Protein 5JCY (pdb70)

InterPro domains:
  IPR000048 IQ motif, EF-hand binding site [PF00612] (767-786)
  IPR000048 IQ motif, EF-hand binding site [PF00612] (790-809)
  IPR000048 IQ motif, EF-hand binding site [PF00612] (815-835)
  IPR000048 IQ motif, EF-hand binding site [PF00612] (838-858)
  IPR000048 IQ motif, EF-hand binding site [PF00612] (865-883)
  IPR000048 IQ motif, EF-hand binding site [PF00612] (887-906)
  IPR000048 IQ motif, EF-hand binding site [SM00015] (765-787)
  IPR000048 IQ motif, EF-hand binding site [SM00015] (788-810)
  IPR000048 IQ motif, EF-hand binding site [SM00015] (813-835)
  IPR000048 IQ motif, EF-hand binding site [SM00015] (836-858)
  IPR000048 IQ motif, EF-hand binding site [SM00015] (861-883)
  IPR000048 IQ motif, EF-hand binding site [SM00015] (884-906)
  IPR001609 Myosin head, motor domain-like [PF00063] (72-751)
  IPR001609 Myosin head, motor domain-like [PR00193] (100-119)
  IPR001609 Myosin head, motor domain-like [PR00193] (156-181)
  IPR001609 Myosin head, motor domain-like [PR00193] (201-228)
  IPR001609 Myosin head, motor domain-like [PR00193] (432-460)
  IPR001609 Myosin head, motor domain-like [PR00193] (485-513)
  IPR001609 Myosin head, motor domain-like [PS51456] (69-763)
  IPR001609 Myosin head, motor domain-like [SM00242] (63-764)

Nearest PDB structures (foldseek):
  5jcy-assembly1_A  TM=1.003E+00  e=5.464E-53  Homo sapiens
  4lx2-assembly1_A  TM=9.974E-01  e=1.036E-47  Homo sapiens
  6ku0-assembly1_A  TM=9.733E-01  e=5.732E-47  Mus musculus
  5jcz-assembly3_E  TM=9.797E-01  e=2.233E-46  Homo sapiens
  4j5l-assembly1_A  TM=9.685E-01  e=2.972E-45  Homo sapiens

Structure (mmCIF, N/CA/C/O backbone):
data_5JCY
#
_entry.id   5JCY
#
_cell.length_a   99.610
_cell.length_b   41.220
_cell.length_c   108.220
_cell.angle_alpha   90.00
_cell.angle_beta   115.89
_cell.angle_gamma   90.00
#
_symmetry.space_group_name_H-M   'C 1 2 1'
#
loop_
_entity.id
_entity.type
_entity.pdbx_description
1 polymer 'Unconventional myosin-Va'
2 polymer 'Protein spire homolog 2'
3 water water
#
loop_
_atom_site.group_PDB
_atom_site.id
_atom_site.type_symbol
_atom_site.label_atom_id
_atom_site.label_alt_id
_atom_site.label_comp_id
_atom_site.label_asym_id
_atom_site.label_entity_id
_atom_site.label_seq_id
_atom_site.pdbx_PDB_ins_code
_atom_site.Cartn_x
_atom_site.Cartn_y
_atom_site.Cartn_z
_atom_site.occupancy
_atom_site.B_iso_or_equiv
_atom_site.auth_seq_id
_atom_site.auth_comp_id
_atom_site.auth_asym_id
_atom_site.auth_atom_id
_atom_site.pdbx_PDB_model_num
ATOM 1 C CA . GLU A 1 12 ? -39.539 -2.531 -2.274 1.00 55.78 1468 GLU A CA 1
ATOM 2 C C . GLU A 1 12 ? -38.839 -3.886 -2.155 1.00 66.77 1468 GLU A C 1
ATOM 3 O O . GLU A 1 12 ? -39.485 -4.912 -1.915 1.00 67.45 1468 GLU A O 1
ATOM 4 N N . LYS A 1 13 ? -37.516 -3.883 -2.318 1.00 56.61 1469 LYS A N 1
ATOM 5 C CA . LYS A 1 13 ? -36.727 -5.103 -2.199 1.00 45.14 1469 LYS A CA 1
ATOM 6 C C . LYS A 1 13 ? -36.526 -5.425 -0.727 1.00 56.06 1469 LYS A C 1
ATOM 7 O O . LYS A 1 13 ? -36.219 -4.536 0.076 1.00 58.94 1469 LYS A O 1
ATOM 26 N N . ASP A 1 14 ? -36.710 -6.696 -0.383 1.00 54.70 1470 ASP A N 1
ATOM 27 C CA . ASP A 1 14 ? -36.476 -7.167 0.977 1.00 44.82 1470 ASP A CA 1
ATOM 28 C C . ASP A 1 14 ? -35.139 -7.892 1.045 1.00 44.59 1470 ASP A C 1
ATOM 29 O O . ASP A 1 14 ? -35.011 -9.025 0.598 1.00 41.31 1470 ASP A O 1
ATOM 38 N N . PHE A 1 15 ? -34.138 -7.221 1.604 1.00 38.11 1471 PHE A N 1
ATOM 39 C CA . PHE A 1 15 ? -32.804 -7.786 1.710 1.00 27.85 1471 PHE A CA 1
ATOM 40 C C . PHE A 1 15 ? -32.756 -8.828 2.822 1.00 26.70 1471 PHE A C 1
ATOM 41 O O . PHE A 1 15 ? -33.595 -8.822 3.709 1.00 26.25 1471 PHE A O 1
ATOM 58 N N . GLN A 1 16 ? -31.771 -9.712 2.760 1.00 24.92 1472 GLN A N 1
ATOM 59 C CA . GLN A 1 16 ? -31.633 -10.766 3.742 1.00 24.42 1472 GLN A CA 1
ATOM 60 C C . GLN A 1 16 ? -30.853 -10.338 4.993 1.00 26.13 1472 GLN A C 1
ATOM 61 O O . GLN A 1 16 ? -30.887 -11.032 6.005 1.00 28.68 1472 GLN A O 1
ATOM 75 N N . GLY A 1 17 ? -30.139 -9.224 4.918 1.00 25.32 1473 GLY A N 1
ATOM 76 C CA . GLY A 1 17 ? -29.298 -8.799 6.036 1.00 25.62 1473 GLY A CA 1
ATOM 77 C C . GLY A 1 17 ? -27.962 -9.517 6.143 1.00 22.24 1473 GLY A C 1
ATOM 78 O O . GLY A 1 17 ? -27.411 -9.694 7.238 1.00 26.29 1473 GLY A O 1
ATOM 82 N N . MET A 1 18 ? -27.430 -9.910 4.994 1.00 21.94 1474 MET A N 1
ATOM 83 C CA . MET A 1 18 ? -26.128 -10.544 4.877 1.00 15.43 1474 MET A CA 1
ATOM 84 C C . MET A 1 18 ? -25.225 -9.768 3.923 1.00 20.16 1474 MET A C 1
ATOM 85 O O . MET A 1 18 ? -25.704 -8.974 3.104 1.00 23.82 1474 MET A O 1
ATOM 99 N N . LEU A 1 19 ? -23.928 -10.024 4.019 1.00 19.30 1475 LEU A N 1
ATOM 100 C CA . LEU A 1 19 ? -22.918 -9.428 3.144 1.00 19.89 1475 LEU A CA 1
ATOM 101 C C . LEU A 1 19 ? -22.012 -10.483 2.580 1.00 20.90 1475 LEU A C 1
ATOM 102 O O . LEU A 1 19 ? -21.458 -11.277 3.334 1.00 18.05 1475 LEU A O 1
ATOM 118 N N . GLU A 1 20 ? -21.828 -10.464 1.263 1.00 19.27 1476 GLU A N 1
ATOM 119 C CA . GLU A 1 20 ? -20.955 -11.403 0.577 1.00 21.13 1476 GLU A CA 1
ATOM 120 C C . GLU A 1 20 ? -19.645 -10.755 0.146 1.00 23.36 1476 GLU A C 1
ATOM 121 O O . GLU A 1 20 ? -19.608 -9.590 -0.274 1.00 24.73 1476 GLU A O 1
ATOM 133 N N . TYR A 1 21 ? -18.563 -11.512 0.260 1.00 20.29 1477 TYR A N 1
ATOM 134 C CA . TYR A 1 21 ? -17.278 -11.084 -0.268 1.00 24.86 1477 TYR A CA 1
ATOM 135 C C . TYR A 1 21 ? -16.530 -12.287 -0.804 1.00 30.26 1477 TYR A C 1
ATOM 136 O O . TYR A 1 21 ? -16.798 -13.433 -0.409 1.00 25.52 1477 TYR A O 1
ATOM 154 N N . LYS A 1 22 ? -15.604 -12.031 -1.717 1.00 27.80 1478 LYS A N 1
ATOM 155 C CA . LYS A 1 22 ? -14.787 -13.097 -2.285 1.00 32.26 1478 LYS A CA 1
ATOM 156 C C . LYS A 1 22 ? -13.563 -13.376 -1.413 1.00 32.08 1478 LYS A C 1
ATOM 157 O O . LYS A 1 22 ? -12.987 -12.479 -0.796 1.00 28.30 1478 LYS A O 1
ATOM 176 N N . LYS A 1 23 ? -13.191 -14.646 -1.331 1.00 33.38 1479 LYS A N 1
ATOM 177 C CA . LYS A 1 23 ? -12.118 -15.047 -0.441 1.00 29.04 1479 LYS A CA 1
ATOM 178 C C . LYS A 1 23 ? -10.846 -14.258 -0.724 1.00 30.69 1479 LYS A C 1
ATOM 179 O O . LYS A 1 23 ? -10.132 -13.877 0.195 1.00 33.81 1479 LYS A O 1
ATOM 186 N N . GLU A 1 24 ? -10.608 -13.960 -1.998 1.00 32.03 1480 GLU A N 1
ATOM 187 C CA . GLU A 1 24 ? -9.411 -13.232 -2.413 1.00 32.46 1480 GLU A CA 1
ATOM 188 C C . GLU A 1 24 ? -9.402 -11.815 -1.878 1.00 30.49 1480 GLU A C 1
ATOM 189 O O . GLU A 1 24 ? -8.362 -11.160 -1.874 1.00 43.11 1480 GLU A O 1
ATOM 201 N N . ASP A 1 25 ? -10.563 -11.339 -1.442 1.00 33.33 1481 ASP A N 1
ATOM 202 C CA . ASP A 1 25 ? -10.695 -9.970 -0.932 1.00 30.76 1481 ASP A CA 1
ATOM 203 C C . ASP A 1 25 ? -10.709 -9.896 0.607 1.00 28.43 1481 ASP A C 1
ATOM 204 O O . ASP A 1 25 ? -10.922 -8.829 1.182 1.00 27.76 1481 ASP A O 1
ATOM 213 N N . GLU A 1 26 ? -10.490 -11.013 1.289 1.00 29.86 1482 GLU A N 1
ATOM 214 C CA . GLU A 1 26 ? -10.628 -11.003 2.748 1.00 27.45 1482 GLU A CA 1
ATOM 215 C C . GLU A 1 26 ? -9.636 -10.040 3.405 1.00 29.35 1482 GLU A C 1
ATOM 216 O O . GLU A 1 26 ? -9.975 -9.330 4.356 1.00 26.83 1482 GLU A O 1
ATOM 228 N N . GLN A 1 27 ? -8.413 -9.985 2.903 1.00 27.46 1483 GLN A N 1
ATOM 229 C CA . GLN A 1 27 ? -7.439 -9.101 3.526 1.00 30.00 1483 GLN A CA 1
ATOM 230 C C . GLN A 1 27 ? -7.735 -7.629 3.224 1.00 26.68 1483 GLN A C 1
ATOM 231 O O . GLN A 1 27 ? -7.521 -6.761 4.072 1.00 26.62 1483 GLN A O 1
ATOM 245 N N . LYS A 1 28 ? -8.254 -7.335 2.038 1.00 27.51 1484 LYS A N 1
ATOM 246 C CA . LYS A 1 28 ? -8.670 -5.964 1.752 1.00 25.04 1484 LYS A CA 1
ATOM 247 C C . LYS A 1 28 ? -9.845 -5.570 2.658 1.00 25.76 1484 LYS A C 1
ATOM 248 O O . LYS A 1 28 ? -9.969 -4.409 3.079 1.00 25.49 1484 LYS A O 1
ATOM 261 N N . LEU A 1 29 ? -10.701 -6.541 2.967 1.00 25.76 1485 LEU A N 1
ATOM 262 C CA . LEU A 1 29 ? -11.840 -6.313 3.857 1.00 23.04 1485 LEU A CA 1
ATOM 263 C C . LEU A 1 29 ? -11.381 -5.845 5.238 1.00 22.44 1485 LEU A C 1
ATOM 264 O O . LEU A 1 29 ? -11.833 -4.823 5.743 1.00 24.97 1485 LEU A O 1
ATOM 280 N N . VAL A 1 30 ? -10.483 -6.593 5.859 1.00 22.51 1486 VAL A N 1
ATOM 281 C CA . VAL A 1 30 ? -10.066 -6.222 7.206 1.00 25.90 1486 VAL A CA 1
ATOM 282 C C . VAL A 1 30 ? -9.120 -5.017 7.174 1.00 28.76 1486 VAL A C 1
ATOM 283 O O . VAL A 1 30 ? -9.045 -4.265 8.141 1.00 25.91 1486 VAL A O 1
ATOM 296 N N . LYS A 1 31 ? -8.422 -4.813 6.061 1.00 25.24 1487 LYS A N 1
ATOM 297 C CA . LYS A 1 31 ? -7.625 -3.609 5.908 1.00 28.13 1487 LYS A CA 1
ATOM 298 C C . LYS A 1 31 ? -8.503 -2.368 5.988 1.00 23.23 1487 LYS A C 1
ATOM 299 O O . LYS A 1 31 ? -8.204 -1.446 6.739 1.00 27.65 1487 LYS A O 1
ATOM 318 N N . ASN A 1 32 ? -9.579 -2.331 5.212 1.00 25.73 1488 ASN A N 1
ATOM 319 C CA . ASN A 1 32 ? -10.409 -1.134 5.148 1.00 25.03 1488 ASN A CA 1
ATOM 320 C C . ASN A 1 32 ? -11.399 -1.010 6.307 1.00 27.13 1488 ASN A C 1
ATOM 321 O O . ASN A 1 32 ? -11.723 0.096 6.732 1.00 30.85 1488 ASN A O 1
ATOM 332 N N . LEU A 1 33 ? -11.867 -2.137 6.819 1.00 24.27 1489 LEU A N 1
ATOM 333 C CA . LEU A 1 33 ? -12.854 -2.137 7.886 1.00 20.21 1489 LEU A CA 1
ATOM 334 C C . LEU A 1 33 ? -12.226 -2.035 9.282 1.00 26.73 1489 LEU A C 1
ATOM 335 O O . LEU A 1 33 ? -12.905 -1.629 10.229 1.00 29.35 1489 LEU A O 1
ATOM 351 N N . ILE A 1 34 ? -10.961 -2.422 9.410 1.00 22.31 1490 ILE A N 1
ATOM 352 C CA . ILE A 1 34 ? -10.319 -2.470 10.731 1.00 18.06 1490 ILE A CA 1
ATOM 353 C C . ILE A 1 34 ? -9.020 -1.658 10.756 1.00 26.35 1490 ILE A C 1
ATOM 354 O O . ILE A 1 34 ? -8.898 -0.713 11.538 1.00 23.97 1490 ILE A O 1
ATOM 370 N N . LEU A 1 35 ? -8.065 -1.987 9.895 1.00 22.68 1491 LEU A N 1
ATOM 371 C CA . LEU A 1 35 ? -6.728 -1.428 10.031 1.00 28.52 1491 LEU A CA 1
ATOM 372 C C . LEU A 1 35 ? -6.689 0.079 9.770 1.00 34.11 1491 LEU A C 1
ATOM 373 O O . LEU A 1 35 ? -5.935 0.802 10.424 1.00 32.80 1491 LEU A O 1
ATOM 389 N N . GLU A 1 36 ? -7.505 0.564 8.844 1.00 31.77 1492 GLU A N 1
ATOM 390 C CA . GLU A 1 36 ? -7.409 1.964 8.442 1.00 31.43 1492 GLU A CA 1
ATOM 391 C C . GLU A 1 36 ? -8.627 2.789 8.841 1.00 31.09 1492 GLU A C 1
ATOM 392 O O . GLU A 1 36 ? -8.823 3.915 8.373 1.00 30.41 1492 GLU A O 1
ATOM 404 N N . LEU A 1 37 ? -9.445 2.233 9.722 1.00 27.93 1493 LEU A N 1
ATOM 405 C CA . LEU A 1 37 ? -10.678 2.882 10.122 1.00 26.20 1493 LEU A CA 1
ATOM 406 C C . LEU A 1 37 ? -10.366 3.937 11.180 1.00 26.99 1493 LEU A C 1
ATOM 407 O O . LEU A 1 37 ? -9.662 3.646 12.142 1.00 29.45 1493 LEU A O 1
ATOM 423 N N . LYS A 1 38 ? -10.871 5.155 11.000 1.00 27.82 1494 LYS A N 1
ATOM 424 C CA . LYS A 1 38 ? -10.609 6.238 11.958 1.00 30.41 1494 LYS A CA 1
ATOM 425 C C . LYS A 1 38 ? -11.704 6.255 13.018 1.00 24.52 1494 LYS A C 1
ATOM 426 O O . LYS A 1 38 ? -12.873 6.325 12.677 1.00 29.01 1494 LYS A O 1
ATOM 436 N N . PRO A 1 39 ? -11.331 6.191 14.312 1.00 24.13 1495 PRO A N 1
ATOM 437 C CA . PRO A 1 39 ? -12.363 6.040 15.345 1.00 20.54 1495 PRO A CA 1
ATOM 438 C C . PRO A 1 39 ? -13.265 7.254 15.543 1.00 28.35 1495 PRO A C 1
ATOM 439 O O . PRO A 1 39 ? -14.335 7.117 16.148 1.00 28.26 1495 PRO A O 1
ATOM 450 N N . ARG A 1 40 ? -12.851 8.418 15.051 1.00 27.96 1496 ARG A N 1
ATOM 451 C CA . ARG A 1 40 ? -13.684 9.612 15.143 1.00 26.13 1496 ARG A CA 1
ATOM 452 C C . ARG A 1 40 ? -14.211 10.039 13.771 1.00 35.99 1496 ARG A C 1
ATOM 453 O O . ARG A 1 40 ? -14.767 11.132 13.644 1.00 34.01 1496 ARG A O 1
ATOM 474 N N . GLY A 1 41 ? -14.039 9.190 12.760 1.00 34.68 1497 GLY A N 1
ATOM 475 C CA . GLY A 1 41 ? -14.583 9.468 11.435 1.00 34.54 1497 GLY A CA 1
ATOM 476 C C . GLY A 1 41 ? -16.090 9.621 11.445 1.00 33.33 1497 GLY A C 1
ATOM 477 O O . GLY A 1 41 ? -16.784 8.935 12.195 1.00 32.30 1497 GLY A O 1
ATOM 481 N N . VAL A 1 42 ? -16.621 10.518 10.608 1.00 24.92 1498 VAL A N 1
ATOM 482 C CA . VAL A 1 42 ? -18.049 10.761 10.620 1.00 22.68 1498 VAL A CA 1
ATOM 483 C C . VAL A 1 42 ? -18.785 9.529 10.126 1.00 28.72 1498 VAL A C 1
ATOM 484 O O . VAL A 1 42 ? -19.769 9.075 10.723 1.00 37.50 1498 VAL A O 1
ATOM 497 N N . ALA A 1 43 ? -18.303 8.991 9.020 1.00 34.19 1499 ALA A N 1
ATOM 498 C CA . ALA A 1 43 ? -19.036 7.941 8.332 1.00 31.58 1499 ALA A CA 1
ATOM 499 C C . ALA A 1 43 ? -19.233 6.750 9.274 1.00 32.18 1499 ALA A C 1
ATOM 500 O O . ALA A 1 43 ? -20.347 6.235 9.438 1.00 34.36 1499 ALA A O 1
ATOM 507 N N . VAL A 1 44 ? -18.163 6.339 9.935 1.00 34.08 1500 VAL A N 1
ATOM 508 C CA . VAL A 1 44 ? -18.259 5.156 10.780 1.00 45.32 1500 VAL A CA 1
ATOM 509 C C . VAL A 1 44 ? -19.025 5.404 12.090 1.00 44.38 1500 VAL A C 1
ATOM 510 O O . VAL A 1 44 ? -19.462 4.453 12.730 1.00 46.46 1500 VAL A O 1
ATOM 523 N N . ASN A 1 45 ? -19.225 6.667 12.469 1.00 35.43 1501 ASN A N 1
ATOM 524 C CA . ASN A 1 45 ? -19.957 6.982 13.687 1.00 27.78 1501 ASN A CA 1
ATOM 525 C C . ASN A 1 45 ? -21.416 7.379 13.476 1.00 27.10 1501 ASN A C 1
ATOM 526 O O . ASN A 1 45 ? -22.110 7.728 14.426 1.00 28.35 1501 ASN A O 1
ATOM 537 N N . LEU A 1 46 ? -21.900 7.306 12.236 1.00 32.68 1502 LEU A N 1
ATOM 538 C CA . LEU A 1 46 ? -23.312 7.580 11.969 1.00 36.55 1502 LEU A CA 1
ATOM 539 C C . LEU A 1 46 ? -24.177 6.491 12.630 1.00 36.22 1502 LEU A C 1
ATOM 540 O O . LEU A 1 46 ? -25.242 6.766 13.187 1.00 35.12 1502 LEU A O 1
ATOM 556 N N . ILE A 1 47 ? -23.670 5.264 12.584 1.00 27.33 1503 ILE A N 1
ATOM 557 C CA . ILE A 1 47 ? -24.288 4.098 13.222 1.00 24.13 1503 ILE A CA 1
ATOM 558 C C . ILE A 1 47 ? -23.258 3.492 14.189 1.00 23.11 1503 ILE A C 1
ATOM 559 O O . ILE A 1 47 ? -22.309 2.864 13.744 1.00 27.63 1503 ILE A O 1
ATOM 575 N N . PRO A 1 48 ? -23.420 3.720 15.497 1.00 22.94 1504 PRO A N 1
ATOM 576 C CA . PRO A 1 48 ? -22.461 3.146 16.469 1.00 21.22 1504 PRO A CA 1
ATOM 577 C C . PRO A 1 48 ? -22.407 1.635 16.358 1.00 21.49 1504 PRO A C 1
ATOM 578 O O . PRO A 1 48 ? -23.470 1.006 16.246 1.00 22.84 1504 PRO A O 1
ATOM 589 N N . GLY A 1 49 ? -21.200 1.077 16.311 1.00 19.57 1505 GLY A N 1
ATOM 590 C CA . GLY A 1 49 ? -21.038 -0.360 16.202 1.00 19.51 1505 GLY A CA 1
ATOM 591 C C . GLY A 1 49 ? -21.060 -0.852 14.776 1.00 19.88 1505 GLY A C 1
ATOM 592 O O . GLY A 1 49 ? -21.135 -2.058 14.543 1.00 19.46 1505 GLY A O 1
ATOM 596 N N . LEU A 1 50 ? -21.018 0.070 13.800 1.00 20.26 1506 LEU A N 1
ATOM 597 C CA . LEU A 1 50 ? -21.183 -0.357 12.402 1.00 21.86 1506 LEU A CA 1
ATOM 598 C C . LEU A 1 50 ? -20.186 -1.463 11.948 1.00 19.68 1506 LEU A C 1
ATOM 599 O O . LEU A 1 50 ? -20.608 -2.444 11.281 1.00 17.83 1506 LEU A O 1
ATOM 615 N N . PRO A 1 51 ? -18.889 -1.357 12.337 1.00 20.33 1507 PRO A N 1
ATOM 616 C CA . PRO A 1 51 ? -17.973 -2.424 11.916 1.00 18.19 1507 PRO A CA 1
ATOM 617 C C . PRO A 1 51 ? -18.377 -3.788 12.477 1.00 18.84 1507 PRO A C 1
ATOM 618 O O . PRO A 1 51 ? -18.253 -4.785 11.756 1.00 20.26 1507 PRO A O 1
ATOM 629 N N . ALA A 1 52 ? -18.876 -3.833 13.714 1.00 18.01 1508 ALA A N 1
ATOM 630 C CA . ALA A 1 52 ? -19.389 -5.090 14.291 1.00 18.62 1508 ALA A CA 1
ATOM 631 C C . ALA A 1 52 ? -20.553 -5.660 13.473 1.00 19.58 1508 ALA A C 1
ATOM 632 O O . ALA A 1 52 ? -20.613 -6.871 13.195 1.00 19.29 1508 ALA A O 1
ATOM 639 N N . TYR A 1 53 ? -21.507 -4.800 13.135 1.00 15.74 1509 TYR A N 1
ATOM 640 C CA . TYR A 1 53 ? -22.655 -5.228 12.340 1.00 16.71 1509 TYR A CA 1
ATOM 641 C C . TYR A 1 53 ? -22.207 -5.725 10.979 1.00 22.31 1509 TYR A C 1
ATOM 642 O O . TYR A 1 53 ? -22.702 -6.759 10.521 1.00 18.37 1509 TYR A O 1
ATOM 660 N N . ILE A 1 54 ? -21.262 -5.030 10.347 1.00 16.11 1510 ILE A N 1
ATOM 661 C CA . ILE A 1 54 ? -20.762 -5.472 9.037 1.00 18.44 1510 ILE A CA 1
ATOM 662 C C . ILE A 1 54 ? -20.100 -6.850 9.134 1.00 20.28 1510 ILE A C 1
ATOM 663 O O . ILE A 1 54 ? -20.384 -7.755 8.352 1.00 19.07 1510 ILE A O 1
ATOM 679 N N . LEU A 1 55 ? -19.213 -7.002 10.101 1.00 19.40 1511 LEU A N 1
ATOM 680 C CA . LEU A 1 55 ? -18.544 -8.276 10.306 1.00 16.52 1511 LEU A CA 1
ATOM 681 C C . LEU A 1 55 ? -19.532 -9.402 10.563 1.00 17.10 1511 LEU A C 1
ATOM 682 O O . LEU A 1 55 ? -19.398 -10.506 10.001 1.00 19.66 1511 LEU A O 1
ATOM 698 N N . PHE A 1 56 ? -20.557 -9.148 11.366 1.00 16.40 1512 PHE A N 1
ATOM 699 C CA . PHE A 1 56 ? -21.495 -10.192 11.668 1.00 15.58 1512 PHE A CA 1
ATOM 700 C C . PHE A 1 56 ? -22.322 -10.560 10.415 1.00 16.46 1512 PHE A C 1
ATOM 701 O O . PHE A 1 56 ? -22.632 -11.723 10.159 1.00 17.60 1512 PHE A O 1
ATOM 718 N N . MET A 1 57 ? -22.657 -9.568 9.629 1.00 19.66 1513 MET A N 1
ATOM 719 C CA . MET A 1 57 ? -23.400 -9.874 8.398 1.00 16.80 1513 MET A CA 1
ATOM 720 C C . MET A 1 57 ? -22.536 -10.684 7.416 1.00 16.44 1513 MET A C 1
ATOM 721 O O . MET A 1 57 ? -23.058 -11.526 6.655 1.00 20.70 1513 MET A O 1
ATOM 735 N N . CYS A 1 58 ? -21.226 -10.450 7.414 1.00 16.54 1514 CYS A N 1
ATOM 736 C CA . CYS A 1 58 ? -20.324 -11.296 6.648 1.00 18.05 1514 CYS A CA 1
ATOM 737 C C . CYS A 1 58 ? -20.275 -12.732 7.213 1.00 19.80 1514 CYS A C 1
ATOM 738 O O . CYS A 1 58 ? -20.270 -13.706 6.454 1.00 20.04 1514 CYS A O 1
ATOM 746 N N . VAL A 1 59 ? -20.190 -12.856 8.541 1.00 19.53 1515 VAL A N 1
ATOM 747 C CA . VAL A 1 59 ? -20.303 -14.170 9.172 1.00 16.88 1515 VAL A CA 1
ATOM 748 C C . VAL A 1 59 ? -21.599 -14.878 8.782 1.00 21.26 1515 VAL A C 1
ATOM 749 O O . VAL A 1 59 ? -21.584 -16.069 8.436 1.00 22.21 1515 VAL A O 1
ATOM 762 N N . ARG A 1 60 ? -22.713 -14.153 8.791 1.00 22.68 1516 ARG A N 1
ATOM 763 C CA . ARG A 1 60 ? -23.986 -14.727 8.373 1.00 22.41 1516 ARG A CA 1
ATOM 764 C C . ARG A 1 60 ? -23.915 -15.337 6.960 1.00 22.68 1516 ARG A C 1
ATOM 765 O O . ARG A 1 60 ? -24.427 -16.440 6.752 1.00 20.43 1516 ARG A O 1
ATOM 786 N N . HIS A 1 61 ? -23.283 -14.664 5.993 1.00 22.85 1517 HIS A N 1
ATOM 787 C CA . HIS A 1 61 ? -23.261 -15.235 4.642 1.00 23.32 1517 HIS A CA 1
ATOM 788 C C . HIS A 1 61 ? -22.305 -16.447 4.569 1.00 25.19 1517 HIS A C 1
ATOM 789 O O . HIS A 1 61 ? -22.610 -17.432 3.894 1.00 20.78 1517 HIS A O 1
ATOM 803 N N . ALA A 1 62 ? -21.166 -16.394 5.255 1.00 19.65 1518 ALA A N 1
ATOM 804 C CA . ALA A 1 62 ? -20.285 -17.569 5.362 1.00 23.23 1518 ALA A CA 1
ATOM 805 C C . ALA A 1 62 ? -21.007 -18.770 5.964 1.00 20.65 1518 ALA A C 1
ATOM 806 O O . ALA A 1 62 ? -20.799 -19.909 5.525 1.00 24.93 1518 ALA A O 1
ATOM 813 N N . ASP A 1 63 ? -21.850 -18.532 6.967 1.00 20.56 1519 ASP A N 1
ATOM 814 C CA . ASP A 1 63 ? -22.636 -19.603 7.589 1.00 22.76 1519 ASP A CA 1
ATOM 815 C C . ASP A 1 63 ? -23.676 -20.129 6.595 1.00 24.99 1519 ASP A C 1
ATOM 816 O O . ASP A 1 63 ? -23.882 -21.332 6.457 1.00 20.32 1519 ASP A O 1
ATOM 825 N N . TYR A 1 64 ? -24.325 -19.201 5.909 1.00 18.66 1520 TYR A N 1
ATOM 826 C CA . TYR A 1 64 ? -25.301 -19.533 4.875 1.00 20.28 1520 TYR A CA 1
ATOM 827 C C . TYR A 1 64 ? -24.689 -20.395 3.763 1.00 21.26 1520 TYR A C 1
ATOM 828 O O . TYR A 1 64 ? -25.346 -21.284 3.203 1.00 24.17 1520 TYR A O 1
ATOM 846 N N . LEU A 1 65 ? -23.439 -20.132 3.430 1.00 19.76 1521 LEU A N 1
ATOM 847 C CA . LEU A 1 65 ? -22.736 -20.885 2.405 1.00 21.16 1521 LEU A CA 1
ATOM 848 C C . LEU A 1 65 ? -22.224 -22.241 2.891 1.00 25.20 1521 LEU A C 1
ATOM 849 O O . LEU A 1 65 ? -21.570 -22.949 2.129 1.00 24.47 1521 LEU A O 1
ATOM 865 N N . ASN A 1 66 ? -22.463 -22.534 4.168 1.00 20.87 1522 ASN A N 1
ATOM 866 C CA . ASN A 1 66 ? -21.993 -23.760 4.824 1.00 19.45 1522 ASN A CA 1
ATOM 867 C C . ASN A 1 66 ? -20.481 -23.908 4.772 1.00 24.34 1522 ASN A C 1
ATOM 868 O O . ASN A 1 66 ? -19.942 -25.025 4.719 1.00 26.16 1522 ASN A O 1
ATOM 879 N N . ASP A 1 67 ? -19.792 -22.769 4.869 1.00 21.29 1523 ASP A N 1
ATOM 880 C CA . ASP A 1 67 ? -18.355 -22.721 4.687 1.00 19.02 1523 ASP A CA 1
ATOM 881 C C . ASP A 1 67 ? -17.664 -22.415 6.017 1.00 24.11 1523 ASP A C 1
ATOM 882 O O . ASP A 1 67 ? -17.425 -21.255 6.347 1.00 20.57 1523 ASP A O 1
ATOM 891 N N . ASP A 1 68 ? -17.353 -23.458 6.782 1.00 24.31 1524 ASP A N 1
ATOM 892 C CA . ASP A 1 68 ? -16.800 -23.258 8.131 1.00 21.74 1524 ASP A CA 1
ATOM 893 C C . ASP A 1 68 ? -15.386 -22.729 8.067 1.00 25.91 1524 ASP A C 1
ATOM 894 O O . ASP A 1 68 ? -14.932 -22.036 8.989 1.00 27.26 1524 ASP A O 1
ATOM 903 N N . GLN A 1 69 ? -14.676 -23.043 6.988 1.00 23.30 1525 GLN 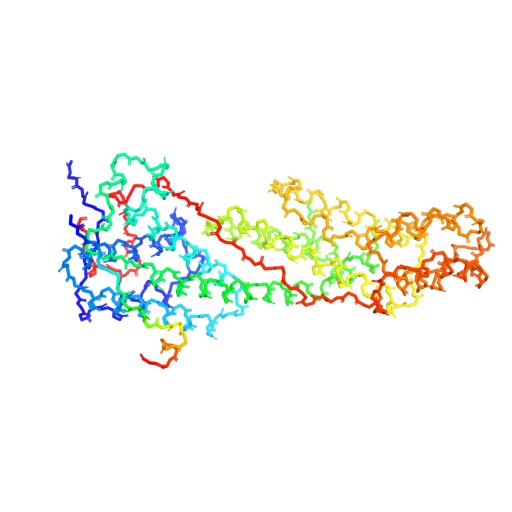A N 1
ATOM 904 C CA . GLN A 1 69 ? -13.322 -22.561 6.846 1.00 27.05 1525 GLN A CA 1
ATOM 905 C C . GLN A 1 69 ? -13.329 -21.057 6.582 1.00 24.83 1525 GLN A C 1
ATOM 906 O O . GLN A 1 69 ? -12.442 -20.327 7.022 1.00 23.15 1525 GLN A O 1
ATOM 920 N N . LYS A 1 70 ? -14.339 -20.594 5.873 1.00 24.75 1526 LYS A N 1
ATOM 921 C CA . LYS A 1 70 ? -14.465 -19.156 5.622 1.00 24.57 1526 LYS A CA 1
ATOM 922 C C . LYS A 1 70 ? -14.793 -18.394 6.915 1.00 21.76 1526 LYS A C 1
ATOM 923 O O . LYS A 1 70 ? -14.218 -17.320 7.184 1.00 23.84 1526 LYS A O 1
ATOM 942 N N . VAL A 1 71 ? -15.700 -18.942 7.728 1.00 23.60 1527 VAL A N 1
ATOM 943 C CA . VAL A 1 71 ? -15.987 -18.399 9.058 1.00 26.76 1527 VAL A CA 1
ATOM 944 C C . VAL A 1 71 ? -14.706 -18.311 9.890 1.00 23.87 1527 VAL A C 1
ATOM 945 O O . VAL A 1 71 ? -14.401 -17.280 10.462 1.00 20.88 1527 VAL A O 1
ATOM 958 N N . ARG A 1 72 ? -13.941 -19.395 9.936 1.00 19.01 1528 ARG A N 1
ATOM 959 C CA . ARG A 1 72 ? -12.686 -19.410 10.679 1.00 22.06 1528 ARG A CA 1
ATOM 960 C C . ARG A 1 72 ? -11.679 -18.352 10.219 1.00 21.55 1528 ARG A C 1
ATOM 961 O O . ARG A 1 72 ? -11.054 -17.643 11.038 1.00 21.99 1528 ARG A O 1
ATOM 982 N N . SER A 1 73 ? -11.529 -18.250 8.907 1.00 23.62 1529 SER A N 1
ATOM 983 C CA . SER A 1 73 ? -10.598 -17.323 8.293 1.00 26.34 1529 SER A CA 1
ATOM 984 C C . SER A 1 73 ? -11.008 -15.880 8.588 1.00 20.44 1529 SER A C 1
ATOM 985 O O . SER A 1 73 ? -10.165 -15.086 8.982 1.00 24.43 1529 SER A O 1
ATOM 993 N N . LEU A 1 74 ? -12.285 -15.554 8.402 1.00 22.58 1530 LEU A N 1
ATOM 994 C CA . LEU A 1 74 ? -12.791 -14.206 8.697 1.00 24.68 1530 LEU A CA 1
ATOM 995 C C . LEU A 1 74 ? -12.608 -13.828 10.182 1.00 22.60 1530 LEU A C 1
ATOM 996 O O . LEU A 1 74 ? -12.187 -12.713 10.502 1.00 20.64 1530 LEU A O 1
ATOM 1012 N N A LEU A 1 75 ? -12.923 -14.753 11.083 0.36 20.98 1531 LEU A N 1
ATOM 1013 N N B LEU A 1 75 ? -12.947 -14.750 11.083 0.64 20.98 1531 LEU A N 1
ATOM 1014 C CA A LEU A 1 75 ? -12.841 -14.449 12.507 0.36 23.02 1531 LEU A CA 1
ATOM 1015 C CA B LEU A 1 75 ? -12.816 -14.469 12.511 0.64 22.96 1531 LEU A CA 1
ATOM 1016 C C A LEU A 1 75 ? -11.383 -14.363 12.959 0.36 24.33 1531 LEU A C 1
ATOM 1017 C C B LEU A 1 75 ? -11.356 -14.290 12.873 0.64 24.50 1531 LEU A C 1
ATOM 1018 O O A LEU A 1 75 ? -11.047 -13.543 13.815 0.36 19.63 1531 LEU A O 1
ATOM 1019 O O B LEU A 1 75 ? -10.990 -13.356 13.586 0.64 18.90 1531 LEU A O 1
ATOM 1050 N N . THR A 1 76 ? -10.506 -15.172 12.367 1.00 24.37 1532 THR A N 1
ATOM 1051 C CA . THR A 1 76 ? -9.082 -15.072 12.664 1.00 24.57 1532 THR A CA 1
ATOM 1052 C C . THR A 1 76 ? -8.485 -13.773 12.125 1.00 27.32 1532 THR A C 1
ATOM 1053 O O . THR A 1 76 ? -7.690 -13.132 12.813 1.00 25.07 1532 THR A O 1
ATOM 1065 N N . SER A 1 77 ? -8.868 -13.379 10.905 1.00 22.59 1533 SER A N 1
ATOM 1066 C CA . SER A 1 77 ? -8.365 -12.132 10.315 1.00 25.84 1533 SER A CA 1
ATOM 1067 C C . SER A 1 77 ? -8.873 -10.913 11.066 1.00 20.93 1533 SER A C 1
ATOM 1068 O O . SER A 1 77 ? -8.171 -9.899 11.188 1.00 25.34 1533 SER A O 1
ATOM 1076 N N . THR A 1 78 ? -10.099 -11.003 11.562 1.00 21.15 1534 THR A N 1
ATOM 1077 C CA . THR A 1 78 ? -10.707 -9.916 12.331 1.00 20.12 1534 THR A CA 1
ATOM 1078 C C . THR A 1 78 ? -9.942 -9.713 13.633 1.00 22.39 1534 THR A C 1
ATOM 1079 O O . THR A 1 78 ? -9.511 -8.613 13.957 1.00 22.93 1534 THR A O 1
ATOM 1090 N N . ILE A 1 79 ? -9.813 -10.790 14.375 1.00 21.30 1535 ILE A N 1
ATOM 1091 C CA . ILE A 1 79 ? -9.168 -10.735 15.681 1.00 19.59 1535 ILE A CA 1
ATOM 1092 C C . ILE A 1 79 ? -7.720 -10.280 15.553 1.00 21.14 1535 ILE A C 1
ATOM 1093 O O . ILE A 1 79 ? -7.256 -9.425 16.324 1.00 22.62 1535 ILE A O 1
ATOM 1109 N N . ASN A 1 80 ? -6.999 -10.829 14.586 1.00 22.98 1536 ASN A N 1
ATOM 1110 C CA . ASN A 1 80 ? -5.620 -10.424 14.371 1.00 25.44 1536 ASN A CA 1
ATOM 1111 C C . ASN A 1 80 ? -5.487 -8.968 13.944 1.00 26.50 1536 ASN A C 1
ATOM 1112 O O . ASN A 1 80 ? -4.510 -8.306 14.293 1.00 28.10 1536 ASN A O 1
ATOM 1123 N N . SER A 1 81 ? -6.454 -8.471 13.175 1.00 23.41 1537 SER A N 1
ATOM 1124 C CA . SER A 1 81 ? -6.392 -7.096 12.717 1.00 23.50 1537 SER A CA 1
ATOM 1125 C C . SER A 1 81 ? -6.653 -6.131 13.865 1.00 22.80 1537 SER A C 1
ATOM 1126 O O . SER A 1 81 ? -6.006 -5.088 13.956 1.00 23.94 1537 SER A O 1
ATOM 1134 N N . ILE A 1 82 ? -7.584 -6.486 14.750 1.00 24.13 1538 ILE A N 1
ATOM 1135 C CA . ILE A 1 82 ? -7.878 -5.649 15.912 1.00 21.71 1538 ILE A CA 1
ATOM 1136 C C . ILE A 1 82 ? -6.654 -5.596 16.828 1.00 29.81 1538 ILE A C 1
ATOM 1137 O O . ILE A 1 82 ? -6.310 -4.543 17.340 1.00 24.98 1538 ILE A O 1
ATOM 1153 N N . LYS A 1 83 ? -5.983 -6.726 17.005 1.00 24.39 1539 LYS A N 1
ATOM 1154 C CA . LYS A 1 83 ? -4.757 -6.750 17.792 1.00 28.85 1539 LYS A CA 1
ATOM 1155 C C . LYS A 1 83 ? -3.672 -5.901 17.152 1.00 27.99 1539 LYS A C 1
ATOM 1156 O O . LYS A 1 83 ? -2.964 -5.170 17.838 1.00 28.45 1539 LYS A O 1
ATOM 1175 N N . LYS A 1 84 ? -3.567 -5.951 15.830 1.00 30.05 1540 LYS A N 1
ATOM 1176 C CA A LYS A 1 84 ? -2.584 -5.138 15.121 0.41 28.76 1540 LYS A CA 1
ATOM 1177 C CA B LYS A 1 84 ? -2.584 -5.139 15.120 0.59 28.74 1540 LYS A CA 1
ATOM 1178 C C . LYS A 1 84 ? -2.840 -3.655 15.349 1.00 32.17 1540 LYS A C 1
ATOM 1179 O O . LYS A 1 84 ? -1.916 -2.904 15.641 1.00 31.79 1540 LYS A O 1
ATOM 1192 N N . VAL A 1 85 ? -4.093 -3.234 15.218 1.00 26.55 1541 VAL A N 1
ATOM 1193 C CA . VAL A 1 85 ? -4.441 -1.832 15.432 1.00 26.32 1541 VAL A CA 1
ATOM 1194 C C . VAL A 1 85 ? -4.054 -1.372 16.830 1.00 31.56 1541 VAL A C 1
ATOM 1195 O O . VAL A 1 85 ? -3.503 -0.283 17.008 1.00 33.63 1541 VAL A O 1
ATOM 1208 N N . LEU A 1 86 ? -4.372 -2.190 17.819 1.00 25.65 1542 LEU A N 1
ATOM 1209 C CA . LEU A 1 86 ? -4.139 -1.825 19.207 1.00 26.13 1542 LEU A CA 1
ATOM 1210 C C . LEU A 1 86 ? -2.664 -1.912 19.602 1.00 34.55 1542 LEU A C 1
ATOM 1211 O O . LEU A 1 86 ? -2.248 -1.326 20.600 1.00 33.28 1542 LEU A O 1
ATOM 1227 N N . LYS A 1 87 ? -1.866 -2.614 18.814 1.00 30.99 1543 LYS A N 1
ATOM 1228 C CA . LYS A 1 87 ? -0.431 -2.665 19.059 1.00 35.10 1543 LYS A CA 1
ATOM 1229 C C . LYS A 1 87 ? 0.210 -1.368 18.579 1.00 44.31 1543 LYS A C 1
ATOM 1230 O O . LYS A 1 87 ? 1.151 -0.863 19.179 1.00 54.57 1543 LYS A O 1
ATOM 1249 N N . LYS A 1 88 ? -0.345 -0.822 17.505 1.00 35.93 1544 LYS A N 1
ATOM 1250 C CA . LYS A 1 88 ? 0.201 0.346 16.835 1.00 46.08 1544 LYS A CA 1
ATOM 1251 C C . LYS A 1 88 ? -0.378 1.638 17.384 1.00 40.06 1544 LYS A C 1
ATOM 1252 O O . LYS A 1 88 ? 0.298 2.663 17.400 1.00 37.17 1544 LYS A O 1
ATOM 1271 N N . ARG A 1 89 ? -1.625 1.585 17.843 1.00 34.63 1545 ARG A N 1
ATOM 1272 C CA . ARG A 1 89 ? -2.338 2.790 18.267 1.00 35.00 1545 ARG A CA 1
ATOM 1273 C C . ARG A 1 89 ? -2.980 2.624 19.638 1.00 29.36 1545 ARG A C 1
ATOM 1274 O O . ARG A 1 89 ? -3.904 3.355 20.003 1.00 29.64 1545 ARG A O 1
ATOM 1295 N N . GLY A 1 90 ? -2.481 1.659 20.397 1.00 32.03 1546 GLY A N 1
ATOM 1296 C CA . GLY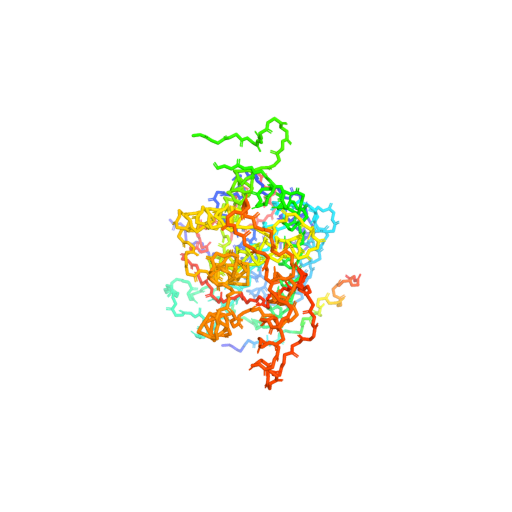 A 1 90 ? -3.107 1.293 21.648 1.00 37.95 1546 GLY A CA 1
ATOM 1297 C C . GLY A 1 90 ? -2.928 2.296 22.754 1.00 33.39 1546 GLY A C 1
ATOM 1298 O O . GLY A 1 90 ? -3.451 2.097 23.851 1.00 38.87 1546 GLY A O 1
ATOM 1302 N N . ASP A 1 91 ? -2.178 3.359 22.479 1.00 35.81 1547 ASP A N 1
ATOM 1303 C CA . ASP A 1 91 ? -1.980 4.437 23.449 1.00 41.37 1547 ASP A CA 1
ATOM 1304 C C . ASP A 1 91 ? -2.972 5.578 23.238 1.00 38.65 1547 ASP A C 1
ATOM 1305 O O . ASP A 1 91 ? -3.015 6.515 24.022 1.00 38.53 1547 ASP A O 1
ATOM 1314 N N . ASP A 1 92 ? -3.765 5.486 22.169 1.00 32.72 1548 ASP A N 1
ATOM 1315 C CA . ASP A 1 92 ? -4.806 6.461 21.878 1.00 25.62 1548 ASP A CA 1
ATOM 1316 C C . ASP A 1 92 ? -6.135 5.966 22.420 1.00 29.99 1548 ASP A C 1
ATOM 1317 O O . ASP A 1 92 ? -6.650 4.929 21.946 1.00 22.87 1548 ASP A O 1
ATOM 1326 N N A PHE A 1 93 ? -6.733 6.683 23.371 0.64 19.82 1549 PHE A N 1
ATOM 1327 N N B PHE A 1 93 ? -6.663 6.687 23.403 0.36 19.90 1549 PHE A N 1
ATOM 1328 C CA A PHE A 1 93 ? -7.891 6.116 24.064 0.64 22.87 1549 PHE A CA 1
ATOM 1329 C CA B PHE A 1 93 ? -7.893 6.311 24.079 0.36 22.78 1549 PHE A CA 1
ATOM 1330 C C A PHE A 1 93 ? -9.101 6.051 23.125 0.64 19.32 1549 PHE A C 1
ATOM 1331 C C B PHE A 1 93 ? -9.007 6.033 23.081 0.36 19.39 1549 PHE A C 1
ATOM 1332 O O A PHE A 1 93 ? -9.949 5.183 23.282 0.64 17.66 1549 PHE A O 1
ATOM 1333 O O B PHE A 1 93 ? -9.680 5.013 23.143 0.36 18.07 1549 PHE A O 1
ATOM 1366 N N . GLU A 1 94 ? -9.191 6.970 22.166 1.00 19.15 1550 GLU A N 1
ATOM 1367 C CA . GLU A 1 94 ? -10.266 6.885 21.185 1.00 18.78 1550 GLU A CA 1
ATOM 1368 C C . GLU A 1 94 ? -10.240 5.574 20.404 1.00 19.73 1550 GLU A C 1
ATOM 1369 O O . GLU A 1 94 ? -11.297 4.936 20.163 1.00 20.71 1550 GLU A O 1
ATOM 1382 N N . THR A 1 95 ? -9.052 5.150 19.995 1.00 17.82 1551 THR A N 1
ATOM 1383 C CA . THR A 1 95 ? -8.932 3.899 19.244 1.00 19.85 1551 THR A CA 1
ATOM 1384 C C . THR A 1 95 ? -9.284 2.700 20.143 1.00 20.30 1551 THR A C 1
ATOM 1385 O O . THR A 1 95 ? -9.972 1.781 19.738 1.00 18.37 1551 THR A O 1
ATOM 1396 N N . VAL A 1 96 ? -8.825 2.718 21.387 1.00 18.89 1552 VAL A N 1
ATOM 1397 C CA . VAL A 1 96 ? -9.093 1.591 22.269 1.00 17.78 1552 VAL A CA 1
ATOM 1398 C C . VAL A 1 96 ? -10.573 1.530 22.635 1.00 20.15 1552 VAL A C 1
ATOM 1399 O O . VAL A 1 96 ? -11.162 0.451 22.596 1.00 16.53 1552 VAL A O 1
ATOM 1412 N N . SER A 1 97 ? -11.192 2.676 22.895 1.00 16.39 1553 SER A N 1
ATOM 1413 C CA . SER A 1 97 ? -12.630 2.741 23.171 1.00 16.46 1553 SER A CA 1
ATOM 1414 C C . SER A 1 97 ? -13.429 2.176 21.992 1.00 15.49 1553 SER A C 1
ATOM 1415 O O . SER A 1 97 ? -14.383 1.417 22.138 1.00 15.93 1553 SER A O 1
ATOM 1423 N N . PHE A 1 98 ? -13.005 2.563 20.810 1.00 15.73 1554 PHE A N 1
ATOM 1424 C CA . PHE A 1 98 ? -13.721 2.188 19.600 1.00 16.16 1554 PHE A CA 1
ATOM 1425 C C . PHE A 1 98 ? -13.748 0.666 19.383 1.00 18.81 1554 PHE A C 1
ATOM 1426 O O . PHE A 1 98 ? -14.801 0.095 19.054 1.00 17.10 1554 PHE A O 1
ATOM 1443 N N . TRP A 1 99 ? -12.594 0.019 19.520 1.00 15.72 1555 TRP A N 1
ATOM 1444 C CA . TRP A 1 99 ? -12.545 -1.421 19.317 1.00 17.15 1555 TRP A CA 1
ATOM 1445 C C . TRP A 1 99 ? -13.039 -2.232 20.501 1.00 17.83 1555 TRP A C 1
ATOM 1446 O O . TRP A 1 99 ? -13.519 -3.347 20.300 1.00 18.63 1555 TRP A O 1
ATOM 1467 N N . LEU A 1 100 ? -12.957 -1.703 21.723 1.00 17.29 1556 LEU A N 1
ATOM 1468 C CA . LEU A 1 100 ? -13.680 -2.342 22.827 1.00 17.45 1556 LEU A CA 1
ATOM 1469 C C . LEU A 1 100 ? -15.180 -2.359 22.528 1.00 18.05 1556 LEU A C 1
ATOM 1470 O O . LEU A 1 100 ? -15.852 -3.385 22.639 1.00 16.52 1556 LEU A O 1
ATOM 1486 N N A SER A 1 101 ? -15.709 -1.220 22.099 0.68 16.82 1557 SER A N 1
ATOM 1487 N N B SER A 1 101 ? -15.704 -1.211 22.112 0.32 16.76 1557 SER A N 1
ATOM 1488 C CA A SER A 1 101 ? -17.133 -1.132 21.833 0.68 15.59 1557 SER A CA 1
ATOM 1489 C CA B SER A 1 101 ? -17.128 -1.102 21.829 0.32 15.65 1557 SER A CA 1
ATOM 1490 C C A SER A 1 101 ? -17.559 -2.050 20.686 0.68 16.79 1557 SER A C 1
ATOM 1491 C C B SER A 1 101 ? -17.555 -2.036 20.693 0.32 16.77 1557 SER A C 1
ATOM 1492 O O A SER A 1 101 ? -18.606 -2.700 20.758 0.68 16.68 1557 SER A O 1
ATOM 1493 O O B SER A 1 101 ? -18.602 -2.681 20.779 0.32 16.80 1557 SER A O 1
ATOM 1508 N N . ASN A 1 102 ? -16.747 -2.131 19.643 1.00 15.76 1558 ASN A N 1
ATOM 1509 C CA . ASN A 1 102 ? -17.139 -2.933 18.489 1.00 18.27 1558 ASN A CA 1
ATOM 1510 C C . ASN A 1 102 ? -16.894 -4.409 18.740 1.00 17.69 1558 ASN A C 1
ATOM 1511 O O . ASN A 1 102 ? -17.625 -5.255 18.246 1.00 16.40 1558 ASN A O 1
ATOM 1523 N N . THR A 1 103 ? -15.870 -4.724 19.523 1.00 13.65 1559 THR A N 1
ATOM 1524 C CA . THR A 1 103 ? -15.675 -6.118 19.902 1.00 16.82 1559 THR A CA 1
ATOM 1525 C C . THR A 1 103 ? -16.881 -6.613 20.720 1.00 16.66 1559 THR A C 1
ATOM 1526 O O . THR A 1 103 ? -17.405 -7.705 20.455 1.00 17.11 1559 THR A O 1
ATOM 1537 N N . CYS A 1 104 ? -17.324 -5.843 21.702 1.00 16.05 1560 CYS A N 1
ATOM 1538 C CA . CYS A 1 104 ? -18.526 -6.182 22.470 1.00 18.55 1560 CYS A CA 1
ATOM 1539 C C . CYS A 1 104 ? -19.786 -6.304 21.603 1.00 17.78 1560 CYS A C 1
ATOM 1540 O O . CYS A 1 104 ? -20.597 -7.229 21.769 1.00 17.25 1560 CYS A O 1
ATOM 1548 N N . ARG A 1 105 ? -19.985 -5.356 20.695 1.00 18.08 1561 ARG A N 1
ATOM 1549 C CA . ARG A 1 105 ? -21.173 -5.417 19.850 1.00 16.12 1561 ARG A CA 1
ATOM 1550 C C . ARG A 1 105 ? -21.149 -6.654 18.947 1.00 17.30 1561 ARG A C 1
ATOM 1551 O O . ARG A 1 105 ? -22.184 -7.293 18.710 1.00 19.40 1561 ARG A O 1
ATOM 1572 N N . PHE A 1 106 ? -19.978 -7.007 18.442 1.00 16.75 1562 PHE A N 1
ATOM 1573 C CA . PHE A 1 106 ? -19.836 -8.214 17.632 1.00 15.02 1562 PHE A CA 1
ATOM 1574 C C . PHE A 1 106 ? -20.221 -9.432 18.477 1.00 17.02 1562 PHE A C 1
ATOM 1575 O O . PHE A 1 106 ? -20.939 -10.324 18.023 1.00 17.59 1562 PHE A O 1
ATOM 1592 N N . LEU A 1 107 ? -19.780 -9.455 19.723 1.00 16.73 1563 LEU A N 1
ATOM 1593 C CA . LEU A 1 107 ? -20.131 -10.554 20.634 1.00 17.26 1563 LEU A CA 1
ATOM 1594 C C . LEU A 1 107 ? -21.644 -10.576 20.905 1.00 19.50 1563 LEU A C 1
ATOM 1595 O O . LEU A 1 107 ? -22.286 -11.647 20.867 1.00 19.88 1563 LEU A O 1
ATOM 1611 N N . HIS A 1 108 ? -22.249 -9.408 21.123 1.00 16.13 1564 HIS A N 1
ATOM 1612 C CA . HIS A 1 108 ? -23.692 -9.351 21.351 1.00 14.29 1564 HIS A CA 1
ATOM 1613 C C . HIS A 1 108 ? -24.442 -9.877 20.108 1.00 18.02 1564 HIS A C 1
ATOM 1614 O O . HIS A 1 108 ? -25.448 -10.569 20.241 1.00 19.18 1564 HIS A O 1
ATOM 1628 N N . CYS A 1 109 ? -23.931 -9.580 18.920 1.00 19.30 1565 CYS A N 1
ATOM 1629 C CA . CYS A 1 109 ? -24.577 -10.051 17.666 1.00 19.32 1565 CYS A CA 1
ATOM 1630 C C . CYS A 1 109 ? -24.518 -11.565 17.559 1.00 18.83 1565 CYS A C 1
ATOM 1631 O O . CYS A 1 109 ? -25.506 -12.216 17.226 1.00 20.00 1565 CYS A O 1
ATOM 1639 N N . LEU A 1 110 ? -23.350 -12.116 17.891 1.00 18.98 1566 LEU A N 1
ATOM 1640 C CA . LEU A 1 110 ? -23.141 -13.542 17.802 1.00 19.71 1566 LEU A CA 1
ATOM 1641 C C . LEU A 1 110 ? -24.063 -14.278 18.770 1.00 24.71 1566 LEU A C 1
ATOM 1642 O O . LEU A 1 110 ? -24.498 -15.383 18.470 1.00 22.65 1566 LEU A O 1
ATOM 1658 N N . LYS A 1 111 ? -24.374 -13.657 19.910 1.00 24.19 1567 LYS A N 1
ATOM 1659 C CA . LYS A 1 111 ? -25.340 -14.201 20.861 1.00 21.24 1567 LYS A CA 1
ATOM 1660 C C . LYS A 1 111 ? -26.787 -14.024 20.378 1.00 25.64 1567 LYS A C 1
ATOM 1661 O O . LYS A 1 111 ? -27.560 -14.999 20.286 1.00 23.44 1567 LYS A O 1
ATOM 1680 N N . GLN A 1 112 ? -27.139 -12.774 20.086 1.00 20.09 1568 GLN A N 1
ATOM 1681 C CA . GLN A 1 112 ? -28.491 -12.401 19.683 1.00 22.96 1568 GLN A CA 1
ATOM 1682 C C . GLN A 1 112 ? -28.999 -13.229 18.496 1.00 27.23 1568 GLN A C 1
ATOM 1683 O O . GLN A 1 112 ? -30.190 -13.564 18.418 1.00 26.12 1568 GLN A O 1
ATOM 1697 N N . TYR A 1 113 ? -28.086 -13.570 17.591 1.00 21.67 1569 TYR A N 1
ATOM 1698 C CA . TYR A 1 113 ? -28.443 -14.253 16.338 1.00 28.73 1569 TYR A CA 1
ATOM 1699 C C . TYR A 1 113 ? -27.868 -15.668 16.293 1.00 24.24 1569 TYR A C 1
ATOM 1700 O O . TYR A 1 113 ? -27.588 -16.212 15.230 1.00 22.57 1569 TYR A O 1
ATOM 1718 N N . SER A 1 114 ? -27.658 -16.230 17.474 1.00 22.82 1570 SER A N 1
ATOM 1719 C CA . SER A 1 114 ? -27.083 -17.563 17.619 1.00 24.37 1570 SER A CA 1
ATOM 1720 C C . SER A 1 114 ? -28.080 -18.664 17.316 1.00 26.72 1570 SER A C 1
ATOM 1721 O O . SER A 1 114 ? -27.694 -19.743 16.901 1.00 33.06 1570 SER A O 1
ATOM 1729 N N . GLY A 1 115 ? -29.343 -18.398 17.608 1.00 28.28 1571 GLY A N 1
ATOM 1730 C CA . GLY A 1 115 ? -30.369 -19.420 17.556 1.00 41.35 1571 GLY A CA 1
ATOM 1731 C C . GLY A 1 115 ? -30.684 -19.999 18.927 1.00 51.96 1571 GLY A C 1
ATOM 1732 O O . GLY A 1 115 ? -31.613 -20.806 19.065 1.00 42.66 1571 GLY A O 1
ATOM 1736 N N . GLU A 1 116 ? -29.910 -19.616 19.942 1.00 40.60 1572 GLU A N 1
ATOM 1737 C CA . GLU A 1 116 ? -30.202 -20.021 21.312 1.00 38.53 1572 GLU A CA 1
ATOM 1738 C C . GLU A 1 116 ? -31.334 -19.155 21.865 1.00 52.22 1572 GLU A C 1
ATOM 1739 O O . GLU A 1 116 ? -31.262 -17.924 21.823 1.00 40.84 1572 GLU A O 1
ATOM 1751 N N . GLU A 1 117 ? -32.374 -19.799 22.393 1.00 47.75 1573 GLU A N 1
ATOM 1752 C CA . GLU A 1 117 ? -33.584 -19.090 22.819 1.00 51.59 1573 GLU A CA 1
ATOM 1753 C C . GLU A 1 117 ? -33.330 -18.095 23.941 1.00 37.53 1573 GLU A C 1
ATOM 1754 O O . GLU A 1 117 ? -33.991 -17.059 24.032 1.00 42.02 1573 GLU A O 1
ATOM 1766 N N . GLY A 1 118 ? -32.372 -18.416 24.797 1.00 39.74 1574 GLY A N 1
ATOM 1767 C CA . GLY A 1 118 ? -32.023 -17.549 25.900 1.00 45.55 1574 GLY A CA 1
ATOM 1768 C C . GLY A 1 118 ? -31.593 -16.160 25.460 1.00 41.30 1574 GLY A C 1
ATOM 1769 O O . GLY A 1 118 ? -31.720 -15.210 26.222 1.00 37.19 1574 GLY A O 1
ATOM 1773 N N . PHE A 1 119 ? -31.118 -16.040 24.221 1.00 43.04 1575 PHE A N 1
ATOM 1774 C CA . PHE A 1 119 ? -30.595 -14.768 23.704 1.00 34.97 1575 PHE A CA 1
ATOM 1775 C C . PHE A 1 119 ? -31.555 -14.039 22.766 1.00 31.23 1575 PHE A C 1
ATOM 1776 O O . PHE A 1 119 ? -31.225 -12.976 22.250 1.00 30.86 1575 PHE A O 1
ATOM 1793 N N . MET A 1 120 ? -32.744 -14.603 22.568 1.00 40.57 1576 MET A N 1
ATOM 1794 C CA . MET A 1 120 ? -33.690 -14.097 21.577 1.00 36.92 1576 MET A CA 1
ATOM 1795 C C . MET A 1 120 ? -34.917 -13.417 22.182 1.00 46.31 1576 MET A C 1
ATOM 1796 O O . MET A 1 120 ? -35.845 -13.065 21.459 1.00 46.73 1576 MET A O 1
ATOM 1810 N N . LYS A 1 121 ? -34.915 -13.206 23.495 1.00 41.39 1577 LYS A N 1
ATOM 1811 C CA . LYS A 1 121 ? -36.093 -12.676 24.184 1.00 51.35 1577 LYS A CA 1
ATOM 1812 C C . LYS A 1 121 ? -36.533 -11.293 23.734 1.00 47.42 1577 LYS A C 1
ATOM 1813 O O . LYS A 1 121 ? -37.724 -11.001 23.730 1.00 60.58 1577 LYS A O 1
ATOM 1832 N N . HIS A 1 122 ? -35.587 -10.433 23.377 1.00 43.59 1578 HIS A N 1
ATOM 1833 C CA . HIS A 1 122 ? -35.931 -9.098 22.913 1.00 42.37 1578 HIS A CA 1
ATOM 1834 C C . HIS A 1 122 ? -36.009 -9.007 21.381 1.00 39.76 1578 HIS A C 1
ATOM 1835 O O . HIS A 1 122 ? -36.259 -7.936 20.832 1.00 44.84 1578 HIS A O 1
ATOM 1849 N N . ASN A 1 123 ? -35.825 -10.129 20.692 1.00 37.92 1579 ASN A N 1
ATOM 1850 C CA . ASN A 1 123 ? -35.842 -10.132 19.231 1.00 36.75 1579 ASN A CA 1
ATOM 1851 C C . ASN A 1 123 ? -37.233 -9.944 18.644 1.00 45.21 1579 ASN A C 1
ATOM 1852 O O . ASN A 1 123 ? -38.209 -10.517 19.125 1.00 44.25 1579 ASN A O 1
ATOM 1863 N N . THR A 1 124 ? -37.299 -9.146 17.586 1.00 42.89 1580 THR A N 1
ATOM 1864 C CA . THR A 1 124 ? -38.472 -9.108 16.727 1.00 42.65 1580 THR A CA 1
ATOM 1865 C C . THR A 1 124 ? -38.565 -10.424 15.968 1.00 41.29 1580 THR A C 1
ATOM 1866 O O . THR A 1 124 ? -37.641 -11.239 15.991 1.00 42.60 1580 THR A O 1
ATOM 1877 N N . SER A 1 125 ? -39.680 -10.634 15.283 1.00 44.55 1581 SER A N 1
ATOM 1878 C CA . SER A 1 125 ? -39.849 -11.832 14.483 1.00 36.24 1581 SER A CA 1
ATOM 1879 C C . SER A 1 125 ? -38.867 -11.824 13.321 1.00 29.89 1581 SER A C 1
ATOM 1880 O O . SER A 1 125 ? -38.321 -12.857 12.942 1.00 34.99 1581 SER A O 1
ATOM 1888 N N . ARG A 1 126 ? -38.628 -10.638 12.785 1.00 33.70 1582 ARG A N 1
ATOM 1889 C CA . ARG A 1 126 ? -37.663 -10.450 11.713 1.00 40.69 1582 ARG A CA 1
ATOM 1890 C C . ARG A 1 126 ? -36.241 -10.772 12.190 1.00 30.24 1582 ARG A C 1
ATOM 1891 O O . ARG A 1 126 ? -35.468 -11.406 11.478 1.00 31.68 1582 ARG A O 1
ATOM 1912 N N . GLN A 1 127 ? -35.899 -10.352 13.399 1.00 35.93 1583 GLN A N 1
ATOM 1913 C CA . GLN A 1 127 ? -34.558 -10.647 13.923 1.00 29.29 1583 GLN A CA 1
ATOM 1914 C C . GLN A 1 127 ? -34.298 -12.148 14.087 1.00 30.11 1583 GLN A C 1
ATOM 1915 O O . GLN A 1 127 ? -33.213 -12.635 13.746 1.00 29.52 1583 GLN A O 1
ATOM 1929 N N . ASN A 1 128 ? -35.285 -12.893 14.577 1.00 32.66 1584 ASN A N 1
ATOM 1930 C CA . ASN A 1 128 ? -35.138 -14.334 14.699 1.00 30.52 1584 ASN A CA 1
ATOM 1931 C C . ASN A 1 128 ? -34.960 -15.028 13.361 1.00 33.95 1584 ASN A C 1
ATOM 1932 O O . ASN A 1 128 ? -34.369 -16.110 13.291 1.00 34.00 1584 ASN A O 1
ATOM 1943 N N . GLU A 1 129 ? -35.444 -14.410 12.283 1.00 36.07 1585 GLU A N 1
ATOM 1944 C CA . GLU A 1 129 ? -35.218 -14.965 10.953 1.00 32.06 1585 GLU A CA 1
ATOM 1945 C C . GLU A 1 129 ? -33.752 -14.870 10.538 1.00 29.65 1585 GLU A C 1
ATOM 1946 O O . GLU A 1 129 ? -33.321 -15.549 9.595 1.00 26.88 1585 GLU A O 1
ATOM 1958 N N . HIS A 1 130 ? -32.991 -14.029 11.245 1.00 28.93 1586 HIS A N 1
ATOM 1959 C CA . HIS A 1 130 ? -31.594 -13.803 10.921 1.00 23.20 1586 HIS A CA 1
ATOM 1960 C C . HIS A 1 130 ? -30.579 -14.625 11.743 1.00 25.61 1586 HIS A C 1
ATOM 1961 O O . HIS A 1 130 ? -29.389 -14.412 11.612 1.00 25.04 1586 HIS A O 1
ATOM 1975 N N . CYS A 1 131 ? -31.023 -15.586 12.544 1.00 24.79 1587 CYS A N 1
ATOM 1976 C CA . CYS A 1 131 ? -30.070 -16.453 13.237 1.00 27.06 1587 CYS A CA 1
ATOM 1977 C C . CYS A 1 131 ? -29.220 -17.313 12.300 1.00 29.20 1587 CYS A C 1
ATOM 1978 O O . CYS A 1 131 ? -29.620 -17.643 11.178 1.00 26.02 1587 CYS A O 1
ATOM 1986 N N . LEU A 1 132 ? -28.042 -17.680 12.771 1.00 22.34 1588 LEU A N 1
ATOM 1987 C CA . LEU A 1 132 ? -27.182 -18.619 12.075 1.00 25.06 1588 LEU A CA 1
ATOM 1988 C C . LEU A 1 132 ? -27.895 -19.971 12.002 1.00 27.43 1588 LEU A C 1
ATOM 1989 O O . LEU A 1 132 ? -28.711 -20.297 12.857 1.00 26.79 1588 LEU A O 1
ATOM 2005 N N . THR A 1 133 ? -27.612 -20.716 10.947 1.00 26.75 1589 THR A N 1
ATOM 2006 C CA . THR A 1 133 ? -28.346 -21.946 10.670 1.00 30.82 1589 THR A CA 1
ATOM 2007 C C . THR A 1 133 ? -27.464 -23.179 10.679 1.00 28.44 1589 THR A C 1
ATOM 2008 O O . THR A 1 133 ? -27.929 -24.261 11.009 1.00 32.04 1589 THR A O 1
ATOM 2019 N N . ASN A 1 134 ? -26.205 -23.038 10.298 1.00 22.57 1590 ASN A N 1
ATOM 2020 C CA . ASN A 1 134 ? -25.312 -24.183 10.211 1.00 26.22 1590 ASN A CA 1
ATOM 2021 C C . ASN A 1 134 ? -24.297 -24.363 11.325 1.00 28.92 1590 ASN A C 1
ATOM 2022 O O . ASN A 1 134 ? -23.930 -25.505 11.628 1.00 25.97 1590 ASN A O 1
ATOM 2033 N N . PHE A 1 135 ? -23.815 -23.260 11.907 1.00 24.75 1591 PHE A N 1
ATOM 2034 C CA . PHE A 1 135 ? -22.668 -23.329 12.817 1.00 26.63 1591 PHE A CA 1
ATOM 2035 C C . PHE A 1 135 ? -22.952 -22.696 14.169 1.00 22.57 1591 PHE A C 1
ATOM 2036 O O . PHE A 1 135 ? -23.578 -21.644 14.262 1.00 23.64 1591 PHE A O 1
ATOM 2053 N N . ASP A 1 136 ? -22.481 -23.388 15.207 1.00 23.97 1592 ASP A N 1
ATOM 2054 C CA . ASP A 1 136 ? -22.497 -22.952 16.600 1.00 25.73 1592 ASP A CA 1
ATOM 2055 C C . ASP A 1 136 ? -21.131 -22.325 16.871 1.00 22.26 1592 ASP A C 1
ATOM 2056 O O . ASP A 1 136 ? -20.109 -23.018 16.818 1.00 20.56 1592 ASP A O 1
ATOM 2065 N N . LEU A 1 137 ? -21.120 -21.014 17.131 1.00 22.18 1593 LEU A N 1
ATOM 2066 C CA . LEU A 1 137 ? -19.883 -20.253 17.216 1.00 23.97 1593 LEU A CA 1
ATOM 2067 C C . LEU A 1 137 ? -19.532 -19.924 18.671 1.00 25.29 1593 LEU A C 1
ATOM 2068 O O . LEU A 1 137 ? -18.801 -18.977 18.931 1.00 22.75 1593 LEU A O 1
ATOM 2084 N N . ALA A 1 138 ? -20.022 -20.731 19.617 1.00 23.13 1594 ALA A N 1
ATOM 2085 C CA . ALA A 1 138 ? -19.697 -20.509 21.042 1.00 25.91 1594 ALA A CA 1
ATOM 2086 C C . ALA A 1 138 ? -18.202 -20.472 21.324 1.00 22.40 1594 ALA A C 1
ATOM 2087 O O . ALA A 1 138 ? -17.773 -19.694 22.188 1.00 22.97 1594 ALA A O 1
ATOM 2094 N N . GLU A 1 139 ? -17.385 -21.263 20.619 1.00 18.56 1595 GLU A N 1
ATOM 2095 C CA . GLU A 1 139 ? -15.949 -21.213 20.868 1.00 20.43 1595 GLU A CA 1
ATOM 2096 C C . GLU A 1 139 ? -15.379 -19.860 20.457 1.00 22.16 1595 GLU A C 1
ATOM 2097 O O . GLU A 1 139 ? -14.476 -19.333 21.109 1.00 22.73 1595 GLU A O 1
ATOM 2109 N N . TYR A 1 140 ? -15.908 -19.311 19.375 1.00 18.14 1596 TYR A N 1
ATOM 2110 C CA . TYR A 1 140 ? -15.470 -18.009 18.882 1.00 18.90 1596 TYR A CA 1
ATOM 2111 C C . TYR A 1 140 ? -15.955 -16.897 19.809 1.00 21.04 1596 TYR A C 1
ATOM 2112 O O . TYR A 1 140 ? -15.285 -15.876 19.996 1.00 21.20 1596 TYR A O 1
ATOM 2130 N N . ARG A 1 141 ? -17.101 -17.085 20.436 1.00 20.47 1597 ARG A N 1
ATOM 2131 C CA . ARG A 1 141 ? -17.571 -16.068 21.367 1.00 22.08 1597 ARG A CA 1
ATOM 2132 C C . ARG A 1 141 ? -16.631 -15.984 22.588 1.00 23.68 1597 ARG A C 1
ATOM 2133 O O . ARG A 1 141 ? -16.326 -14.896 23.086 1.00 18.31 1597 ARG A O 1
ATOM 2154 N N . GLN A 1 142 ? -16.123 -17.129 23.031 1.00 20.02 1598 GLN A N 1
ATOM 2155 C CA A GLN A 1 142 ? -15.174 -17.140 24.134 0.61 20.33 1598 GLN A CA 1
ATOM 2156 C CA B GLN A 1 142 ? -15.172 -17.142 24.132 0.39 20.37 1598 GLN A CA 1
ATOM 2157 C C . GLN A 1 142 ? -13.887 -16.388 23.780 1.00 16.58 1598 GLN A C 1
ATOM 2158 O O . GLN A 1 142 ? -13.375 -15.605 24.581 1.00 20.83 1598 GLN A O 1
ATOM 2185 N N . VAL A 1 143 ? -13.366 -16.629 22.581 1.00 19.55 1599 VAL A N 1
ATOM 2186 C CA . VAL A 1 143 ? -12.156 -15.951 22.125 1.00 20.42 1599 VAL A CA 1
ATOM 2187 C C . VAL A 1 143 ? -12.406 -14.418 22.052 1.00 19.18 1599 VAL A C 1
ATOM 2188 O O . VAL A 1 143 ? -11.585 -13.617 22.505 1.00 17.84 1599 VAL A O 1
ATOM 2201 N N . LEU A 1 144 ? -13.544 -14.021 21.494 1.00 20.09 1600 LEU A N 1
ATOM 2202 C CA . LEU A 1 144 ? -13.889 -12.584 21.457 1.00 21.77 1600 LEU A CA 1
ATOM 2203 C C . LEU A 1 144 ? -14.044 -11.964 22.861 1.00 20.84 1600 LEU A C 1
ATOM 2204 O O . LEU A 1 144 ? -13.616 -10.814 23.106 1.00 20.38 1600 LEU A O 1
ATOM 2220 N N A SER A 1 145 ? -14.635 -12.720 23.782 0.17 20.88 1601 SER A N 1
ATOM 2221 N N B SER A 1 145 ? -14.663 -12.702 23.781 0.83 20.89 1601 SER A N 1
ATOM 2222 C CA A SER A 1 145 ? -14.753 -12.284 25.171 0.17 23.00 1601 SER A CA 1
ATOM 2223 C CA B SER A 1 145 ? -14.763 -12.279 25.175 0.83 24.11 1601 SER A CA 1
ATOM 2224 C C A SER A 1 145 ? -13.373 -12.069 25.794 0.17 21.97 1601 SER A C 1
ATOM 2225 C C B SER A 1 145 ? -13.377 -12.064 25.790 0.83 22.01 1601 SER A C 1
ATOM 2226 O O A SER A 1 145 ? -13.136 -11.063 26.466 0.17 19.50 1601 SER A O 1
ATOM 2227 O O B SER A 1 145 ? -13.141 -11.049 26.473 0.83 19.17 1601 SER A O 1
ATOM 2242 N N . ASP A 1 146 ? -12.470 -13.020 25.569 1.00 20.49 1602 ASP A N 1
ATOM 2243 C CA . ASP A 1 146 ? -11.086 -12.901 26.020 1.00 22.25 1602 ASP A CA 1
ATOM 2244 C C . ASP A 1 146 ? -10.390 -11.664 25.425 1.00 18.51 1602 ASP A C 1
ATOM 2245 O O . ASP A 1 146 ? -9.657 -10.946 26.131 1.00 20.27 1602 ASP A O 1
ATOM 2255 N N . LEU A 1 147 ? -10.610 -11.428 24.133 1.00 18.28 1603 LEU A N 1
ATOM 2256 C CA . LEU A 1 147 ? -10.073 -10.232 23.476 1.00 22.04 1603 LEU A CA 1
ATOM 2257 C C . LEU A 1 147 ? -10.624 -8.972 24.147 1.00 17.75 1603 LEU A C 1
ATOM 2258 O O . LEU A 1 147 ? -9.869 -8.048 24.468 1.00 18.24 1603 LEU A O 1
ATOM 2274 N N . ALA A 1 148 ? -11.930 -8.940 24.392 1.00 17.42 1604 ALA A N 1
ATOM 2275 C CA . ALA A 1 148 ? -12.543 -7.736 24.987 1.00 18.75 1604 ALA A CA 1
ATOM 2276 C C . ALA A 1 148 ? -11.983 -7.472 26.386 1.00 18.94 1604 ALA A C 1
ATOM 2277 O O . ALA A 1 148 ? -11.784 -6.325 26.775 1.00 16.86 1604 ALA A O 1
ATOM 2284 N N . ILE A 1 149 ? -11.739 -8.540 27.148 1.00 17.77 1605 ILE A N 1
ATOM 2285 C CA . ILE A 1 149 ? -11.101 -8.375 28.456 1.00 16.64 1605 ILE A CA 1
ATOM 2286 C C . ILE A 1 149 ? -9.752 -7.679 28.288 1.00 17.60 1605 ILE A C 1
ATOM 2287 O O . ILE A 1 149 ? -9.417 -6.734 29.047 1.00 20.70 1605 ILE A O 1
ATOM 2303 N N . GLN A 1 150 ? -8.959 -8.137 27.323 1.00 16.14 1606 GLN A N 1
ATOM 2304 C CA . GLN A 1 150 ? -7.647 -7.546 27.086 1.00 17.25 1606 GLN A CA 1
ATOM 2305 C C . GLN A 1 150 ? -7.760 -6.079 26.676 1.00 18.46 1606 GLN A C 1
ATOM 2306 O O . GLN A 1 150 ? -7.004 -5.220 27.130 1.00 17.97 1606 GLN A O 1
ATOM 2320 N N . ILE A 1 151 ? -8.713 -5.778 25.810 1.00 15.94 1607 ILE A N 1
ATOM 2321 C CA . ILE A 1 151 ? -8.873 -4.390 25.374 1.00 14.83 1607 ILE A CA 1
ATOM 2322 C C . ILE A 1 151 ? -9.331 -3.502 26.541 1.00 15.54 1607 ILE A C 1
ATOM 2323 O O . ILE A 1 151 ? -8.889 -2.352 26.679 1.00 16.77 1607 ILE A O 1
ATOM 2339 N N . TYR A 1 152 ? -10.219 -4.012 27.381 1.00 16.90 1608 TYR A N 1
ATOM 2340 C CA . TYR A 1 152 ? -10.686 -3.264 28.536 1.00 17.11 1608 TYR A CA 1
ATOM 2341 C C . TYR A 1 152 ? -9.519 -2.916 29.456 1.00 19.07 1608 TYR A C 1
ATOM 2342 O O . TYR A 1 152 ? -9.378 -1.784 29.936 1.00 17.64 1608 TYR A O 1
ATOM 2360 N N . GLN A 1 153 ? -8.655 -3.893 29.662 1.00 16.99 1609 GLN A N 1
ATOM 2361 C CA . GLN A 1 153 ? -7.510 -3.700 30.532 1.00 16.24 1609 GLN A CA 1
ATOM 2362 C C . GLN A 1 153 ? -6.595 -2.625 29.957 1.00 18.50 1609 GLN A C 1
ATOM 2363 O O . GLN A 1 153 ? -6.085 -1.780 30.702 1.00 19.41 1609 GLN A O 1
ATOM 2377 N N . GLN A 1 154 ? -6.466 -2.594 28.631 1.00 21.38 1610 GLN A N 1
ATOM 2378 C CA . GLN A 1 154 ? -5.653 -1.567 27.977 1.00 18.37 1610 GLN A CA 1
ATOM 2379 C C . GLN A 1 154 ? -6.335 -0.205 28.087 1.00 17.65 1610 GLN A C 1
ATOM 2380 O O . GLN A 1 154 ? -5.661 0.804 28.325 1.00 19.76 1610 GLN A O 1
ATOM 2394 N N . LEU A 1 155 ? -7.661 -0.174 27.918 1.00 17.37 1611 LEU A N 1
ATOM 2395 C CA . LEU A 1 155 ? -8.419 1.073 28.098 1.00 21.22 1611 LEU A CA 1
ATOM 2396 C C . LEU A 1 155 ? -8.176 1.676 29.493 1.00 20.19 1611 LEU A C 1
ATOM 2397 O O . LEU A 1 155 ? -7.885 2.876 29.621 1.00 18.30 1611 LEU A O 1
ATOM 2413 N N . VAL A 1 156 ? -8.251 0.854 30.539 1.00 18.19 1612 VAL A N 1
ATOM 2414 C CA . VAL A 1 156 ? -8.071 1.358 31.891 1.00 19.60 1612 VAL A CA 1
ATOM 2415 C C . VAL A 1 156 ? -6.689 1.969 32.041 1.00 20.95 1612 VAL A C 1
ATOM 2416 O O . VAL A 1 156 ? -6.531 3.053 32.608 1.00 19.33 1612 VAL A O 1
ATOM 2429 N N . ARG A 1 157 ? -5.684 1.285 31.512 1.00 17.26 1613 ARG A N 1
ATOM 2430 C CA . ARG A 1 157 ? -4.317 1.768 31.599 1.00 21.60 1613 ARG A CA 1
ATOM 2431 C C . ARG A 1 157 ? -4.074 3.076 30.846 1.00 21.11 1613 ARG A C 1
ATOM 2432 O O . ARG A 1 157 ? -3.339 3.935 31.313 1.00 19.58 1613 ARG A O 1
ATOM 2453 N N . VAL A 1 158 ? -4.682 3.230 29.686 1.00 19.00 1614 VAL A N 1
ATOM 2454 C CA . VAL A 1 158 ? -4.543 4.475 28.943 1.00 20.61 1614 VAL A CA 1
ATOM 2455 C C . VAL A 1 158 ? -5.204 5.633 29.672 1.00 21.13 1614 VAL A C 1
ATOM 2456 O O . VAL A 1 158 ? -4.635 6.722 29.747 1.00 21.40 1614 VAL A O 1
ATOM 2469 N N . LEU A 1 159 ? -6.408 5.410 30.194 1.00 19.83 1615 LEU A N 1
ATOM 2470 C CA . LEU A 1 159 ? -7.128 6.444 30.917 1.00 18.66 1615 LEU A CA 1
ATOM 2471 C C . LEU A 1 159 ? -6.388 6.787 32.202 1.00 22.20 1615 LEU A C 1
ATOM 2472 O O . LEU A 1 159 ? -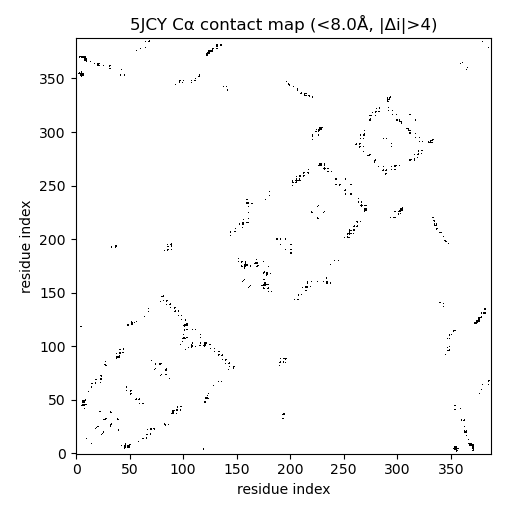6.315 7.959 32.617 1.00 24.00 1615 LEU A O 1
ATOM 2488 N N . GLU A 1 160 ? -5.850 5.770 32.846 1.00 18.78 1616 GLU A N 1
ATOM 2489 C CA . GLU A 1 160 ? -5.083 5.994 34.064 1.00 20.34 1616 GLU A CA 1
ATOM 2490 C C . GLU A 1 160 ? -3.860 6.874 33.813 1.00 23.21 1616 GLU A C 1
ATOM 2491 O O . GLU A 1 160 ? -3.529 7.742 34.638 1.00 22.27 1616 GLU A O 1
ATOM 2503 N N A ASN A 1 161 ? -3.171 6.604 32.706 0.53 22.12 1617 ASN A N 1
ATOM 2504 N N B ASN A 1 161 ? -3.185 6.639 32.693 0.47 22.13 1617 ASN A N 1
ATOM 2505 C CA A ASN A 1 161 ? -1.974 7.347 32.339 0.53 23.44 1617 ASN A CA 1
ATOM 2506 C CA B ASN A 1 161 ? -1.969 7.370 32.367 0.47 23.48 1617 ASN A CA 1
ATOM 2507 C C A ASN A 1 161 ? -2.337 8.812 32.115 0.53 23.55 1617 ASN A C 1
ATOM 2508 C C B ASN A 1 161 ? -2.293 8.817 32.017 0.47 23.54 1617 ASN A C 1
ATOM 2509 O O A ASN A 1 161 ? -1.592 9.703 32.483 0.53 22.57 1617 ASN A O 1
ATOM 2510 O O B ASN A 1 161 ? -1.471 9.702 32.196 0.47 22.87 1617 ASN A O 1
ATOM 2531 N N . ILE A 1 162 ? -3.498 9.051 31.515 1.00 22.17 1618 ILE A N 1
ATOM 2532 C CA . ILE A 1 162 ? -3.944 10.418 31.243 1.00 26.20 1618 ILE A CA 1
ATOM 2533 C C . ILE A 1 162 ? -4.290 11.164 32.534 1.00 24.66 1618 ILE A C 1
ATOM 2534 O O . ILE A 1 162 ? -3.969 12.348 32.681 1.00 24.90 1618 ILE A O 1
ATOM 2551 N N . LEU A 1 163 ? -4.932 10.480 33.476 1.00 21.67 1619 LEU A N 1
ATOM 2552 C CA . LEU A 1 163 ? -5.380 11.120 34.708 1.00 20.82 1619 LEU A CA 1
ATOM 2553 C C . LEU A 1 163 ? -4.309 11.291 35.761 1.00 23.63 1619 LEU A C 1
ATOM 2554 O O . LEU A 1 163 ? -4.342 12.267 36.512 1.00 25.73 1619 LEU A O 1
ATOM 2570 N N . GLN A 1 164 ? -3.362 10.353 35.792 1.00 21.38 1620 GLN A N 1
ATOM 2571 C CA A GLN A 1 164 ? -2.372 10.272 36.862 0.40 23.81 1620 GLN A CA 1
ATOM 2572 C CA B GLN A 1 164 ? -2.373 10.272 36.863 0.14 24.01 1620 GLN A CA 1
ATOM 2573 C CA C GLN A 1 164 ? -2.374 10.268 36.860 0.45 23.94 1620 GLN A CA 1
ATOM 2574 C C . GLN A 1 164 ? -1.717 11.620 37.198 1.00 23.26 1620 GLN A C 1
ATOM 2575 O O . GLN A 1 164 ? -1.590 11.963 38.366 1.00 24.05 1620 GLN A O 1
ATOM 2611 N N . PRO A 1 165 ? -1.278 12.388 36.169 1.00 25.62 1621 PRO A N 1
ATOM 2612 C CA . PRO A 1 165 ? -0.602 13.670 36.498 1.00 27.92 1621 PRO A CA 1
ATOM 2613 C C . PRO A 1 165 ? -1.500 14.747 37.125 1.00 26.88 1621 PRO A C 1
ATOM 2614 O O . PRO A 1 165 ? -1.008 15.750 37.700 1.00 25.69 1621 PRO A O 1
ATOM 2625 N N . MET A 1 166 ? -2.807 14.574 36.988 1.00 25.06 1622 MET A N 1
ATOM 2626 C CA . MET A 1 166 ? -3.781 15.571 37.447 1.00 23.14 1622 MET A CA 1
ATOM 2627 C C . MET A 1 166 ? -4.271 15.349 38.865 1.00 22.94 1622 MET A C 1
ATOM 2628 O O . MET A 1 166 ? -4.798 16.249 39.507 1.00 21.08 1622 MET A O 1
ATOM 2642 N N . ILE A 1 167 ? -4.177 14.117 39.332 1.00 20.38 1623 ILE A N 1
ATOM 2643 C CA . ILE A 1 167 ? -5.008 13.729 40.451 1.00 18.40 1623 ILE A CA 1
ATOM 2644 C C . ILE A 1 167 ? -4.607 14.402 41.762 1.00 22.15 1623 ILE A C 1
ATOM 2645 O O . ILE A 1 167 ? -5.471 14.937 42.439 1.00 25.59 1623 ILE A O 1
ATOM 2661 N N . VAL A 1 168 ? -3.335 14.389 42.129 1.00 20.92 1624 VAL A N 1
ATOM 2662 C CA . VAL A 1 168 ? -2.923 14.936 43.414 1.00 25.93 1624 VAL A CA 1
ATOM 2663 C C . VAL A 1 168 ? -3.125 16.454 43.438 1.00 29.18 1624 VAL A C 1
ATOM 2664 O O . VAL A 1 168 ? -3.618 16.999 44.420 1.00 29.21 1624 VAL A O 1
ATOM 2677 N N . SER A 1 169 ? -2.745 17.121 42.355 1.00 25.93 1625 SER A N 1
ATOM 2678 C CA . SER A 1 169 ? -2.948 18.565 42.236 1.00 24.87 1625 SER A CA 1
ATOM 2679 C C . SER A 1 169 ? -4.420 18.905 42.315 1.00 30.95 1625 SER A C 1
ATOM 2680 O O . SER A 1 169 ? -4.823 19.787 43.079 1.00 34.01 1625 SER A O 1
ATOM 2688 N N . GLY A 1 170 ? -5.223 18.213 41.512 1.00 21.88 1626 GLY A N 1
ATOM 2689 C CA . GLY A 1 170 ? -6.644 18.479 41.459 1.00 27.28 1626 GLY A CA 1
ATOM 2690 C C . GLY A 1 170 ? -7.382 18.161 42.741 1.00 31.10 1626 GLY A C 1
ATOM 2691 O O . GLY A 1 170 ? -8.287 18.892 43.124 1.00 29.82 1626 GLY A O 1
ATOM 2695 N N . MET A 1 171 ? -7.002 17.076 43.415 1.00 27.34 1627 MET A N 1
ATOM 2696 C CA . MET A 1 171 ? -7.752 16.631 44.590 1.00 26.26 1627 MET A CA 1
ATOM 2697 C C . MET A 1 171 ? -7.235 17.168 45.911 1.00 26.01 1627 MET A C 1
ATOM 2698 O O . MET A 1 171 ? -8.015 17.344 46.835 1.00 37.36 1627 MET A O 1
ATOM 2712 N N . LEU A 1 172 ? -5.938 17.430 46.000 1.00 24.95 1628 LEU A N 1
ATOM 2713 C CA . LEU A 1 172 ? -5.318 17.775 47.280 1.00 28.69 1628 LEU A CA 1
ATOM 2714 C C . LEU A 1 172 ? -4.615 19.111 47.370 1.00 31.33 1628 LEU A C 1
ATOM 2715 O O . LEU A 1 172 ? -4.725 19.793 48.377 1.00 35.23 1628 LEU A O 1
ATOM 2731 N N . GLU A 1 173 ? -3.828 19.451 46.366 1.00 34.47 1629 GLU A N 1
ATOM 2732 C CA . GLU A 1 173 ? -2.997 20.639 46.464 1.00 35.57 1629 GLU A CA 1
ATOM 2733 C C . GLU A 1 173 ? -3.783 21.893 46.167 1.00 39.54 1629 GLU A C 1
ATOM 2734 O O . GLU A 1 173 ? -3.829 22.803 46.985 1.00 39.78 1629 GLU A O 1
ATOM 2746 N N . HIS A 1 174 ? -4.399 21.943 44.990 1.00 37.50 1630 HIS A N 1
ATOM 2747 C CA . HIS A 1 174 ? -5.062 23.157 44.543 1.00 32.74 1630 HIS A CA 1
ATOM 2748 C C . HIS A 1 174 ? -6.244 23.484 45.448 1.00 39.54 1630 HIS A C 1
ATOM 2749 O O . HIS A 1 174 ? -7.036 22.609 45.787 1.00 39.15 1630 HIS A O 1
ATOM 2763 N N . GLU A 1 175 ? -6.351 24.744 45.855 1.00 46.96 1631 GLU A N 1
ATOM 2764 C CA . GLU A 1 175 ? -7.392 25.156 46.790 1.00 50.57 1631 GLU A CA 1
ATOM 2765 C C . GLU A 1 175 ? -8.567 25.771 46.057 1.00 51.48 1631 GLU A C 1
ATOM 2766 O O . GLU A 1 175 ? -8.385 26.450 45.049 1.00 51.85 1631 GLU A O 1
ATOM 2778 N N . THR A 1 176 ? -9.771 25.525 46.569 1.00 59.58 1632 THR A N 1
ATOM 2779 C CA . THR A 1 176 ? -10.993 26.109 46.007 1.00 65.51 1632 THR A CA 1
ATOM 2780 C C . THR A 1 176 ? -12.017 26.393 47.113 1.00 69.42 1632 THR A C 1
ATOM 2781 O O . THR A 1 176 ? -12.270 27.550 47.466 1.00 67.83 1632 THR A O 1
ATOM 2792 N N . THR A 1 192 ? -18.615 28.282 33.053 1.00 56.59 1648 THR A N 1
ATOM 2793 C CA . THR A 1 192 ? -17.558 27.865 32.134 1.00 59.52 1648 THR A CA 1
ATOM 2794 C C . THR A 1 192 ? -16.318 27.423 32.921 1.00 46.79 1648 THR A C 1
ATOM 2795 O O . THR A 1 192 ? -15.984 28.037 33.939 1.00 59.24 1648 THR A O 1
ATOM 2805 N N . SER A 1 193 ? -15.638 26.373 32.455 1.00 57.43 1649 SER A N 1
ATOM 2806 C CA . SER A 1 193 ? -14.424 25.874 33.127 1.00 61.98 1649 SER A CA 1
ATOM 2807 C C . SER A 1 193 ? -13.191 26.157 32.277 1.00 52.19 1649 SER A C 1
ATOM 2808 O O . SER A 1 193 ? -13.262 26.163 31.048 1.00 50.27 1649 SER A O 1
ATOM 2816 N N . SER A 1 194 ? -12.065 26.402 32.942 1.00 49.18 1650 SER A N 1
ATOM 2817 C CA . SER A 1 194 ? -10.784 26.549 32.259 1.00 48.93 1650 SER A CA 1
ATOM 2818 C C . SER A 1 194 ? -10.062 25.196 32.225 1.00 52.43 1650 SER A C 1
ATOM 2819 O O . SER A 1 194 ? -10.297 24.334 33.081 1.00 48.35 1650 SER A O 1
ATOM 2827 N N . ILE A 1 195 ? -9.191 25.018 31.231 1.00 50.61 1651 ILE A N 1
ATOM 2828 C CA . ILE A 1 195 ? -8.414 23.792 31.072 1.00 36.38 1651 ILE A CA 1
ATOM 2829 C C . ILE A 1 195 ? -7.475 23.576 32.265 1.00 56.19 1651 ILE A C 1
ATOM 2830 O O . ILE A 1 195 ? -7.147 22.440 32.619 1.00 39.66 1651 ILE A O 1
ATOM 2838 N N . ALA A 1 196 ? -7.044 24.683 32.871 1.00 45.31 1652 ALA A N 1
ATOM 2839 C CA . ALA A 1 196 ? -6.137 24.647 34.023 1.00 44.73 1652 ALA A CA 1
ATOM 2840 C C . ALA A 1 196 ? -6.116 26.024 34.693 1.00 55.26 1652 ALA A C 1
ATOM 2841 O O . ALA A 1 196 ? -6.664 26.991 34.159 1.00 49.22 1652 ALA A O 1
ATOM 2848 N N . ASP A 1 197 ? -5.492 26.108 35.864 1.00 48.07 1653 ASP A N 1
ATOM 2849 C CA . ASP A 1 197 ? -5.352 27.381 36.568 1.00 49.33 1653 ASP A CA 1
ATOM 2850 C C . ASP A 1 197 ? -3.901 27.832 36.459 1.00 47.56 1653 ASP A C 1
ATOM 2851 O O . ASP A 1 197 ? -3.055 27.385 37.228 1.00 42.23 1653 ASP A O 1
ATOM 2860 N N . GLU A 1 198 ? -3.619 28.695 35.480 1.00 52.79 1654 GLU A N 1
ATOM 2861 C CA . GLU A 1 198 ? -2.252 29.149 35.224 1.00 46.03 1654 GLU A CA 1
ATOM 2862 C C . GLU A 1 198 ? -1.311 27.950 35.095 1.00 44.97 1654 GLU A C 1
ATOM 2863 O O . GLU A 1 198 ? -0.233 27.932 35.694 1.00 45.76 1654 GLU A O 1
ATOM 2875 N N . GLY A 1 199 ? -1.747 26.937 34.347 1.00 38.36 1655 GLY A N 1
ATOM 2876 C CA . GLY A 1 199 ? -0.921 25.775 34.053 1.00 49.25 1655 GLY A CA 1
ATOM 2877 C C . GLY A 1 199 ? -1.099 24.598 35.006 1.00 42.12 1655 GLY A C 1
ATOM 2878 O O . GLY A 1 199 ? -0.684 23.479 34.690 1.00 46.08 1655 GLY A O 1
ATOM 2882 N N . THR A 1 200 ? -1.722 24.835 36.159 1.00 39.28 1656 THR A N 1
ATOM 2883 C CA A THR A 1 200 ? -1.895 23.807 37.194 0.64 42.44 1656 THR A CA 1
ATOM 2884 C CA B THR A 1 200 ? -1.867 23.779 37.158 0.36 42.58 1656 THR A CA 1
ATOM 2885 C C . THR A 1 200 ? -3.170 23.010 37.008 1.00 38.44 1656 THR A C 1
ATOM 2886 O O . THR A 1 200 ? -4.238 23.584 36.777 1.00 29.88 1656 THR A O 1
ATOM 2907 N N . TYR A 1 201 ? -3.070 21.693 37.155 1.00 28.61 1657 TYR A N 1
ATOM 2908 C CA . TYR A 1 201 ? -4.255 20.866 37.106 1.00 27.23 1657 TYR A CA 1
ATOM 2909 C C . TYR A 1 201 ? -5.107 21.125 38.330 1.00 24.81 1657 TYR A C 1
ATOM 2910 O O . TYR A 1 201 ? -4.607 21.193 39.461 1.00 34.32 1657 TYR A O 1
ATOM 2928 N N . THR A 1 202 ? -6.392 21.260 38.084 1.00 23.87 1658 THR A N 1
ATOM 2929 C CA . THR A 1 202 ? -7.379 21.509 39.110 1.00 23.70 1658 THR A CA 1
ATOM 2930 C C . THR A 1 202 ? -8.417 20.417 39.056 1.00 25.05 1658 THR A C 1
ATOM 2931 O O . THR A 1 202 ? -8.382 19.571 38.159 1.00 23.90 1658 THR A O 1
ATOM 2942 N N . LEU A 1 203 ? -9.375 20.462 39.970 1.00 26.57 1659 LEU A N 1
ATOM 2943 C CA . LEU A 1 203 ? -10.488 19.538 39.905 1.00 26.59 1659 LEU A CA 1
ATOM 2944 C C . LEU A 1 203 ? -11.202 19.689 38.565 1.00 25.86 1659 LEU A C 1
ATOM 2945 O O . LEU A 1 203 ? -11.666 18.710 37.967 1.00 23.10 1659 LEU A O 1
ATOM 2961 N N . ASP A 1 204 ? -11.272 20.927 38.067 1.00 22.00 1660 ASP A N 1
ATOM 2962 C CA . ASP A 1 204 ? -11.927 21.165 36.791 1.00 22.13 1660 ASP A CA 1
ATOM 2963 C C . ASP A 1 204 ? -11.221 20.467 35.633 1.00 18.62 1660 ASP A C 1
ATOM 2964 O O . ASP A 1 204 ? -11.887 20.030 34.676 1.00 20.53 1660 ASP A O 1
ATOM 2973 N N . SER A 1 205 ? -9.894 20.383 35.702 1.00 22.90 1661 SER A N 1
ATOM 2974 C CA . SER A 1 205 ? -9.116 19.627 34.725 1.00 24.54 1661 SER A CA 1
ATOM 2975 C C . SER A 1 205 ? -9.554 18.155 34.716 1.00 20.48 1661 SER A C 1
ATOM 2976 O O . SER A 1 205 ? -9.726 17.554 33.644 1.00 20.80 1661 SER A O 1
ATOM 2984 N N . ILE A 1 206 ? -9.701 17.595 35.911 1.00 22.49 1662 ILE A N 1
ATOM 2985 C CA . ILE A 1 206 ? -10.133 16.183 36.044 1.00 22.03 1662 ILE A CA 1
ATOM 2986 C C . ILE A 1 206 ? -11.524 16.003 35.431 1.00 21.70 1662 ILE A C 1
ATOM 2987 O O . ILE A 1 206 ? -11.760 15.078 34.654 1.00 22.34 1662 ILE A O 1
ATOM 3003 N N . LEU A 1 207 ? -12.455 16.884 35.789 1.00 19.81 1663 LEU A N 1
ATOM 3004 C CA . LEU A 1 207 ? -13.814 16.789 35.265 1.00 24.54 1663 LEU A CA 1
ATOM 3005 C C . LEU A 1 207 ? -13.869 16.952 33.750 1.00 25.71 1663 LEU A C 1
ATOM 3006 O O . LEU A 1 207 ? -14.631 16.247 33.088 1.00 20.17 1663 LEU A O 1
ATOM 3022 N N . ARG A 1 208 ? -13.075 17.872 33.178 1.00 24.25 1664 ARG A N 1
ATOM 3023 C CA . ARG A 1 208 ? -13.008 17.986 31.718 1.00 22.69 1664 ARG A CA 1
ATOM 3024 C C . ARG A 1 208 ? -12.526 16.676 31.076 1.00 21.66 1664 ARG A C 1
ATOM 3025 O O . ARG A 1 208 ? -13.021 16.237 30.029 1.00 22.39 1664 ARG A O 1
ATOM 3046 N N . GLN A 1 209 ? -11.562 16.033 31.713 1.00 17.69 1665 GLN A N 1
ATOM 3047 C CA . GLN A 1 209 ? -11.005 14.816 31.151 1.00 21.53 1665 GLN A CA 1
ATOM 3048 C C . GLN A 1 209 ? -12.020 13.672 31.217 1.00 19.73 1665 GLN A C 1
ATOM 3049 O O . GLN A 1 209 ? -12.212 12.933 30.240 1.00 22.72 1665 GLN A O 1
ATOM 3063 N N . LEU A 1 210 ? -12.693 13.551 32.357 1.00 19.48 1666 LEU A N 1
ATOM 3064 C CA . LEU A 1 210 ? -13.794 12.597 32.485 1.00 22.47 1666 LEU A CA 1
ATOM 3065 C C . LEU A 1 210 ? -14.900 12.872 31.462 1.00 17.61 1666 LEU A C 1
ATOM 3066 O O . LEU A 1 210 ? -15.459 11.939 30.871 1.00 17.43 1666 LEU A O 1
ATOM 3082 N N . ASN A 1 211 ? -15.220 14.143 31.229 1.00 16.91 1667 ASN A N 1
ATOM 3083 C CA . ASN A 1 211 ? -16.174 14.483 30.165 1.00 16.32 1667 ASN A CA 1
ATOM 3084 C C . ASN A 1 211 ? -15.760 14.010 28.792 1.00 21.48 1667 ASN A C 1
ATOM 3085 O O . ASN A 1 211 ? -16.599 13.553 28.008 1.00 22.16 1667 ASN A O 1
ATOM 3096 N N A SER A 1 212 ? -14.478 14.148 28.477 0.51 18.60 1668 SER A N 1
ATOM 3097 N N B SER A 1 212 ? -14.479 14.134 28.473 0.49 18.62 1668 SER A N 1
ATOM 3098 C CA A SER A 1 212 ? -13.954 13.713 27.194 0.51 22.58 1668 SER A CA 1
ATOM 3099 C CA B SER A 1 212 ? -13.989 13.729 27.167 0.49 22.71 1668 SER A CA 1
ATOM 3100 C C A SER A 1 212 ? -14.117 12.205 27.050 0.51 21.52 1668 SER A C 1
ATOM 3101 C C B SER A 1 212 ? -14.064 12.202 27.021 0.49 21.54 1668 SER A C 1
ATOM 3102 O O A SER A 1 212 ? -14.641 11.703 26.047 0.51 23.32 1668 SER A O 1
ATOM 3103 O O B SER A 1 212 ? -14.495 11.684 25.982 0.49 23.24 1668 SER A O 1
ATOM 3118 N N . PHE A 1 213 ? -13.649 11.492 28.068 1.00 19.90 1669 PHE A N 1
ATOM 3119 C CA . PHE A 1 213 ? -13.748 10.015 28.091 1.00 20.41 1669 PHE A CA 1
ATOM 3120 C C . PHE A 1 213 ? -15.163 9.553 27.862 1.00 16.31 1669 PHE A C 1
ATOM 3121 O O . PHE A 1 213 ? -15.443 8.690 27.014 1.00 19.10 1669 PHE A O 1
ATOM 3139 N N . HIS A 1 214 ? -16.072 10.135 28.639 1.00 17.98 1670 HIS A N 1
ATOM 3140 C CA . HIS A 1 214 ? -17.459 9.735 28.596 1.00 21.01 1670 HIS A CA 1
ATOM 3141 C C . HIS A 1 214 ? -18.087 10.041 27.237 1.00 19.60 1670 HIS A C 1
ATOM 3142 O O . HIS A 1 214 ? -18.796 9.205 26.674 1.00 19.71 1670 HIS A O 1
ATOM 3156 N N A SER A 1 215 ? -17.819 11.226 26.709 0.29 20.67 1671 SER A N 1
ATOM 3157 N N B SER A 1 215 ? -17.825 11.223 26.683 0.71 20.66 1671 SER A N 1
ATOM 3158 C CA A SER A 1 215 ? -18.366 11.593 25.414 0.29 20.29 1671 SER A CA 1
ATOM 3159 C CA B SER A 1 215 ? -18.438 11.557 25.398 0.71 20.22 1671 SER A CA 1
ATOM 3160 C C A SER A 1 215 ? -17.953 10.616 24.306 0.29 21.08 1671 SER A C 1
ATOM 3161 C C B SER A 1 215 ? -17.950 10.621 24.271 0.71 21.09 1671 SER A C 1
ATOM 3162 O O A SER A 1 215 ? -18.757 10.264 23.438 0.29 21.46 1671 SER A O 1
ATOM 3163 O O B SER A 1 215 ? -18.707 10.287 23.354 0.71 21.32 1671 SER A O 1
ATOM 3178 N N . VAL A 1 216 ? -16.706 10.164 24.352 1.00 20.39 1672 VAL A N 1
ATOM 3179 C CA . VAL A 1 216 ? -16.191 9.291 23.338 1.00 20.36 1672 VAL A CA 1
ATOM 3180 C C . VAL A 1 216 ? -16.816 7.907 23.489 1.00 17.27 1672 VAL A C 1
ATOM 3181 O O . VAL A 1 216 ? -17.262 7.344 22.495 1.00 18.88 1672 VAL A O 1
ATOM 3195 N N . MET A 1 217 ? -16.858 7.378 24.717 1.00 18.90 1673 MET A N 1
ATOM 3196 C CA . MET A 1 217 ? -17.508 6.078 24.940 1.00 21.38 1673 MET A CA 1
ATOM 3197 C C . MET A 1 217 ? -18.979 6.100 24.456 1.00 21.92 1673 MET A C 1
ATOM 3198 O O . MET A 1 217 ? -19.441 5.152 23.823 1.00 19.31 1673 MET A O 1
ATOM 3212 N N . CYS A 1 218 ? -19.705 7.182 24.736 1.00 17.81 1674 CYS A N 1
ATOM 3213 C CA . CYS A 1 218 ? -21.084 7.300 24.230 1.00 22.90 1674 CYS A CA 1
ATOM 3214 C C . CYS A 1 218 ? -21.184 7.358 22.709 1.00 25.08 1674 CYS A C 1
ATOM 3215 O O . CYS A 1 218 ? -22.064 6.695 22.129 1.00 22.26 1674 CYS A O 1
ATOM 3223 N N . GLN A 1 219 ? -20.307 8.119 22.050 1.00 19.85 1675 GLN A N 1
ATOM 3224 C CA A GLN A 1 219 ? -20.307 8.213 20.594 0.39 23.71 1675 GLN A CA 1
ATOM 3225 C CA B GLN A 1 219 ? -20.344 8.217 20.594 0.61 23.69 1675 GLN A CA 1
ATOM 3226 C C . GLN A 1 219 ? -20.105 6.845 19.970 1.00 24.83 1675 GLN A C 1
ATOM 3227 O O . GLN A 1 219 ? -20.694 6.516 18.937 1.00 20.25 1675 GLN A O 1
ATOM 3254 N N . HIS A 1 220 ? -19.246 6.058 20.605 1.00 22.11 1676 HIS A N 1
ATOM 3255 C CA . HIS A 1 220 ? -18.912 4.734 20.090 1.00 18.65 1676 HIS A CA 1
ATOM 3256 C C . HIS A 1 220 ? -19.971 3.687 20.374 1.00 16.86 1676 HIS A C 1
ATOM 3257 O O . HIS A 1 220 ? -19.854 2.559 19.905 1.00 18.27 1676 HIS A O 1
ATOM 3271 N N . GLY A 1 221 ? -21.012 4.045 21.113 1.00 16.36 1677 GLY A N 1
ATOM 3272 C CA . GLY A 1 221 ? -22.055 3.088 21.450 1.00 20.90 1677 GLY A CA 1
ATOM 3273 C C . GLY A 1 221 ? -21.671 2.079 22.512 1.00 19.00 1677 GLY A C 1
ATOM 3274 O O . GLY A 1 221 ? -22.238 0.986 22.570 1.00 19.39 1677 GLY A O 1
ATOM 3278 N N . MET A 1 222 ? -20.714 2.427 23.372 1.00 18.87 1678 MET A N 1
ATOM 3279 C CA . MET A 1 222 ? -20.322 1.482 24.404 1.00 13.82 1678 MET A CA 1
ATOM 3280 C C . MET A 1 222 ? -21.538 1.129 25.253 1.00 17.31 1678 MET A C 1
ATOM 3281 O O . MET A 1 222 ? -22.338 1.999 25.584 1.00 20.07 1678 MET A O 1
ATOM 3295 N N . ASP A 1 223 ? -21.689 -0.143 25.623 1.00 20.78 1679 ASP A N 1
ATOM 3296 C CA . ASP A 1 223 ? -22.790 -0.535 26.507 1.00 20.65 1679 ASP A CA 1
ATOM 3297 C C . ASP A 1 223 ? -22.859 0.317 27.778 1.00 21.85 1679 ASP A C 1
ATOM 3298 O O . ASP A 1 223 ? -21.826 0.566 28.396 1.00 20.39 1679 ASP A O 1
ATOM 3307 N N . PRO A 1 224 ? -24.071 0.706 28.197 1.00 19.96 1680 PRO A N 1
ATOM 3308 C CA . PRO A 1 224 ? -24.159 1.484 29.439 1.00 23.90 1680 PRO A CA 1
ATOM 3309 C C . PRO A 1 224 ? -23.571 0.761 30.647 1.00 21.17 1680 PRO A C 1
ATOM 3310 O O . PRO A 1 224 ? -22.967 1.402 31.491 1.00 19.86 1680 PRO A O 1
ATOM 3321 N N . GLU A 1 225 ? -23.725 -0.560 30.718 1.00 18.41 1681 GLU A N 1
ATOM 3322 C CA . GLU A 1 225 ? -23.165 -1.304 31.834 1.00 20.89 1681 GLU A CA 1
ATOM 3323 C C . GLU A 1 225 ? -21.647 -1.364 31.783 1.00 15.43 1681 GLU A C 1
ATOM 3324 O O . GLU A 1 225 ? -20.999 -1.489 32.834 1.00 21.40 1681 GLU A O 1
ATOM 3336 N N . LEU A 1 226 ? -21.060 -1.241 30.609 1.00 14.76 1682 LEU A N 1
ATOM 3337 C CA . LEU A 1 226 ? -19.618 -1.190 30.482 1.00 18.20 1682 LEU A CA 1
ATOM 3338 C C . LEU A 1 226 ? -19.095 0.210 30.804 1.00 18.74 1682 LEU A C 1
ATOM 3339 O O . LEU A 1 226 ? -18.114 0.381 31.516 1.00 19.12 1682 LEU A O 1
ATOM 3355 N N . ILE A 1 227 ? -19.772 1.234 30.288 1.00 16.18 1683 ILE A N 1
ATOM 3356 C CA . ILE A 1 227 ? -19.405 2.602 30.687 1.00 14.30 1683 ILE A CA 1
ATOM 3357 C C . ILE A 1 227 ? -19.397 2.744 32.235 1.00 17.97 1683 ILE A C 1
ATOM 3358 O O . ILE A 1 227 ? -18.457 3.314 32.829 1.00 18.27 1683 ILE A O 1
ATOM 3374 N N . LYS A 1 228 ? -20.440 2.255 32.893 1.00 16.12 1684 LYS A N 1
ATOM 3375 C CA . LYS A 1 228 ? -20.486 2.234 34.346 1.00 19.00 1684 LYS A CA 1
ATOM 3376 C C . LYS A 1 228 ? -19.244 1.600 34.981 1.00 19.40 1684 LYS A C 1
ATOM 3377 O O . LYS A 1 228 ? -18.707 2.128 35.977 1.00 16.45 1684 LYS A O 1
ATOM 3396 N N . GLN A 1 229 ? -18.781 0.483 34.421 1.00 19.77 1685 GLN A N 1
ATOM 3397 C CA . GLN A 1 229 ? -17.604 -0.185 34.965 1.00 15.73 1685 GLN A CA 1
ATOM 3398 C C . GLN A 1 229 ? -16.332 0.606 34.730 1.00 19.41 1685 GLN A C 1
ATOM 3399 O O . GLN A 1 229 ? -15.476 0.670 35.625 1.00 18.26 1685 GLN A O 1
ATOM 3413 N N . VAL A 1 230 ? -16.212 1.226 33.556 1.00 17.74 1686 VAL A N 1
ATOM 3414 C CA . VAL A 1 230 ? -15.048 2.064 33.270 1.00 20.41 1686 VAL A CA 1
ATOM 3415 C C . VAL A 1 230 ? -15.019 3.212 34.268 1.00 17.44 1686 VAL A C 1
ATOM 3416 O O . VAL A 1 230 ? -13.980 3.496 34.863 1.00 18.07 1686 VAL A O 1
ATOM 3429 N N . VAL A 1 231 ? -16.169 3.862 34.479 1.00 17.13 1687 VAL A N 1
ATOM 3430 C CA . VAL A 1 231 ? -16.209 5.020 35.361 1.00 18.94 1687 VAL A CA 1
ATOM 3431 C C . VAL A 1 231 ? -15.940 4.610 36.817 1.00 15.74 1687 VAL A C 1
ATOM 3432 O O . VAL A 1 231 ? -15.198 5.305 37.526 1.00 17.03 1687 VAL A O 1
ATOM 3445 N N . LYS A 1 232 ? -16.495 3.483 37.267 1.00 16.68 1688 LYS A N 1
ATOM 3446 C CA . LYS A 1 232 ? -16.177 2.970 38.608 1.00 18.56 1688 LYS A CA 1
ATOM 3447 C C . LYS A 1 232 ? -14.670 2.751 38.782 1.00 16.77 1688 LYS A C 1
ATOM 3448 O O . LYS A 1 232 ? -14.096 3.079 39.834 1.00 16.46 1688 LYS A O 1
ATOM 3467 N N . GLN A 1 233 ? -14.042 2.168 37.764 1.00 17.78 1689 GLN A N 1
ATOM 3468 C CA . GLN A 1 233 ? -12.604 1.915 37.797 1.00 21.11 1689 GLN A CA 1
ATOM 3469 C C . GLN A 1 233 ? -11.799 3.220 37.875 1.00 19.67 1689 GLN A C 1
ATOM 3470 O O . GLN A 1 233 ? -10.821 3.317 38.629 1.00 18.03 1689 GLN A O 1
ATOM 3484 N N A MET A 1 234 ? -12.210 4.221 37.109 0.75 15.98 1690 MET A N 1
ATOM 3485 N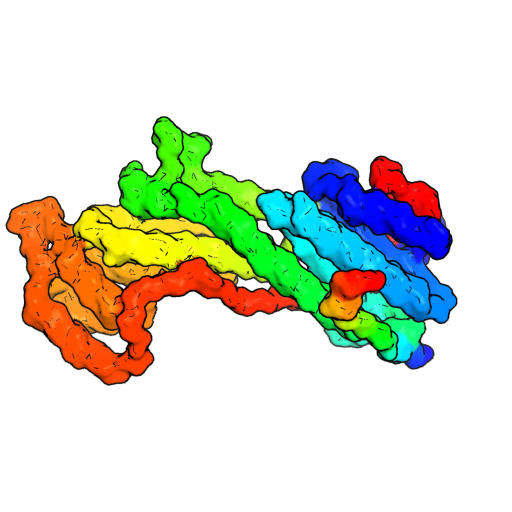 N B MET A 1 234 ? -12.221 4.220 37.109 0.25 16.17 1690 MET A N 1
ATOM 3486 C CA A MET A 1 234 ? -11.538 5.531 37.124 0.75 17.38 1690 MET A CA 1
ATOM 3487 C CA B MET A 1 234 ? -11.549 5.521 37.104 0.25 17.37 1690 MET A CA 1
ATOM 3488 C C A MET A 1 234 ? -11.658 6.212 38.475 0.75 16.77 1690 MET A C 1
ATOM 3489 C C B MET A 1 234 ? -11.662 6.211 38.458 0.25 16.78 1690 MET A C 1
ATOM 3490 O O A MET A 1 234 ? -10.687 6.814 38.985 0.75 16.36 1690 MET A O 1
ATOM 3491 O O B MET A 1 234 ? -10.692 6.807 38.947 0.25 16.43 1690 MET A O 1
ATOM 3518 N N . PHE A 1 235 ? -12.841 6.140 39.071 1.00 15.94 1691 PHE A N 1
ATOM 3519 C CA . PHE A 1 235 ? -13.028 6.740 40.394 1.00 17.01 1691 PHE A CA 1
ATOM 3520 C C . PHE A 1 235 ? -12.184 6.024 41.451 1.00 14.90 1691 PHE A C 1
ATOM 3521 O O . PHE A 1 235 ? -11.622 6.654 42.339 1.00 15.17 1691 PHE A O 1
ATOM 3539 N N . TYR A 1 236 ? -12.083 4.703 41.343 1.00 15.50 1692 TYR A N 1
ATOM 3540 C CA . TYR A 1 236 ? -11.236 3.950 42.249 1.00 17.41 1692 TYR A CA 1
ATOM 3541 C C . TYR A 1 236 ? -9.806 4.481 42.205 1.00 15.81 1692 TYR A C 1
ATOM 3542 O O . TYR A 1 236 ? -9.157 4.682 43.241 1.00 15.23 1692 TYR A O 1
ATOM 3560 N N . ILE A 1 237 ? -9.321 4.682 40.996 1.00 17.34 1693 ILE A N 1
ATOM 3561 C CA . ILE A 1 237 ? -7.954 5.143 40.794 1.00 17.48 1693 ILE A CA 1
ATOM 3562 C C . ILE A 1 237 ? -7.781 6.553 41.371 1.00 16.27 1693 ILE A C 1
ATOM 3563 O O . ILE A 1 237 ? -6.808 6.839 42.086 1.00 15.86 1693 ILE A O 1
ATOM 3579 N N . ILE A 1 238 ? -8.756 7.419 41.127 1.00 16.48 1694 ILE A N 1
ATOM 3580 C CA . ILE A 1 238 ? -8.698 8.767 41.674 1.00 20.73 1694 ILE A CA 1
ATOM 3581 C C . ILE A 1 238 ? -8.609 8.704 43.228 1.00 17.30 1694 ILE A C 1
ATOM 3582 O O . ILE A 1 238 ? -7.763 9.356 43.855 1.00 19.22 1694 ILE A O 1
ATOM 3598 N N . GLY A 1 239 ? -9.468 7.900 43.851 1.00 15.29 1695 GLY A N 1
ATOM 3599 C CA . GLY A 1 239 ? -9.506 7.822 45.293 1.00 17.38 1695 GLY A CA 1
ATOM 3600 C C . GLY A 1 239 ? -8.255 7.170 45.864 1.00 18.09 1695 GLY A C 1
ATOM 3601 O O . GLY A 1 239 ? -7.768 7.550 46.943 1.00 16.26 1695 GLY A O 1
ATOM 3605 N N . ALA A 1 240 ? -7.708 6.213 45.135 1.00 16.27 1696 ALA A N 1
ATOM 3606 C CA . ALA A 1 240 ? -6.559 5.460 45.645 1.00 18.56 1696 ALA A CA 1
ATOM 3607 C C . ALA A 1 240 ? -5.302 6.324 45.606 1.00 19.78 1696 ALA A C 1
ATOM 3608 O O . ALA A 1 240 ? -4.542 6.398 46.603 1.00 18.95 1696 ALA A O 1
ATOM 3615 N N . ILE A 1 241 ? -5.094 7.001 44.481 1.00 17.10 1697 ILE A N 1
ATOM 3616 C CA . ILE A 1 241 ? -3.936 7.873 44.327 1.00 20.58 1697 ILE A CA 1
ATOM 3617 C C . ILE A 1 241 ? -4.033 9.053 45.310 1.00 20.16 1697 ILE A C 1
ATOM 3618 O O . ILE A 1 241 ? -3.031 9.402 45.978 1.00 18.54 1697 ILE A O 1
ATOM 3634 N N . THR A 1 242 ? -5.232 9.606 45.476 1.00 16.21 1698 THR A N 1
ATOM 3635 C CA . THR A 1 242 ? -5.425 10.704 46.424 1.00 21.04 1698 THR A CA 1
ATOM 3636 C C . THR A 1 242 ? -5.149 10.263 47.852 1.00 18.02 1698 THR A C 1
ATOM 3637 O O . THR A 1 242 ? -4.417 10.941 48.595 1.00 16.41 1698 THR A O 1
ATOM 3648 N N . LEU A 1 243 ? -5.722 9.126 48.254 1.00 16.96 1699 LEU A N 1
ATOM 3649 C CA . LEU A 1 243 ? -5.529 8.687 49.630 1.00 18.75 1699 LEU A CA 1
ATOM 3650 C C . LEU A 1 243 ? -4.070 8.359 49.873 1.00 20.81 1699 LEU A C 1
ATOM 3651 O O . LEU A 1 243 ? -3.510 8.723 50.928 1.00 18.58 1699 LEU A O 1
ATOM 3667 N N . ASN A 1 244 ? -3.432 7.682 48.926 1.00 16.20 1700 ASN A N 1
ATOM 3668 C CA . ASN A 1 244 ? -2.035 7.303 49.138 1.00 20.21 1700 ASN A CA 1
ATOM 3669 C C . ASN A 1 244 ? -1.130 8.530 49.303 1.00 21.14 1700 ASN A C 1
ATOM 3670 O O . ASN A 1 244 ? -0.219 8.536 50.143 1.00 19.66 1700 ASN A O 1
ATOM 3681 N N A ASN A 1 245 ? -1.372 9.577 48.529 0.55 18.53 1701 ASN A N 1
ATOM 3682 N N B ASN A 1 245 ? -1.382 9.561 48.498 0.45 18.49 1701 ASN A N 1
ATOM 3683 C CA A ASN A 1 245 ? -0.537 10.774 48.672 0.55 22.97 1701 ASN A CA 1
ATOM 3684 C CA B ASN A 1 245 ? -0.628 10.819 48.599 0.45 22.99 1701 ASN A CA 1
ATOM 3685 C C A ASN A 1 245 ? -0.856 11.571 49.940 0.55 23.80 1701 ASN A C 1
ATOM 3686 C C B ASN A 1 245 ? -0.837 11.469 49.968 0.45 23.78 1701 ASN A C 1
ATOM 3687 O O A ASN A 1 245 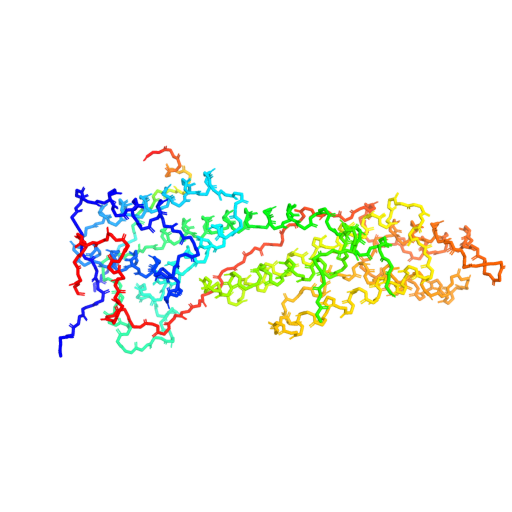? 0.016 12.250 50.494 0.55 24.99 1701 ASN A O 1
ATOM 3688 O O B ASN A 1 245 ? 0.117 11.947 50.606 0.45 24.21 1701 ASN A O 1
ATOM 3709 N N . LEU A 1 246 ? -2.079 11.455 50.443 1.00 21.07 1702 LEU A N 1
ATOM 3710 C CA . LEU A 1 246 ? -2.406 12.001 51.739 1.00 21.84 1702 LEU A CA 1
ATOM 3711 C C . LEU A 1 246 ? -1.643 11.298 52.876 1.00 20.13 1702 LEU A C 1
ATOM 3712 O O . LEU A 1 246 ? -1.211 11.941 53.837 1.00 22.21 1702 LEU A O 1
ATOM 3729 N N . LEU A 1 247 ? -1.481 9.986 52.746 1.00 17.44 1703 LEU A N 1
ATOM 3730 C CA . LEU A 1 247 ? -0.764 9.192 53.739 1.00 16.92 1703 LEU A CA 1
ATOM 3731 C C . LEU A 1 247 ? 0.753 9.307 53.612 1.00 19.16 1703 LEU A C 1
ATOM 3732 O O . LEU A 1 247 ? 1.456 8.986 54.573 1.00 22.25 1703 LEU A O 1
ATOM 3748 N N . LEU A 1 248 ? 1.250 9.743 52.451 1.00 18.95 1704 LEU A N 1
ATOM 3749 C CA . LEU A 1 248 ? 2.692 9.801 52.197 1.00 21.51 1704 LEU A CA 1
ATOM 3750 C C . LEU A 1 248 ? 3.292 11.191 52.416 1.00 23.82 1704 LEU A C 1
ATOM 3751 O O . LEU A 1 248 ? 4.485 11.299 52.699 1.00 28.02 1704 LEU A O 1
ATOM 3767 N N . ARG A 1 249 ? 2.482 12.232 52.291 1.00 23.38 1705 ARG A N 1
ATOM 3768 C CA . ARG A 1 249 ? 2.920 13.582 52.634 1.00 24.41 1705 ARG A CA 1
ATOM 3769 C C . ARG A 1 249 ? 2.764 13.848 54.126 1.00 26.13 1705 ARG A C 1
ATOM 3770 O O . ARG A 1 249 ? 2.135 13.072 54.853 1.00 22.78 1705 ARG A O 1
ATOM 3791 N N . LYS A 1 250 ? 3.364 14.943 54.597 1.00 22.11 1706 LYS A N 1
ATOM 3792 C CA . LYS A 1 250 ? 3.272 15.315 55.999 1.00 22.47 1706 LYS A CA 1
ATOM 3793 C C . LYS A 1 250 ? 2.332 16.489 56.220 1.00 22.03 1706 LYS A C 1
ATOM 3794 O O . LYS A 1 250 ? 2.042 16.841 57.360 1.00 21.55 1706 LYS A O 1
ATOM 3813 N N . ASP A 1 251 ? 1.819 17.073 55.137 1.00 19.69 1707 ASP A N 1
ATOM 3814 C CA . ASP A 1 251 ? 1.137 18.359 55.235 1.00 20.64 1707 ASP A CA 1
ATOM 3815 C C . ASP A 1 251 ? -0.346 18.320 54.795 1.00 19.96 1707 ASP A C 1
ATOM 3816 O O . ASP A 1 251 ? -0.990 19.341 54.739 1.00 22.38 1707 ASP A O 1
ATOM 3825 N N . MET A 1 252 ? -0.870 17.142 54.514 1.00 23.03 1708 MET A N 1
ATOM 3826 C CA . MET A 1 252 ? -2.236 17.028 53.980 1.00 21.52 1708 MET A CA 1
ATOM 3827 C C . MET A 1 252 ? -3.268 16.583 55.017 1.00 21.70 1708 MET A C 1
ATOM 3828 O O . MET A 1 252 ? -4.435 16.415 54.677 1.00 27.21 1708 MET A O 1
ATOM 3842 N N . CYS A 1 253 ? -2.860 16.395 56.271 1.00 22.12 1709 CYS A N 1
ATOM 3843 C CA . CYS A 1 253 ? -3.801 15.948 57.301 1.00 20.77 1709 CYS A CA 1
ATOM 3844 C C . CYS A 1 253 ? -4.166 17.070 58.257 1.00 21.51 1709 CYS A C 1
ATOM 3845 O O . CYS A 1 253 ? -3.545 17.247 59.303 1.00 24.03 1709 CYS A O 1
ATOM 3853 N N . SER A 1 254 ? -5.194 17.803 57.881 1.00 23.14 1710 SER A N 1
ATOM 3854 C CA . SER A 1 254 ? -5.709 18.928 58.648 1.00 23.86 1710 SER A CA 1
ATOM 3855 C C . SER A 1 254 ? -7.223 18.983 58.495 1.00 28.56 1710 SER A C 1
ATOM 3856 O O . SER A 1 254 ? -7.775 18.427 57.546 1.00 24.38 1710 SER A O 1
ATOM 3864 N N . TRP A 1 255 ? -7.880 19.716 59.391 1.00 27.18 1711 TRP A N 1
ATOM 3865 C CA . TRP A 1 255 ? -9.314 19.941 59.298 1.00 28.65 1711 TRP A CA 1
ATOM 3866 C C . TRP A 1 255 ? -9.669 20.597 57.973 1.00 25.77 1711 TRP A C 1
ATOM 3867 O O . TRP A 1 255 ? -10.635 20.226 57.298 1.00 25.17 1711 TRP A O 1
ATOM 3888 N N . SER A 1 256 ? -8.866 21.582 57.599 1.00 26.54 1712 SER A N 1
ATOM 3889 C CA . SER A 1 256 ? -9.095 22.322 56.381 1.00 32.07 1712 SER A CA 1
ATOM 3890 C C . SER A 1 256 ? -8.960 21.449 55.135 1.00 24.08 1712 SER A C 1
ATOM 3891 O O . SER A 1 256 ? -9.724 21.584 54.165 1.00 22.50 1712 SER A O 1
ATOM 3899 N N . LYS A 1 257 ? -7.973 20.561 55.131 1.00 26.18 1713 LYS A N 1
ATOM 3900 C CA . LYS A 1 257 ? -7.845 19.685 53.975 1.00 25.95 1713 LYS A CA 1
ATOM 3901 C C . LYS A 1 257 ? -8.996 18.694 53.928 1.00 24.87 1713 LYS A C 1
ATOM 3902 O O . LYS A 1 257 ? -9.411 18.306 52.844 1.00 22.84 1713 LYS A O 1
ATOM 3921 N N . GLY A 1 258 ? -9.477 18.260 55.088 1.00 23.20 1714 GLY A N 1
ATOM 3922 C CA . GLY A 1 258 ? -10.700 17.484 55.166 1.00 25.17 1714 GLY A CA 1
ATOM 3923 C C . GLY A 1 258 ? -11.860 18.153 54.445 1.00 24.96 1714 GLY A C 1
ATOM 3924 O O . GLY A 1 258 ? -12.611 17.500 53.714 1.00 23.38 1714 GLY A O 1
ATOM 3928 N N . MET A 1 259 ? -12.024 19.462 54.647 1.00 23.34 1715 MET A N 1
ATOM 3929 C CA . MET A 1 259 ? -13.070 20.223 53.937 1.00 22.66 1715 MET A CA 1
ATOM 3930 C C . MET A 1 259 ? -12.848 20.266 52.450 1.00 27.51 1715 MET A C 1
ATOM 3931 O O . MET A 1 259 ? -13.793 20.166 51.650 1.00 25.22 1715 MET A O 1
ATOM 3945 N N . GLN A 1 260 ? -11.596 20.444 52.061 1.00 19.41 1716 GLN A N 1
ATOM 3946 C CA . GLN A 1 260 ? -11.264 20.489 50.647 1.00 24.06 1716 GLN A CA 1
ATOM 3947 C C . GLN A 1 260 ? -11.600 19.149 49.951 1.00 22.20 1716 GLN A C 1
ATOM 3948 O O . GLN A 1 260 ? -12.171 19.113 48.845 1.00 20.38 1716 GLN A O 1
ATOM 3962 N N . ILE A 1 261 ? -11.247 18.050 50.592 1.00 22.35 1717 ILE A N 1
ATOM 3963 C CA . ILE A 1 261 ? -11.539 16.730 50.017 1.00 19.97 1717 ILE A CA 1
ATOM 3964 C C . ILE A 1 261 ? -13.042 16.508 49.917 1.00 21.90 1717 ILE A C 1
ATOM 3965 O O . ILE A 1 261 ? -13.538 16.019 48.908 1.00 22.59 1717 ILE A O 1
ATOM 3981 N N . ARG A 1 262 ? -13.774 16.894 50.958 1.00 23.54 1718 ARG A N 1
ATOM 3982 C CA . ARG A 1 262 ? -15.234 16.834 50.931 1.00 25.67 1718 ARG A CA 1
ATOM 3983 C C . ARG A 1 262 ? -15.819 17.588 49.762 1.00 26.50 1718 ARG A C 1
ATOM 3984 O O . ARG A 1 262 ? -16.718 17.097 49.083 1.00 22.76 1718 ARG A O 1
ATOM 4005 N N . TYR A 1 263 ? -15.330 18.798 49.526 1.00 21.11 1719 TYR A N 1
ATOM 4006 C CA . TYR A 1 263 ? -15.835 19.558 48.400 1.00 27.33 1719 TYR A CA 1
ATOM 4007 C C . TYR A 1 263 ? -15.494 18.869 47.081 1.00 25.81 1719 TYR A C 1
ATOM 4008 O O . TYR A 1 263 ? -16.325 18.801 46.194 1.00 24.26 1719 TYR A O 1
ATOM 4026 N N . ASN A 1 264 ? -14.280 18.346 46.950 1.00 22.77 1720 ASN A N 1
ATOM 4027 C CA . ASN A 1 264 ? -13.906 17.739 45.681 1.00 25.05 1720 ASN A CA 1
ATOM 4028 C C . ASN A 1 264 ? -14.724 16.470 45.405 1.00 21.44 1720 ASN A C 1
ATOM 4029 O O . ASN A 1 264 ? -15.208 16.274 44.283 1.00 21.05 1720 ASN A O 1
ATOM 4040 N N . VAL A 1 265 ? -14.911 15.640 46.432 1.00 21.96 1721 VAL A N 1
ATOM 4041 C CA . VAL A 1 265 ? -15.756 14.464 46.300 1.00 24.08 1721 VAL A CA 1
ATOM 4042 C C . VAL A 1 265 ? -17.185 14.872 45.891 1.00 26.61 1721 VAL A C 1
ATOM 4043 O O . VAL A 1 265 ? -17.793 14.232 45.021 1.00 23.14 1721 VAL A O 1
ATOM 4056 N N . SER A 1 266 ? -17.718 15.948 46.471 1.00 26.96 1722 SER A N 1
ATOM 4057 C CA . SER A 1 266 ? -19.079 16.371 46.114 1.00 25.47 1722 SER A CA 1
ATOM 4058 C C . SER A 1 266 ? -19.178 16.798 44.656 1.00 25.51 1722 SER A C 1
ATOM 4059 O O . SER A 1 266 ? -20.216 16.593 44.026 1.00 27.61 1722 SER A O 1
ATOM 4067 N N . GLN A 1 267 ? -18.119 17.381 44.101 1.00 21.61 1723 GLN A N 1
ATOM 4068 C CA . GLN A 1 267 ? -18.112 17.719 42.690 1.00 26.05 1723 GLN A CA 1
ATOM 4069 C C . GLN A 1 267 ? -17.972 16.481 41.810 1.00 19.68 1723 GLN A C 1
ATOM 4070 O O . GLN A 1 267 ? -18.554 16.432 40.740 1.00 22.38 1723 GLN A O 1
ATOM 4084 N N . LEU A 1 268 ? -17.202 15.491 42.248 1.00 23.87 1724 LEU A N 1
ATOM 4085 C CA . LEU A 1 268 ? -17.187 14.205 41.524 1.00 21.47 1724 LEU A CA 1
ATOM 4086 C C . LEU A 1 268 ? -18.574 13.542 41.556 1.00 24.03 1724 LEU A C 1
ATOM 4087 O O . LEU A 1 268 ? -19.030 12.937 40.567 1.00 19.88 1724 LEU A O 1
ATOM 4103 N N . GLU A 1 269 ? -19.268 13.669 42.682 1.00 22.83 1725 GLU A N 1
ATOM 4104 C CA . GLU A 1 269 ? -20.605 13.082 42.788 1.00 29.17 1725 GLU A CA 1
ATOM 4105 C C . GLU A 1 269 ? -21.586 13.803 41.861 1.00 24.80 1725 GLU A C 1
ATOM 4106 O O . GLU A 1 269 ? -22.430 13.188 41.217 1.00 26.96 1725 GLU A O 1
ATOM 4118 N N . GLU A 1 270 ? -21.466 15.114 41.781 1.00 25.40 1726 GLU A N 1
ATOM 4119 C CA A GLU A 1 270 ? -22.310 15.891 40.894 0.55 24.17 1726 GLU A CA 1
ATOM 4120 C CA B GLU A 1 270 ? -22.316 15.887 40.892 0.45 24.20 1726 GLU A CA 1
ATOM 4121 C C . GLU A 1 270 ? -22.066 15.522 39.433 1.00 23.05 1726 GLU A C 1
ATOM 4122 O O . GLU A 1 270 ? -22.994 15.492 38.626 1.00 25.14 1726 GLU A O 1
ATOM 4135 N N . TRP A 1 271 ? -20.814 15.242 39.084 1.00 23.70 1727 TRP A N 1
ATOM 4136 C CA . TRP A 1 271 ? -20.509 14.776 37.738 1.00 23.19 1727 TRP A CA 1
ATOM 4137 C C . TRP A 1 271 ? -21.232 13.449 37.445 1.00 17.45 1727 TRP A C 1
ATOM 4138 O O . TRP A 1 271 ? -21.836 13.282 36.379 1.00 22.37 1727 TRP A O 1
ATOM 4159 N N . LEU A 1 272 ? -21.219 12.535 38.402 1.00 21.60 1728 LEU A N 1
ATOM 4160 C CA . LEU A 1 272 ? -21.931 11.270 38.212 1.00 22.11 1728 LEU A CA 1
ATOM 4161 C C . LEU A 1 272 ? -23.425 11.552 37.975 1.00 22.48 1728 LEU A C 1
ATOM 4162 O O . LEU A 1 272 ? -24.050 10.954 37.107 1.00 25.06 1728 LEU A O 1
ATOM 4178 N N . ARG A 1 273 ? -23.981 12.482 38.743 1.00 27.33 1729 ARG A N 1
ATOM 4179 C CA . ARG A 1 273 ? -25.387 12.879 38.569 1.00 23.58 1729 ARG A CA 1
ATOM 4180 C C . ARG A 1 273 ? -25.644 13.394 37.168 1.00 25.66 1729 ARG A C 1
ATOM 4181 O O . ARG A 1 273 ? -26.582 12.951 36.494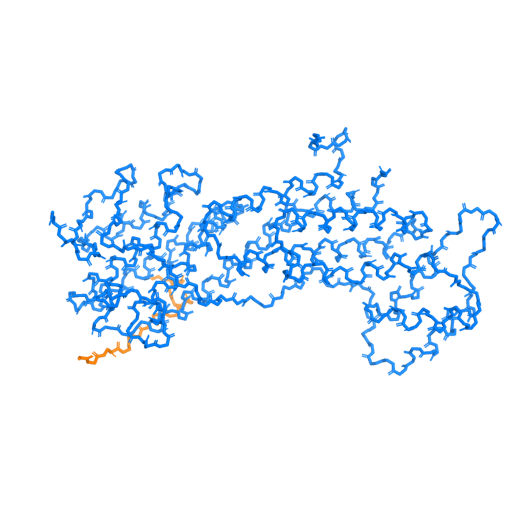 1.00 27.32 1729 ARG A O 1
ATOM 4202 N N . ASP A 1 274 ? -24.803 14.317 36.721 1.00 27.87 1730 ASP A N 1
ATOM 4203 C CA . ASP A 1 274 ? -24.947 14.900 35.391 1.00 27.42 1730 ASP A CA 1
ATOM 4204 C C . ASP A 1 274 ? -24.960 13.819 34.311 1.00 25.84 1730 ASP A C 1
ATOM 4205 O O . ASP A 1 274 ? -25.678 13.926 33.316 1.00 24.01 1730 ASP A O 1
ATOM 4214 N N . LYS A 1 275 ? -24.204 12.747 34.531 1.00 24.50 1731 LYS A N 1
ATOM 4215 C CA . LYS A 1 275 ? -24.048 11.704 33.516 1.00 23.91 1731 LYS A CA 1
ATOM 4216 C C . LYS A 1 275 ? -24.948 10.483 33.752 1.00 22.15 1731 LYS A C 1
ATOM 4217 O O . LYS A 1 275 ? -24.832 9.479 33.049 1.00 24.10 1731 LYS A O 1
ATOM 4236 N N . ASN A 1 276 ? -25.842 10.586 34.732 1.00 23.33 1732 ASN A N 1
ATOM 4237 C CA . ASN A 1 276 ? -26.755 9.504 35.089 1.00 22.02 1732 ASN A CA 1
ATOM 4238 C C . ASN A 1 276 ? -25.998 8.222 35.439 1.00 23.99 1732 ASN A C 1
ATOM 4239 O O . ASN A 1 276 ? -26.389 7.129 35.042 1.00 25.18 1732 ASN A O 1
ATOM 4250 N N . LEU A 1 277 ? -24.932 8.371 36.227 1.00 21.33 1733 LEU A N 1
ATOM 4251 C CA . LEU A 1 277 ? -24.068 7.247 36.606 1.00 23.33 1733 LEU A CA 1
ATOM 4252 C C . LEU A 1 277 ? -23.987 7.077 38.123 1.00 24.36 1733 LEU A C 1
ATOM 4253 O O . LEU A 1 277 ? -23.051 6.461 38.649 1.00 23.69 1733 LEU A O 1
ATOM 4269 N N . MET A 1 278 ? -24.982 7.577 38.850 1.00 24.04 1734 MET A N 1
ATOM 4270 C CA . MET A 1 278 ? -24.920 7.495 40.305 1.00 30.16 1734 MET A CA 1
ATOM 4271 C C . MET A 1 278 ? -25.110 6.058 40.797 1.00 32.08 1734 MET A C 1
ATOM 4272 O O . MET A 1 278 ? -24.800 5.771 41.946 1.00 30.70 1734 MET A O 1
ATOM 4286 N N . ASN A 1 279 ? -25.577 5.147 39.942 1.00 22.84 1735 ASN A N 1
ATOM 4287 C CA . ASN A 1 279 ? -25.668 3.739 40.338 1.00 23.40 1735 ASN A CA 1
ATOM 4288 C C . ASN A 1 279 ? -24.547 2.860 39.746 1.00 25.28 1735 ASN A C 1
ATOM 4289 O O . ASN A 1 279 ? -24.640 1.639 39.746 1.00 23.59 1735 ASN A O 1
ATOM 4300 N N . SER A 1 280 ? -23.460 3.480 39.308 1.00 21.07 1736 SER A N 1
ATOM 4301 C CA . SER A 1 280 ? -22.329 2.756 38.711 1.00 20.21 1736 SER A CA 1
ATOM 4302 C C . SER A 1 280 ? -21.453 2.050 39.729 1.00 22.23 1736 SER A C 1
ATOM 4303 O O . SER A 1 280 ? -20.651 1.195 39.377 1.00 24.24 1736 SER A O 1
ATOM 4311 N N . GLY A 1 281 ? -21.601 2.429 40.987 1.00 19.03 1737 GLY A N 1
ATOM 4312 C CA . GLY A 1 281 ? -20.704 1.963 42.042 1.00 20.36 1737 GLY A CA 1
ATOM 4313 C C . GLY A 1 281 ? -19.453 2.827 42.196 1.00 20.48 1737 GLY A C 1
ATOM 4314 O O . GLY A 1 281 ? -18.593 2.564 43.069 1.00 21.43 1737 GLY A O 1
ATOM 4318 N N . ALA A 1 282 ? -19.319 3.844 41.353 1.00 18.34 1738 ALA A N 1
ATOM 4319 C CA . ALA A 1 282 ? -18.133 4.720 41.379 1.00 22.01 1738 ALA A CA 1
ATOM 4320 C C . ALA A 1 282 ? -17.969 5.477 42.690 1.00 21.22 1738 ALA A C 1
ATOM 4321 O O . ALA A 1 282 ? -16.862 5.541 43.235 1.00 19.64 1738 ALA A O 1
ATOM 4328 N N . LYS A 1 283 ? -19.048 6.060 43.211 1.00 20.87 1739 LYS A N 1
ATOM 4329 C CA . LYS A 1 283 ? -18.926 6.843 44.446 1.00 25.31 1739 LYS A CA 1
ATOM 4330 C C . LYS A 1 283 ? -18.460 5.946 45.598 1.00 25.10 1739 LYS A C 1
ATOM 4331 O O . LYS A 1 283 ? -17.615 6.336 46.405 1.00 23.00 1739 LYS A O 1
ATOM 4350 N N . GLU A 1 284 ? -18.960 4.718 45.635 1.00 21.17 1740 GLU A N 1
ATOM 4351 C CA . GLU A 1 284 ? -18.603 3.781 46.671 1.00 19.99 1740 GLU A CA 1
ATOM 4352 C C . GLU A 1 284 ? -17.105 3.392 46.675 1.00 19.43 1740 GLU A C 1
ATOM 4353 O O . GLU A 1 284 ? -16.544 3.067 47.751 1.00 21.26 1740 GLU A O 1
ATOM 4365 N N . THR A 1 285 ? -16.428 3.497 45.537 1.00 18.28 1741 THR A N 1
ATOM 4366 C CA . THR A 1 285 ? -15.008 3.149 45.542 1.00 16.92 1741 THR A CA 1
ATOM 4367 C C . THR A 1 285 ? -14.190 4.182 46.293 1.00 15.08 1741 THR A C 1
ATOM 4368 O O . THR A 1 285 ? -13.049 3.914 46.601 1.00 19.99 1741 THR A O 1
ATOM 4379 N N . LEU A 1 286 ? -14.775 5.356 46.532 1.00 17.37 1742 LEU A N 1
ATOM 4380 C CA . LEU A 1 286 ? -14.094 6.461 47.215 1.00 18.25 1742 LEU A CA 1
ATOM 4381 C C . LEU A 1 286 ? -14.197 6.375 48.729 1.00 16.61 1742 LEU A C 1
ATOM 4382 O O . LEU A 1 286 ? -13.724 7.277 49.429 1.00 16.80 1742 LEU A O 1
ATOM 4398 N N . GLU A 1 287 ? -14.794 5.301 49.241 1.00 18.91 1743 GLU A N 1
ATOM 4399 C CA . GLU A 1 287 ? -15.145 5.240 50.638 1.00 21.14 1743 GLU A CA 1
ATOM 4400 C C . GLU A 1 287 ? -13.885 5.383 51.527 1.00 18.74 1743 GLU A C 1
ATOM 4401 O O . GLU A 1 287 ? -13.958 6.067 52.543 1.00 18.96 1743 GLU A O 1
ATOM 4413 N N . PRO A 1 288 ? -12.730 4.793 51.126 1.00 18.96 1744 PRO A N 1
ATOM 4414 C CA . PRO A 1 288 ? -11.567 5.005 52.012 1.00 18.09 1744 PRO A CA 1
ATOM 4415 C C . PRO A 1 288 ? -11.174 6.490 52.104 1.00 16.65 1744 PRO A C 1
ATOM 4416 O O . PRO A 1 288 ? -11.001 6.997 53.218 1.00 16.20 1744 PRO A O 1
ATOM 4427 N N . LEU A 1 289 ? -11.052 7.181 50.976 1.00 16.62 1745 LEU A N 1
ATOM 4428 C CA . LEU A 1 289 ? -10.793 8.621 51.001 1.00 19.45 1745 LEU A CA 1
ATOM 4429 C C . LEU A 1 289 ? -11.856 9.414 51.795 1.00 22.97 1745 LEU A C 1
ATOM 4430 O O . LEU A 1 289 ? -11.514 10.302 52.578 1.00 19.54 1745 LEU A O 1
ATOM 4446 N N . ILE A 1 290 ? -13.131 9.086 51.578 1.00 17.63 1746 ILE A N 1
ATOM 4447 C CA . ILE A 1 290 ? -14.244 9.734 52.281 1.00 18.21 1746 ILE A CA 1
ATOM 4448 C C . ILE A 1 290 ? -14.106 9.566 53.792 1.00 19.71 1746 ILE A C 1
ATOM 4449 O O . ILE A 1 290 ? -14.305 10.515 54.541 1.00 19.51 1746 ILE A O 1
ATOM 4465 N N . GLN A 1 291 ? -13.729 8.374 54.239 1.00 20.07 1747 GLN A N 1
ATOM 4466 C CA . GLN A 1 291 ? -13.578 8.145 55.663 1.00 16.24 1747 GLN A CA 1
ATOM 4467 C C . GLN A 1 291 ? -12.345 8.831 56.227 1.00 19.03 1747 GLN A C 1
ATOM 4468 O O . GLN A 1 291 ? -12.371 9.323 57.375 1.00 20.02 1747 GLN A O 1
ATOM 4482 N N . ALA A 1 292 ? -11.270 8.888 55.444 1.00 18.53 1748 ALA A N 1
ATOM 4483 C CA . ALA A 1 292 ? -10.087 9.648 55.879 1.00 20.45 1748 ALA A CA 1
ATOM 4484 C C . ALA A 1 292 ? -10.414 11.128 56.086 1.00 17.69 1748 ALA A C 1
ATOM 4485 O O . ALA A 1 292 ? -9.947 11.750 57.045 1.00 20.84 1748 ALA A O 1
ATOM 4492 N N . ALA A 1 293 ? -11.205 11.704 55.198 1.00 18.37 1749 ALA A N 1
ATOM 4493 C CA . ALA A 1 293 ? -11.581 13.102 55.318 1.00 20.80 1749 ALA A CA 1
ATOM 4494 C C . ALA A 1 293 ? -12.439 13.317 56.574 1.00 23.85 1749 ALA A C 1
ATOM 4495 O O . ALA A 1 293 ? -12.237 14.294 57.313 1.00 22.96 1749 ALA A O 1
ATOM 4502 N N . GLN A 1 294 ? -13.343 12.383 56.860 1.00 20.77 1750 GLN A N 1
ATOM 4503 C CA . GLN A 1 294 ? -14.158 12.455 58.071 1.00 19.40 1750 GLN A CA 1
ATOM 4504 C C . GLN A 1 294 ? -13.268 12.359 59.309 1.00 19.97 1750 GLN A C 1
ATOM 4505 O O . GLN A 1 294 ? -13.474 13.058 60.300 1.00 23.56 1750 GLN A O 1
ATOM 4519 N N . LEU A 1 295 ? -12.272 11.496 59.231 1.00 18.35 1751 LEU A N 1
ATOM 4520 C CA . LEU A 1 295 ? -11.367 11.250 60.343 1.00 19.77 1751 LEU A CA 1
ATOM 4521 C C . LEU A 1 295 ? -10.625 12.539 60.722 1.00 22.66 1751 LEU A C 1
ATOM 4522 O O . LEU A 1 295 ? -10.371 12.825 61.909 1.00 23.10 1751 LEU A O 1
ATOM 4538 N N . LEU A 1 296 ? -10.271 13.314 59.708 1.00 19.56 1752 LEU A N 1
ATOM 4539 C CA . LEU A 1 296 ? -9.619 14.612 59.918 1.00 17.94 1752 LEU A CA 1
ATOM 4540 C C . LEU A 1 296 ? -10.495 15.616 60.667 1.00 27.88 1752 LEU A C 1
ATOM 4541 O O . LEU A 1 296 ? -9.981 16.566 61.256 1.00 26.65 1752 LEU A O 1
ATOM 4557 N N . GLN A 1 297 ? -11.810 15.414 60.655 1.00 24.60 1753 GLN A N 1
ATOM 4558 C CA . GLN A 1 297 ? -12.726 16.432 61.145 1.00 24.51 1753 GLN A CA 1
ATOM 4559 C C . GLN A 1 297 ? -13.444 16.046 62.442 1.00 27.60 1753 GLN A C 1
ATOM 4560 O O . GLN A 1 297 ? -14.119 16.882 63.022 1.00 33.37 1753 GLN A O 1
ATOM 4574 N N . VAL A 1 298 ? -13.318 14.807 62.904 1.00 21.27 1754 VAL A N 1
ATOM 4575 C CA . VAL A 1 298 ? -13.951 14.435 64.169 1.00 25.75 1754 VAL A CA 1
ATOM 4576 C C . VAL A 1 298 ? -13.097 14.828 65.373 1.00 25.41 1754 VAL A C 1
ATOM 4577 O O . VAL A 1 298 ? -11.934 15.181 65.229 1.00 25.89 1754 VAL A O 1
ATOM 4590 N N . LYS A 1 299 ? -13.704 14.767 66.554 1.00 29.96 1755 LYS A N 1
ATOM 4591 C CA . LYS A 1 299 ? -12.973 14.937 67.807 1.00 36.81 1755 LYS A CA 1
ATOM 4592 C C . LYS A 1 299 ? -12.079 13.720 68.057 1.00 34.23 1755 LYS A C 1
ATOM 4593 O O . LYS A 1 299 ? -12.409 12.587 67.674 1.00 28.27 1755 LYS A O 1
ATOM 4612 N N . LYS A 1 300 ? -10.939 13.961 68.701 1.00 25.29 1756 LYS A N 1
ATOM 4613 C CA . LYS A 1 300 ? -9.886 12.965 68.797 1.00 25.25 1756 LYS A CA 1
ATOM 4614 C C . LYS A 1 300 ? -9.269 12.912 70.205 1.00 32.48 1756 LYS A C 1
ATOM 4615 O O . LYS A 1 300 ? -8.067 12.738 70.328 1.00 30.99 1756 LYS A O 1
ATOM 4634 N N . LYS A 1 301 ? -10.099 13.009 71.245 1.00 35.52 1757 LYS A N 1
ATOM 4635 C CA . LYS A 1 301 ? -9.597 13.081 72.629 1.00 40.29 1757 LYS A CA 1
ATOM 4636 C C . LYS A 1 301 ? -10.124 12.010 73.587 1.00 32.67 1757 LYS A C 1
ATOM 4637 O O . LYS A 1 301 ? -9.332 11.354 74.269 1.00 38.13 1757 LYS A O 1
ATOM 4656 N N . THR A 1 302 ? -11.443 11.834 73.647 1.00 38.56 1758 THR A N 1
ATOM 4657 C CA . THR A 1 302 ? -12.071 10.942 74.636 1.00 35.58 1758 THR A CA 1
ATOM 4658 C C . THR A 1 302 ? -12.285 9.496 74.156 1.00 48.74 1758 THR A C 1
ATOM 4659 O O . THR A 1 302 ? -12.046 9.167 72.994 1.00 33.64 1758 THR A O 1
ATOM 4670 N N . ASP A 1 303 ? -12.750 8.636 75.061 1.00 44.73 1759 ASP A N 1
ATOM 4671 C CA . ASP A 1 303 ? -13.007 7.242 74.717 1.00 47.90 1759 ASP A CA 1
ATOM 4672 C C . ASP A 1 303 ? -14.254 7.138 73.846 1.00 37.50 1759 ASP A C 1
ATOM 4673 O O . ASP A 1 303 ? -14.360 6.226 73.029 1.00 39.12 1759 ASP A O 1
ATOM 4682 N N . ASP A 1 304 ? -15.190 8.066 74.018 1.00 33.22 1760 ASP A N 1
ATOM 4683 C CA . ASP A 1 304 ? -16.318 8.180 73.097 1.00 45.64 1760 ASP A CA 1
ATOM 4684 C C . ASP A 1 304 ? -15.833 8.572 71.701 1.00 43.26 1760 ASP A C 1
ATOM 4685 O O . ASP A 1 304 ? -16.370 8.092 70.705 1.00 38.37 1760 ASP A O 1
ATOM 4694 N N . ASP A 1 305 ? -14.849 9.470 71.629 1.00 35.78 1761 ASP A N 1
ATOM 4695 C CA . ASP A 1 305 ? -14.264 9.864 70.339 1.00 31.76 1761 ASP A CA 1
ATOM 4696 C C . ASP A 1 305 ? -13.554 8.675 69.682 1.00 35.64 1761 ASP A C 1
ATOM 4697 O O . ASP A 1 305 ? -13.593 8.498 68.459 1.00 32.24 1761 ASP A O 1
ATOM 4706 N N . ALA A 1 306 ? -12.888 7.870 70.495 1.00 23.52 1762 ALA A N 1
ATOM 4707 C CA . ALA A 1 306 ? -12.163 6.704 69.996 1.00 26.51 1762 ALA A CA 1
ATOM 4708 C C . ALA A 1 306 ? -13.118 5.629 69.477 1.00 35.05 1762 ALA A C 1
ATOM 4709 O O . ALA A 1 306 ? -12.901 5.057 68.413 1.00 32.36 1762 ALA A O 1
ATOM 4716 N N . GLU A 1 307 ? -14.184 5.362 70.218 1.00 36.78 1763 GLU A N 1
ATOM 4717 C CA A GLU A 1 307 ? -15.169 4.364 69.804 0.61 36.77 1763 GLU A CA 1
ATOM 4718 C CA B GLU A 1 307 ? -15.154 4.361 69.800 0.39 36.87 1763 GLU A CA 1
ATOM 4719 C C . GLU A 1 307 ? -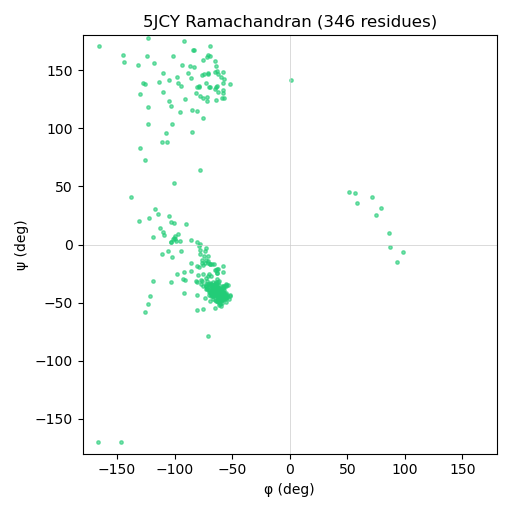15.826 4.794 68.499 1.00 33.42 1763 GLU A C 1
ATOM 4720 O O . GLU A 1 307 ? -16.068 3.971 67.613 1.00 30.82 1763 GLU A O 1
ATOM 4743 N N . ALA A 1 308 ? -16.117 6.086 68.384 1.00 24.75 1764 ALA A N 1
ATOM 4744 C CA . ALA A 1 308 ? -16.712 6.625 67.171 1.00 35.54 1764 ALA A CA 1
ATOM 4745 C C . ALA A 1 308 ? -15.799 6.408 65.957 1.00 31.18 1764 ALA A C 1
ATOM 4746 O O . ALA A 1 308 ? -16.274 6.046 64.883 1.00 30.83 1764 ALA A O 1
ATOM 4753 N N . ILE A 1 309 ? -14.497 6.621 66.128 1.00 28.22 1765 ILE A N 1
ATOM 4754 C CA . ILE A 1 309 ? -13.552 6.447 65.036 1.00 26.70 1765 ILE A CA 1
ATOM 4755 C C . ILE A 1 309 ? -13.525 4.986 64.607 1.00 26.68 1765 ILE A C 1
ATOM 4756 O O . ILE A 1 309 ? -13.544 4.696 63.420 1.00 26.35 1765 ILE A O 1
ATOM 4772 N N . CYS A 1 310 ? -13.504 4.074 65.576 1.00 23.32 1766 CYS A N 1
ATOM 4773 C CA . CYS A 1 310 ? -13.481 2.656 65.271 1.00 23.82 1766 CYS A CA 1
ATOM 4774 C C . CYS A 1 310 ? -14.761 2.189 64.559 1.00 23.48 1766 CYS A C 1
ATOM 4775 O O . CYS A 1 310 ? -14.700 1.323 63.713 1.00 26.43 1766 CYS A O 1
ATOM 4783 N N . SER A 1 311 ? -15.902 2.757 64.932 1.00 25.58 1767 SER A N 1
ATOM 4784 C CA . SER A 1 311 ? -17.179 2.437 64.310 1.00 30.41 1767 SER A CA 1
ATOM 4785 C C . SER A 1 311 ? -17.265 3.027 62.896 1.00 26.56 1767 SER A C 1
ATOM 4786 O O . SER A 1 311 ? -17.794 2.389 61.989 1.00 23.73 1767 SER A O 1
ATOM 4794 N N . MET A 1 312 ? -16.707 4.230 62.735 1.00 24.44 1768 MET A N 1
ATOM 4795 C CA . MET A 1 312 ? -16.760 5.022 61.506 1.00 26.41 1768 MET A CA 1
ATOM 4796 C C . MET A 1 312 ? -15.845 4.552 60.378 1.00 23.16 1768 MET A C 1
ATOM 4797 O O . MET A 1 312 ? -16.198 4.650 59.201 1.00 23.18 1768 MET A O 1
ATOM 4811 N N . CYS A 1 313 ? -14.670 4.058 60.736 1.00 26.49 1769 CYS A N 1
ATOM 4812 C CA . CYS A 1 313 ? -13.604 3.844 59.767 1.00 20.74 1769 CYS A CA 1
ATOM 4813 C C . CYS A 1 313 ? -13.482 2.391 59.327 1.00 21.17 1769 CYS A C 1
ATOM 4814 O O . CYS A 1 313 ? -12.399 1.830 59.319 1.00 28.18 1769 CYS A O 1
ATOM 4822 N N . ASN A 1 314 ? -14.577 1.786 58.876 1.00 22.89 1770 ASN A N 1
ATOM 4823 C CA . ASN A 1 314 ? -14.515 0.382 58.482 1.00 27.27 1770 ASN A CA 1
ATOM 4824 C C . ASN A 1 314 ? -13.843 0.149 57.123 1.00 25.41 1770 ASN A C 1
ATOM 4825 O O . ASN A 1 314 ? -13.557 -0.998 56.779 1.00 28.93 1770 ASN A O 1
ATOM 4836 N N . ALA A 1 315 ? -13.633 1.210 56.336 1.00 21.41 1771 ALA A N 1
ATOM 4837 C CA . ALA A 1 315 ? -12.971 1.089 55.036 1.00 17.87 1771 ALA A CA 1
ATOM 4838 C C . ALA A 1 315 ? -11.489 1.447 55.057 1.00 22.70 1771 ALA A C 1
ATOM 4839 O O . ALA A 1 315 ? -10.829 1.417 54.012 1.00 21.73 1771 ALA A O 1
ATOM 4846 N N . LEU A 1 316 ? -10.968 1.764 56.242 1.00 20.38 1772 LEU A N 1
ATOM 4847 C CA . LEU A 1 316 ? -9.560 2.083 56.437 1.00 19.35 1772 LEU A CA 1
ATOM 4848 C C . LEU A 1 316 ? -8.920 0.992 57.288 1.00 21.89 1772 LEU A C 1
ATOM 4849 O O . LEU A 1 316 ? -9.541 0.484 58.233 1.00 22.56 1772 LEU A O 1
ATOM 4865 N N . THR A 1 317 ? -7.700 0.610 56.936 1.00 20.27 1773 THR A N 1
ATOM 4866 C CA . THR A 1 317 ? -6.942 -0.336 57.767 1.00 24.55 1773 THR A CA 1
ATOM 4867 C C . THR A 1 317 ? -6.528 0.370 59.040 1.00 23.10 1773 THR A C 1
ATOM 4868 O O . THR A 1 317 ? -6.553 1.595 59.121 1.00 24.42 1773 THR A O 1
ATOM 4879 N N . THR A 1 318 ? -6.145 -0.398 60.053 1.00 23.61 1774 THR A N 1
ATOM 4880 C CA . THR A 1 318 ? -5.631 0.188 61.283 1.00 21.55 1774 THR A CA 1
ATOM 4881 C C . THR A 1 318 ? -4.428 1.050 61.014 1.00 18.48 1774 THR A C 1
ATOM 4882 O O . THR A 1 318 ? -4.272 2.124 61.608 1.00 24.11 1774 THR A O 1
ATOM 4893 N N . ALA A 1 319 ? -3.558 0.585 60.125 1.00 20.56 1775 ALA A N 1
ATOM 4894 C CA . ALA A 1 319 ? -2.354 1.341 59.795 1.00 22.74 1775 ALA A CA 1
ATOM 4895 C C . ALA A 1 319 ? -2.716 2.700 59.200 1.00 26.18 1775 ALA A C 1
ATOM 4896 O O . ALA A 1 319 ? -2.067 3.718 59.477 1.00 22.51 1775 ALA A O 1
ATOM 4903 N N . GLN A 1 320 ? -3.754 2.730 58.375 1.00 20.48 1776 GLN A N 1
ATOM 4904 C CA . GLN A 1 320 ? -4.183 3.990 57.785 1.00 17.90 1776 GLN A CA 1
ATOM 4905 C C . GLN A 1 320 ? -4.777 4.954 58.822 1.00 19.22 1776 GLN A C 1
ATOM 4906 O O . GLN A 1 320 ? -4.527 6.164 58.795 1.00 19.38 1776 GLN A O 1
ATOM 4920 N N . ILE A 1 321 ? -5.597 4.436 59.715 1.00 18.39 1777 ILE A N 1
ATOM 4921 C CA . ILE A 1 321 ? -6.215 5.262 60.752 1.00 21.97 1777 ILE A CA 1
ATOM 4922 C C . ILE A 1 321 ? -5.113 5.856 61.642 1.00 21.04 1777 ILE A C 1
ATOM 4923 O O . ILE A 1 321 ? -5.123 7.044 61.969 1.00 20.11 1777 ILE A O 1
ATOM 4939 N N . VAL A 1 322 ? -4.153 5.020 61.986 1.00 24.34 1778 VAL A N 1
ATOM 4940 C CA . VAL A 1 322 ? -3.078 5.457 62.882 1.00 23.92 1778 VAL A CA 1
ATOM 4941 C C . VAL A 1 322 ? -2.193 6.501 62.212 1.00 24.65 1778 VAL A C 1
ATOM 4942 O O . VAL A 1 322 ? -1.781 7.466 62.855 1.00 25.88 1778 VAL A O 1
ATOM 4955 N N . LYS A 1 323 ? -1.942 6.331 60.908 1.00 24.10 1779 LYS A N 1
ATOM 4956 C CA . LYS A 1 323 ? -1.145 7.268 60.137 1.00 20.99 1779 LYS A CA 1
ATOM 4957 C C . LYS A 1 323 ? -1.795 8.637 60.133 1.00 25.12 1779 LYS A C 1
ATOM 4958 O O . LYS A 1 323 ? -1.157 9.648 60.440 1.00 24.21 1779 LYS A O 1
ATOM 4977 N N . VAL A 1 324 ? -3.077 8.672 59.774 1.00 21.97 1780 VAL A N 1
ATOM 4978 C CA . VAL A 1 324 ? -3.790 9.938 59.733 1.00 19.42 1780 VAL A CA 1
ATOM 4979 C C . VAL A 1 324 ? -3.745 10.654 61.093 1.00 21.31 1780 VAL A C 1
ATOM 4980 O O . VAL A 1 324 ? -3.545 11.868 61.142 1.00 22.31 1780 VAL A O 1
ATOM 4993 N N . LEU A 1 325 ? -3.919 9.907 62.174 1.00 27.24 1781 LEU A N 1
ATOM 4994 C CA . LEU A 1 325 ? -3.965 10.515 63.495 1.00 29.25 1781 LEU A CA 1
ATOM 4995 C C . LEU A 1 325 ? -2.602 11.049 63.897 1.00 26.40 1781 LEU A C 1
ATOM 4996 O O . LEU A 1 325 ? -2.515 12.090 64.536 1.00 27.12 1781 LEU A O 1
ATOM 5012 N N . ASN A 1 326 ? -1.545 10.354 63.495 1.00 29.24 1782 ASN A N 1
ATOM 5013 C CA . ASN A 1 326 ? -0.182 10.824 63.739 1.00 29.55 1782 ASN A CA 1
ATOM 5014 C C . ASN A 1 326 ? 0.187 12.066 62.928 1.00 36.29 1782 ASN A C 1
ATOM 5015 O O . ASN A 1 326 ? 0.911 12.943 63.397 1.00 27.35 1782 ASN A O 1
ATOM 5026 N N . LEU A 1 327 ? -0.317 12.137 61.703 1.00 20.37 1783 LEU A N 1
ATOM 5027 C CA . LEU A 1 327 ? -0.004 13.231 60.800 1.00 20.63 1783 LEU A CA 1
ATOM 5028 C C . LEU A 1 327 ? -0.837 14.480 61.089 1.00 23.33 1783 LEU A C 1
ATOM 5029 O O . LEU A 1 327 ? -0.501 15.563 60.635 1.00 25.44 1783 LEU A O 1
ATOM 5045 N N . TYR A 1 328 ? -1.944 14.312 61.806 1.00 22.88 1784 TYR A N 1
ATOM 5046 C CA . TYR A 1 328 ? -2.919 15.396 61.964 1.00 23.17 1784 TYR A CA 1
ATOM 5047 C C . TYR A 1 328 ? -2.302 16.659 62.570 1.00 27.61 1784 TYR A C 1
ATOM 5048 O O . TYR A 1 328 ? -1.695 16.592 63.632 1.00 29.08 1784 TYR A O 1
ATOM 5066 N N . THR A 1 329 ? -2.483 17.771 61.870 1.00 25.56 1785 THR A N 1
ATOM 5067 C CA . THR A 1 329 ? -1.986 19.092 62.268 1.00 29.12 1785 THR A CA 1
ATOM 5068 C C . THR A 1 329 ? -3.102 19.992 62.805 1.00 29.06 1785 THR A C 1
ATOM 5069 O O . THR A 1 329 ? -4.073 20.268 62.109 1.00 29.30 1785 THR A O 1
ATOM 5080 N N . PRO A 1 330 ? -2.952 20.498 64.039 1.00 33.01 1786 PRO A N 1
ATOM 5081 C CA . PRO A 1 330 ? -3.917 21.494 64.541 1.00 36.95 1786 PRO A CA 1
ATOM 5082 C C . PRO A 1 330 ? -4.031 22.754 63.677 1.00 39.72 1786 PRO A C 1
ATOM 5083 O O . PRO A 1 330 ? -3.057 23.169 63.048 1.00 36.95 1786 PRO A O 1
ATOM 5094 N N . VAL A 1 331 ? -5.219 23.351 63.640 1.00 36.63 1787 VAL A N 1
ATOM 5095 C CA . VAL A 1 331 ? -5.462 24.519 62.792 1.00 43.51 1787 VAL A CA 1
ATOM 5096 C C . VAL A 1 331 ? -4.709 25.726 63.319 1.00 53.82 1787 VAL A C 1
ATOM 5097 O O . VAL A 1 331 ? -4.258 26.584 62.552 1.00 57.33 1787 VAL A O 1
ATOM 5110 N N . ASN A 1 332 ? -4.588 25.779 64.641 1.00 41.13 1788 ASN A N 1
ATOM 5111 C CA . ASN A 1 332 ? -3.905 26.859 65.323 1.00 48.67 1788 ASN A CA 1
ATOM 5112 C C . ASN A 1 332 ? -3.674 26.422 66.763 1.00 44.49 1788 ASN A C 1
ATOM 5113 O O . ASN A 1 332 ? -3.909 25.259 67.100 1.00 45.10 1788 ASN A O 1
ATOM 5124 N N . GLU A 1 333 ? -3.243 27.362 67.600 1.00 39.18 1789 GLU A N 1
ATOM 5125 C CA . GLU A 1 333 ? -2.877 27.095 68.989 1.00 42.76 1789 GLU A CA 1
ATOM 5126 C C . GLU A 1 333 ? -4.040 26.637 69.858 1.00 44.36 1789 GLU A C 1
ATOM 5127 O O . GLU A 1 333 ? -3.831 26.019 70.908 1.00 49.59 1789 GLU A O 1
ATOM 5136 N N . PHE A 1 334 ? -5.259 26.958 69.433 1.00 42.56 1790 PHE A N 1
ATOM 5137 C CA . PHE A 1 334 ? -6.457 26.583 70.186 1.00 46.75 1790 PHE A CA 1
ATOM 5138 C C . PHE A 1 334 ? -6.859 25.136 69.933 1.00 45.66 1790 PHE A C 1
ATOM 5139 O O . PHE A 1 334 ? -7.884 24.681 70.440 1.00 60.23 1790 PHE A O 1
ATOM 5150 N N . GLU A 1 335 ? -6.068 24.426 69.129 1.00 50.79 1791 GLU A N 1
ATOM 5151 C CA . GLU A 1 335 ? -6.279 22.999 68.888 1.00 40.43 1791 GLU A CA 1
ATOM 5152 C C . GLU A 1 335 ? -4.986 22.228 69.154 1.00 46.07 1791 GLU A C 1
ATOM 5153 O O . GLU A 1 335 ? -3.901 22.692 68.808 1.00 46.65 1791 GLU A O 1
ATOM 5165 N N . GLU A 1 336 ? -5.103 21.060 69.784 1.00 53.47 1792 GLU A N 1
ATOM 5166 C CA . GLU A 1 336 ? -3.941 20.232 70.127 1.00 48.12 1792 GLU A CA 1
ATOM 5167 C C . GLU A 1 336 ? -3.741 19.059 69.152 1.00 47.81 1792 GLU A C 1
ATOM 5168 O O . GLU A 1 336 ? -4.656 18.706 68.409 1.00 42.70 1792 GLU A O 1
ATOM 5180 N N . ARG A 1 337 ? -2.541 18.479 69.158 1.00 45.44 1793 ARG A N 1
ATOM 5181 C CA . ARG A 1 337 ? -2.250 17.258 68.408 1.00 54.41 1793 ARG A CA 1
ATOM 5182 C C . ARG A 1 337 ? -2.934 16.080 69.058 1.00 43.35 1793 ARG A C 1
ATOM 5183 O O . ARG A 1 337 ? -3.286 16.132 70.245 1.00 38.01 1793 ARG A O 1
ATOM 5204 N N . VAL A 1 338 ? -3.075 15.006 68.284 1.00 32.22 1794 VAL A N 1
ATOM 5205 C CA . VAL A 1 338 ? -3.545 13.731 68.815 1.00 25.41 1794 VAL A CA 1
ATOM 5206 C C . VAL A 1 338 ? -2.509 13.082 69.721 1.00 38.77 1794 VAL A C 1
ATOM 5207 O O . VAL A 1 338 ? -1.335 12.994 69.366 1.00 44.89 1794 VAL A O 1
ATOM 5220 N N . SER A 1 339 ? -2.964 12.575 70.865 1.00 37.66 1795 SER A N 1
ATOM 5221 C CA . SER A 1 339 ? -2.071 12.040 71.884 1.00 44.16 1795 SER A CA 1
ATOM 5222 C C . SER A 1 339 ? -1.661 10.599 71.586 1.00 38.85 1795 SER A C 1
ATOM 5223 O O . SER A 1 339 ? -2.408 9.859 70.948 1.00 37.59 1795 SER A O 1
ATOM 5231 N N . VAL A 1 340 ? -0.488 10.187 72.067 1.00 44.02 1796 VAL A N 1
ATOM 5232 C CA . VAL A 1 340 ? -0.013 8.826 71.801 1.00 42.61 1796 VAL A CA 1
ATOM 5233 C C . VAL A 1 340 ? -0.864 7.785 72.517 1.00 47.52 1796 VAL A C 1
ATOM 5234 O O . VAL A 1 340 ? -0.966 6.647 72.057 1.00 41.49 1796 VAL A O 1
ATOM 5247 N N . SER A 1 341 ? -1.478 8.161 73.635 1.00 39.70 1797 SER A N 1
ATOM 5248 C CA . SER A 1 341 ? -2.304 7.214 74.376 1.00 41.31 1797 SER A CA 1
ATOM 5249 C C . SER A 1 341 ? -3.653 7.035 73.675 1.00 37.28 1797 SER A C 1
ATOM 5250 O O . SER A 1 341 ? -4.264 5.967 73.747 1.00 37.76 1797 SER A O 1
ATOM 5258 N N . PHE A 1 342 ? -4.114 8.082 72.997 1.00 39.91 1798 PHE A N 1
ATOM 5259 C CA . PHE A 1 342 ? -5.345 7.995 72.217 1.00 36.56 1798 PHE A CA 1
ATOM 5260 C C . PHE A 1 342 ? -5.157 7.006 71.069 1.00 36.54 1798 PHE A C 1
ATOM 5261 O O . PHE A 1 342 ? -6.031 6.181 70.783 1.00 35.93 1798 PHE A O 1
ATOM 5278 N N . ILE A 1 343 ? -4.003 7.088 70.421 1.00 39.55 1799 ILE A N 1
ATOM 5279 C CA . ILE A 1 343 ? -3.705 6.221 69.292 1.00 34.39 1799 ILE A CA 1
ATOM 5280 C C . ILE A 1 343 ? -3.632 4.796 69.774 1.00 35.38 1799 ILE A C 1
ATOM 5281 O O . ILE A 1 343 ? -4.123 3.882 69.113 1.00 37.36 1799 ILE A O 1
ATOM 5297 N N . ARG A 1 344 ? -3.053 4.590 70.953 1.00 41.95 1800 ARG A N 1
ATOM 5298 C CA . ARG A 1 344 ? -2.930 3.241 71.467 1.00 35.34 1800 ARG A CA 1
ATOM 5299 C C . ARG A 1 344 ? -4.314 2.661 71.766 1.00 32.71 1800 ARG A C 1
ATOM 5300 O O . ARG A 1 344 ? -4.550 1.468 71.571 1.00 35.06 1800 ARG A O 1
ATOM 5321 N N . THR A 1 345 ? -5.239 3.506 72.209 1.00 30.98 1801 THR A N 1
ATOM 5322 C CA . THR A 1 345 ? -6.593 3.056 72.525 1.00 34.31 1801 THR A CA 1
ATOM 5323 C C . THR A 1 345 ? -7.275 2.510 71.267 1.00 41.41 1801 THR A C 1
ATOM 5324 O O . THR A 1 345 ? -7.960 1.481 71.298 1.00 37.02 1801 THR A O 1
ATOM 5335 N N . ILE A 1 346 ? -7.074 3.192 70.147 1.00 41.00 1802 ILE A N 1
ATOM 5336 C CA . ILE A 1 346 ? -7.676 2.733 68.897 1.00 34.16 1802 ILE A CA 1
ATOM 5337 C C . ILE A 1 346 ? -7.023 1.434 68.441 1.00 31.63 1802 ILE A C 1
ATOM 5338 O O . ILE A 1 346 ? -7.707 0.529 67.960 1.00 40.21 1802 ILE A O 1
ATOM 5354 N N . GLN A 1 347 ? -5.710 1.326 68.596 1.00 36.44 1803 GLN A N 1
ATOM 5355 C CA . GLN A 1 347 ? -5.016 0.101 68.206 1.00 38.49 1803 GLN A CA 1
ATOM 5356 C C . GLN A 1 347 ? -5.509 -1.094 69.024 1.00 45.16 1803 GLN A C 1
ATOM 5357 O O . GLN A 1 347 ? -5.720 -2.182 68.486 1.00 40.40 1803 GLN A O 1
ATOM 5371 N N . MET A 1 348 ? -5.729 -0.874 70.317 1.00 41.00 1804 MET A N 1
ATOM 5372 C CA . MET A 1 348 ? -6.286 -1.911 71.180 1.00 41.67 1804 MET A CA 1
ATOM 5373 C C . MET A 1 348 ? -7.703 -2.314 70.763 1.00 42.15 1804 MET A C 1
ATOM 5374 O O . MET A 1 348 ? -8.033 -3.500 70.716 1.00 42.30 1804 MET A O 1
ATOM 5384 N N . ARG A 1 349 ? -8.535 -1.319 70.482 1.00 42.82 1805 ARG A N 1
ATOM 5385 C CA . ARG A 1 349 ? -9.921 -1.554 70.076 1.00 38.51 1805 ARG A CA 1
ATOM 5386 C C . ARG A 1 349 ? -10.037 -2.339 68.782 1.00 37.96 1805 ARG A C 1
ATOM 5387 O O . ARG A 1 349 ? -11.003 -3.071 68.588 1.00 42.75 1805 ARG A O 1
ATOM 5408 N N . LEU A 1 350 ? -9.067 -2.160 67.892 1.00 42.05 1806 LEU A N 1
ATOM 5409 C CA . LEU A 1 350 ? -9.110 -2.786 66.567 1.00 42.22 1806 LEU A CA 1
ATOM 5410 C C . LEU A 1 350 ? -8.233 -4.026 66.484 1.00 49.59 1806 LEU A C 1
ATOM 5411 O O . LEU A 1 350 ? -7.900 -4.485 65.395 1.00 40.41 1806 LEU A O 1
ATOM 5427 N N . ARG A 1 351 ? -7.880 -4.574 67.647 1.00 45.49 1807 ARG A N 1
ATOM 5428 C CA . ARG A 1 351 ? -6.950 -5.699 67.739 1.00 50.40 1807 ARG A CA 1
ATOM 5429 C C . ARG A 1 351 ? -7.416 -6.953 66.999 1.00 47.97 1807 ARG A C 1
ATOM 5430 O O . ARG A 1 351 ? -6.634 -7.571 66.285 1.00 53.75 1807 ARG A O 1
ATOM 5451 N N . ASP A 1 352 ? -8.676 -7.337 67.169 1.00 40.29 1808 ASP A N 1
ATOM 5452 C CA . ASP A 1 352 ? -9.151 -8.604 66.610 1.00 51.25 1808 ASP A CA 1
ATOM 5453 C C . ASP A 1 352 ? -9.693 -8.410 65.194 1.00 53.23 1808 ASP A C 1
ATOM 5454 O O . ASP A 1 352 ? -10.414 -9.257 64.674 1.00 51.78 1808 ASP A O 1
ATOM 5463 N N . ARG A 1 353 ? -9.340 -7.291 64.571 1.00 46.17 1809 ARG A N 1
ATOM 5464 C CA . ARG A 1 353 ? -9.611 -7.098 63.155 1.00 48.20 1809 ARG A CA 1
ATOM 5465 C C . ARG A 1 353 ? -8.683 -7.977 62.349 1.00 48.65 1809 ARG A C 1
ATOM 5466 O O . ARG A 1 353 ? -7.468 -7.877 62.476 1.00 56.91 1809 ARG A O 1
ATOM 5487 N N . LYS A 1 354 ? -9.232 -8.837 61.509 1.00 63.95 1810 LYS A N 1
ATOM 5488 C CA . LYS A 1 354 ? -8.377 -9.666 60.673 1.00 62.76 1810 LYS A CA 1
ATOM 5489 C C . LYS A 1 354 ? -7.903 -8.766 59.535 1.00 49.97 1810 LYS A C 1
ATOM 5490 O O . LYS A 1 354 ? -8.203 -8.974 58.366 1.00 67.75 1810 LYS A O 1
ATOM 5509 N N . ASP A 1 355 ? -7.143 -7.752 59.934 1.00 58.76 1811 ASP A N 1
ATOM 5510 C CA . ASP A 1 355 ? -6.814 -6.610 59.097 1.00 60.34 1811 ASP A CA 1
ATOM 5511 C C . ASP A 1 355 ? -5.590 -6.876 58.240 1.00 60.22 1811 ASP A C 1
ATOM 5512 O O . ASP A 1 355 ? -4.723 -7.671 58.606 1.00 58.16 1811 ASP A O 1
ATOM 5521 N N . SER A 1 356 ? -5.518 -6.192 57.104 1.00 51.86 1812 SER A N 1
ATOM 5522 C CA . SER A 1 356 ? -4.293 -6.156 56.316 1.00 45.61 1812 SER A CA 1
ATOM 5523 C C . SER A 1 356 ? -3.322 -5.167 56.966 1.00 45.04 1812 SER A C 1
ATOM 5524 O O . SER A 1 356 ? -3.738 -4.084 57.372 1.00 40.85 1812 SER A O 1
ATOM 5532 N N . PRO A 1 357 ? -2.031 -5.531 57.074 1.00 39.74 1813 PRO A N 1
ATOM 5533 C CA . PRO A 1 357 ? -1.065 -4.639 57.726 1.00 36.39 1813 PRO A CA 1
ATOM 5534 C C . PRO A 1 357 ? -0.626 -3.479 56.823 1.00 50.29 1813 PRO A C 1
ATOM 5535 O O . PRO A 1 357 ? 0.142 -2.620 57.269 1.00 42.48 1813 PRO A O 1
ATOM 5546 N N . GLN A 1 358 ? -1.164 -3.422 55.602 1.00 41.73 1814 GLN A N 1
ATOM 5547 C CA . GLN A 1 358 ? -0.706 -2.474 54.590 1.00 34.77 1814 GLN A CA 1
ATOM 5548 C C . GLN A 1 358 ? -1.167 -1.034 54.844 1.00 37.08 1814 GLN A C 1
ATOM 5549 O O . GLN A 1 358 ? -2.260 -0.785 55.377 1.00 35.33 1814 GLN A O 1
ATOM 5563 N N . LEU A 1 359 ? -0.321 -0.082 54.457 1.00 30.57 1815 LEU A N 1
ATOM 5564 C CA . LEU A 1 359 ? -0.663 1.324 54.565 1.00 28.07 1815 LEU A CA 1
ATOM 5565 C C . LEU A 1 359 ? -1.311 1.829 53.277 1.00 17.75 1815 LEU A C 1
ATOM 5566 O O . LEU A 1 359 ? -2.244 2.618 53.329 1.00 25.28 1815 LEU A O 1
ATOM 5582 N N . LEU A 1 360 ? -0.786 1.417 52.131 1.00 21.43 1816 LEU A N 1
ATOM 5583 C CA . LEU A 1 360 ? -1.206 1.997 50.856 1.00 17.97 1816 LEU A CA 1
ATOM 5584 C C . LEU A 1 360 ? -2.261 1.158 50.166 1.00 20.96 1816 LEU A C 1
ATOM 5585 O O . LEU A 1 360 ? -2.209 -0.071 50.171 1.00 22.46 1816 LEU A O 1
ATOM 5601 N N . MET A 1 361 ? -3.232 1.846 49.598 1.00 19.83 1817 MET A N 1
ATOM 5602 C CA . MET A 1 361 ? -4.146 1.202 48.667 1.00 19.11 1817 MET A CA 1
ATOM 5603 C C . MET A 1 361 ? -3.406 0.744 47.432 1.00 20.42 1817 MET A C 1
ATOM 5604 O O . MET A 1 361 ? -2.455 1.386 46.994 1.00 22.01 1817 MET A O 1
ATOM 5618 N N . ASP A 1 362 ? -3.880 -0.348 46.832 1.00 21.46 1818 ASP A N 1
ATOM 5619 C CA . ASP A 1 362 ? -3.320 -0.840 45.584 1.00 24.68 1818 ASP A CA 1
ATOM 5620 C C . ASP A 1 362 ? -3.978 -0.091 44.447 1.00 25.36 1818 ASP A C 1
ATOM 5621 O O . ASP A 1 362 ? -5.068 -0.460 44.008 1.00 20.36 1818 ASP A O 1
ATOM 5630 N N . ALA A 1 363 ? -3.320 0.958 43.957 1.00 24.32 1819 ALA A N 1
ATOM 5631 C CA . ALA A 1 363 ? -3.943 1.811 42.961 1.00 22.74 1819 ALA A CA 1
ATOM 5632 C C . ALA A 1 363 ? -3.989 1.117 41.603 1.00 21.13 1819 ALA A C 1
ATOM 5633 O O . ALA A 1 363 ? -4.573 1.642 40.647 1.00 23.21 1819 ALA A O 1
ATOM 5640 N N . LYS A 1 364 ? -3.375 -0.067 41.504 1.00 19.89 1820 LYS A N 1
ATOM 5641 C CA . LYS A 1 364 ? -3.356 -0.820 40.247 1.00 21.71 1820 LYS A CA 1
ATOM 5642 C C . LYS A 1 364 ? -4.371 -1.971 40.204 1.00 24.23 1820 LYS A C 1
ATOM 5643 O O . LYS A 1 364 ? -4.415 -2.731 39.231 1.00 20.82 1820 LYS A O 1
ATOM 5662 N N . HIS A 1 365 ? -5.188 -2.081 41.242 1.00 18.99 1821 HIS A N 1
ATOM 5663 C CA . HIS A 1 365 ? -6.241 -3.072 41.276 1.00 18.29 1821 HIS A CA 1
ATOM 5664 C C . HIS A 1 365 ? -7.256 -2.785 40.169 1.00 19.28 1821 HIS A C 1
ATOM 5665 O O . HIS A 1 365 ? -7.646 -1.641 40.015 1.00 20.17 1821 HIS A O 1
ATOM 5679 N N . ILE A 1 366 ? -7.686 -3.819 39.442 1.00 19.26 1822 ILE A N 1
ATOM 5680 C CA . ILE A 1 366 ? -8.744 -3.681 38.428 1.00 20.57 1822 ILE A CA 1
ATOM 5681 C C . ILE A 1 366 ? -9.896 -4.648 38.735 1.00 21.36 1822 ILE A C 1
ATOM 5682 O O . ILE A 1 366 ? -9.706 -5.865 38.805 1.00 23.51 1822 ILE A O 1
ATOM 5698 N N . PHE A 1 367 ? -11.077 -4.099 38.976 1.00 16.01 1823 PHE A N 1
ATOM 5699 C CA . PHE A 1 367 ? -12.236 -4.901 39.283 1.00 16.62 1823 PHE A CA 1
ATOM 5700 C C . PHE A 1 367 ? -12.522 -5.771 38.060 1.00 21.16 1823 PHE A C 1
ATOM 5701 O O . PHE A 1 367 ? -12.446 -5.298 36.931 1.00 20.22 1823 PHE A O 1
ATOM 5718 N N . PRO A 1 368 ? -12.820 -7.057 38.289 1.00 19.81 1824 PRO A N 1
ATOM 5719 C CA . PRO A 1 368 ? -13.111 -7.926 37.146 1.00 24.17 1824 PRO A CA 1
ATOM 5720 C C . PRO A 1 368 ? -14.285 -7.421 36.307 1.00 24.12 1824 PRO A C 1
ATOM 5721 O O . PRO A 1 368 ? -15.326 -7.076 36.862 1.00 25.12 1824 PRO A O 1
ATOM 5732 N N . VAL A 1 369 ? -14.075 -7.347 35.001 1.00 21.78 1825 VAL A N 1
ATOM 5733 C CA . VAL A 1 369 ? -15.055 -6.793 34.064 1.00 22.33 1825 VAL A CA 1
ATOM 5734 C C . VAL A 1 369 ? -16.015 -7.878 33.579 1.00 27.29 1825 VAL A C 1
ATOM 5735 O O . VAL A 1 369 ? -15.651 -9.056 33.502 1.00 22.86 1825 VAL A O 1
ATOM 5748 N N . THR A 1 370 ? -17.256 -7.479 33.319 1.00 23.05 1826 THR A N 1
ATOM 5749 C CA . THR A 1 370 ? -18.232 -8.362 32.701 1.00 24.36 1826 THR A CA 1
ATOM 5750 C C . THR A 1 370 ? -18.904 -7.628 31.564 1.00 26.84 1826 THR A C 1
ATOM 5751 O O . THR A 1 370 ? -18.969 -6.385 31.557 1.00 23.23 1826 THR A O 1
ATOM 5762 N N . PHE A 1 371 ? -19.395 -8.416 30.615 1.00 21.74 1827 PHE A N 1
ATOM 5763 C CA . PHE A 1 371 ? -19.998 -7.914 29.395 1.00 21.60 1827 PHE A CA 1
ATOM 5764 C C . PHE A 1 371 ? -21.385 -8.517 29.267 1.00 27.84 1827 PHE A C 1
ATOM 5765 O O . PHE A 1 371 ? -21.621 -9.397 28.423 1.00 30.65 1827 PHE A O 1
ATOM 5782 N N . PRO A 1 372 ? -22.313 -8.051 30.103 1.00 28.32 1828 PRO A N 1
ATOM 5783 C CA . PRO A 1 372 ? -23.655 -8.627 30.053 1.00 30.99 1828 PRO A CA 1
ATOM 5784 C C . PRO A 1 372 ? -24.314 -8.395 28.689 1.00 26.69 1828 PRO A C 1
ATOM 5785 O O . PRO A 1 372 ? -24.053 -7.406 28.010 1.00 24.33 1828 PRO A O 1
ATOM 5796 N N . PHE A 1 373 ? -25.120 -9.360 28.291 1.00 26.93 1829 PHE A N 1
ATOM 5797 C CA . PHE A 1 373 ? -25.773 -9.346 26.994 1.00 24.06 1829 PHE A CA 1
ATOM 5798 C C . PHE A 1 373 ? -26.654 -8.114 26.823 1.00 25.26 1829 PHE A C 1
ATOM 5799 O O . PHE A 1 373 ? -27.527 -7.837 27.643 1.00 25.47 1829 PHE A O 1
ATOM 5816 N N . ASN A 1 374 ? -26.414 -7.393 25.736 1.00 23.36 1830 ASN A N 1
ATOM 5817 C CA . ASN A 1 374 ? -27.133 -6.173 25.403 1.00 25.23 1830 ASN A CA 1
ATOM 5818 C C . ASN A 1 374 ? -27.630 -6.250 23.956 1.00 25.74 1830 ASN A C 1
ATOM 5819 O O . ASN A 1 374 ? -26.969 -5.782 23.040 1.00 22.70 1830 ASN A O 1
ATOM 5830 N N . PRO A 1 375 ? -28.770 -6.908 23.739 1.00 27.93 1831 PRO A N 1
ATOM 5831 C CA . PRO A 1 375 ? -29.250 -7.026 22.357 1.00 26.07 1831 PRO A CA 1
ATOM 5832 C C . PRO A 1 375 ? -29.614 -5.666 21.775 1.00 26.41 1831 PRO A C 1
ATOM 5833 O O . PRO A 1 375 ? -29.871 -4.707 22.523 1.00 30.98 1831 PRO A O 1
ATOM 5844 N N . SER A 1 376 ? -29.617 -5.574 20.452 1.00 26.83 1832 SER A N 1
ATOM 5845 C CA . SER A 1 376 ? -29.893 -4.303 19.803 1.00 26.21 1832 SER A CA 1
ATOM 5846 C C . SER A 1 376 ? -31.157 -4.398 18.954 1.00 27.11 1832 SER A C 1
ATOM 5847 O O . SER A 1 376 ? -31.531 -5.478 18.526 1.00 26.42 1832 SER A O 1
ATOM 5855 N N . SER A 1 377 ? -31.789 -3.249 18.723 1.00 29.51 1833 SER A N 1
ATOM 5856 C CA A SER A 1 377 ? -33.027 -3.182 17.958 0.70 33.00 1833 SER A CA 1
ATOM 5857 C CA B SER A 1 377 ? -33.028 -3.192 17.952 0.30 33.05 1833 SER A CA 1
ATOM 5858 C C . SER A 1 377 ? -32.763 -3.005 16.463 1.00 36.40 1833 SER A C 1
ATOM 5859 O O . SER A 1 377 ? -33.698 -3.028 15.650 1.00 35.69 1833 SER A O 1
ATOM 5874 N N . LEU A 1 378 ? -31.494 -2.821 16.107 1.00 26.74 1834 LEU A N 1
ATOM 5875 C CA . LEU A 1 378 ? -31.115 -2.519 14.741 1.00 26.73 1834 LEU A CA 1
ATOM 5876 C C . LEU A 1 378 ? -31.455 -3.661 13.782 1.00 27.24 1834 LEU A C 1
ATOM 5877 O O . LEU A 1 378 ? -31.033 -4.800 13.966 1.00 26.29 1834 LEU A O 1
ATOM 5893 N N . ALA A 1 379 ? -32.226 -3.335 12.751 1.00 26.84 1835 ALA A N 1
ATOM 5894 C CA . ALA A 1 379 ? -32.623 -4.320 11.740 1.00 24.16 1835 ALA A CA 1
ATOM 5895 C C . ALA A 1 379 ? -31.491 -4.516 10.720 1.00 26.52 1835 ALA A C 1
ATOM 5896 O O . ALA A 1 379 ? -31.144 -3.584 9.978 1.00 24.85 1835 ALA A O 1
ATOM 5903 N N . LEU A 1 380 ? -30.911 -5.713 10.681 1.00 23.01 1836 LEU A N 1
ATOM 5904 C CA . LEU A 1 380 ? -29.783 -5.981 9.783 1.00 20.03 1836 LEU A CA 1
ATOM 5905 C C . LEU A 1 380 ? -30.108 -5.704 8.301 1.00 20.41 1836 LEU A C 1
ATOM 5906 O O . LEU A 1 380 ? -29.250 -5.243 7.545 1.00 21.60 1836 LEU A O 1
ATOM 5922 N N . GLU A 1 381 ? -31.337 -5.999 7.901 1.00 22.79 1837 GLU A N 1
ATOM 5923 C CA . GLU A 1 381 ? -31.708 -5.913 6.492 1.00 30.15 1837 GLU A CA 1
ATOM 5924 C C . GLU A 1 381 ? -31.790 -4.469 5.999 1.00 29.27 1837 GLU A C 1
ATOM 5925 O O . GLU A 1 381 ? -31.930 -4.226 4.788 1.00 26.61 1837 GLU A O 1
ATOM 5937 N N . THR A 1 382 ? -31.713 -3.529 6.936 1.00 24.62 1838 THR A N 1
ATOM 5938 C CA . THR A 1 382 ? -31.762 -2.099 6.627 1.00 26.61 1838 THR A CA 1
ATOM 5939 C C . THR A 1 382 ? -30.401 -1.420 6.653 1.00 27.25 1838 THR A C 1
ATOM 5940 O O . THR A 1 382 ? -30.276 -0.254 6.270 1.00 23.68 1838 THR A O 1
ATOM 5951 N N . ILE A 1 383 ? -29.380 -2.115 7.152 1.00 23.14 1839 ILE A N 1
ATOM 5952 C CA . ILE A 1 383 ? -28.087 -1.481 7.355 1.00 23.07 1839 ILE A CA 1
ATOM 5953 C C . ILE A 1 383 ? -27.363 -1.203 6.029 1.00 27.06 1839 ILE A C 1
ATOM 5954 O O . ILE A 1 383 ? -27.196 -2.105 5.209 1.00 27.59 1839 ILE A O 1
ATOM 5970 N N . GLN A 1 384 ? -26.946 0.051 5.831 1.00 25.75 1840 GLN A N 1
ATOM 5971 C CA . GLN A 1 384 ? -26.183 0.459 4.644 1.00 26.35 1840 GLN A CA 1
ATOM 5972 C C . GLN A 1 384 ? -24.731 0.790 4.980 1.00 31.00 1840 GLN A C 1
ATOM 5973 O O . GLN A 1 384 ? -24.447 1.564 5.896 1.00 38.56 1840 GLN A O 1
ATOM 5987 N N . ILE A 1 385 ? -23.816 0.232 4.206 1.00 28.36 1841 ILE A N 1
ATOM 5988 C CA . ILE A 1 385 ? -22.425 0.572 4.332 1.00 29.92 1841 ILE A CA 1
ATOM 5989 C C . ILE A 1 385 ? -22.185 1.948 3.714 1.00 28.50 1841 ILE A C 1
ATOM 5990 O O . ILE A 1 385 ? -22.559 2.183 2.552 1.00 26.79 1841 ILE A O 1
ATOM 6006 N N . PRO A 1 386 ? -21.588 2.869 4.484 1.00 31.10 1842 PRO A N 1
ATOM 6007 C CA . PRO A 1 386 ? -21.200 4.147 3.886 1.00 29.65 1842 PRO A CA 1
ATOM 6008 C C . PRO A 1 386 ? -20.182 3.955 2.788 1.00 31.35 1842 PRO A C 1
ATOM 6009 O O . PRO A 1 386 ? -19.187 3.255 2.938 1.00 26.88 1842 PRO A O 1
ATOM 6020 N N . ALA A 1 387 ? -20.453 4.577 1.653 1.00 26.06 1843 ALA A N 1
ATOM 6021 C CA . ALA A 1 387 ? -19.632 4.370 0.479 1.00 27.76 1843 ALA A CA 1
ATOM 6022 C C . ALA A 1 387 ? -18.206 4.849 0.678 1.00 26.06 1843 ALA A C 1
ATOM 6023 O O . ALA A 1 387 ? -17.306 4.413 -0.041 1.00 30.85 1843 ALA A O 1
ATOM 6030 N N . SER A 1 388 ? -17.983 5.754 1.630 1.00 28.08 1844 SER A N 1
ATOM 6031 C CA . SER A 1 388 ? -16.640 6.283 1.836 1.00 30.50 1844 SER A CA 1
ATOM 6032 C C . SER A 1 388 ? -15.666 5.280 2.484 1.00 32.15 1844 SER A C 1
ATOM 6033 O O . SER A 1 388 ? -14.459 5.493 2.460 1.00 34.49 1844 SER A O 1
ATOM 6041 N N . LEU A 1 389 ? -16.165 4.179 3.026 1.00 29.05 1845 LEU A N 1
ATOM 6042 C CA . LEU A 1 389 ? -15.288 3.257 3.752 1.00 28.27 1845 LEU A CA 1
ATOM 6043 C C . LEU A 1 389 ? -14.471 2.373 2.802 1.00 31.73 1845 LEU A C 1
ATOM 6044 O O . LEU A 1 389 ? -13.578 1.652 3.233 1.00 33.12 1845 LEU A O 1
ATOM 6060 N N . GLY A 1 390 ? -14.775 2.436 1.511 1.00 30.97 1846 GLY A N 1
ATOM 6061 C CA . GLY A 1 390 ? -14.007 1.715 0.517 1.00 36.32 1846 GLY A CA 1
ATOM 6062 C C . GLY A 1 390 ? -14.236 0.209 0.565 1.00 33.25 1846 GLY A C 1
ATOM 6063 O O . GLY A 1 390 ? -13.286 -0.559 0.429 1.00 32.13 1846 GLY A O 1
ATOM 6067 N N . LEU A 1 391 ? -15.489 -0.194 0.754 1.00 28.28 1847 LEU A N 1
ATOM 6068 C CA . LEU A 1 391 ? -15.870 -1.602 0.847 1.00 25.23 1847 LEU A CA 1
ATOM 6069 C C . LEU A 1 391 ? -16.804 -1.979 -0.303 1.00 26.96 1847 LEU A C 1
ATOM 6070 O O . LEU A 1 391 ? -17.668 -2.830 -0.152 1.00 26.71 1847 LEU A O 1
ATOM 6086 N N . GLY A 1 392 ? -16.635 -1.319 -1.442 1.00 29.46 1848 GLY A N 1
ATOM 6087 C CA . GLY A 1 392 ? -17.503 -1.540 -2.594 1.00 30.20 1848 GLY A CA 1
ATOM 6088 C C . GLY A 1 392 ? -17.472 -2.946 -3.165 1.00 32.18 1848 GLY A C 1
ATOM 6089 O O . GLY A 1 392 ? -18.403 -3.358 -3.863 1.00 30.60 1848 GLY A O 1
ATOM 6093 N N . PHE A 1 393 ? -16.398 -3.678 -2.883 1.00 26.76 1849 PHE A N 1
ATOM 6094 C CA . PHE A 1 393 ? -16.261 -5.066 -3.316 1.00 29.96 1849 PHE A CA 1
ATOM 6095 C C . PHE A 1 393 ? -17.126 -6.041 -2.504 1.00 30.03 1849 PHE A C 1
ATOM 6096 O O . PHE A 1 393 ? -17.249 -7.215 -2.867 1.00 33.25 1849 PHE A O 1
ATOM 6113 N N . ILE A 1 394 ? -17.718 -5.551 -1.415 1.00 28.07 1850 ILE A N 1
ATOM 6114 C CA . ILE A 1 394 ? -18.710 -6.307 -0.662 1.00 28.90 1850 ILE A CA 1
ATOM 6115 C C . ILE A 1 394 ? -20.063 -6.143 -1.313 1.00 28.64 1850 ILE A C 1
ATOM 6116 O O . ILE A 1 394 ? -20.416 -5.030 -1.727 1.00 27.32 1850 ILE A O 1
ATOM 6132 N N A SER A 1 395 ? -20.825 -7.234 -1.412 0.51 25.61 1851 SER A N 1
ATOM 6133 N N B SER A 1 395 ? -20.825 -7.230 -1.411 0.49 25.60 1851 SER A N 1
ATOM 6134 C CA A SER A 1 395 ? -22.169 -7.181 -1.992 0.51 26.20 1851 SER A CA 1
ATOM 6135 C CA B SER A 1 395 ? -22.167 -7.152 -1.979 0.49 26.19 1851 SER A CA 1
ATOM 6136 C C A SER A 1 395 ? -23.256 -7.401 -0.943 0.51 26.16 1851 SER A C 1
ATOM 6137 C C B SER A 1 395 ? -23.252 -7.395 -0.940 0.49 26.16 1851 SER A C 1
ATOM 6138 O O A SER A 1 395 ? -23.173 -8.323 -0.125 0.51 24.93 1851 SER A O 1
ATOM 6139 O O B SER A 1 395 ? -23.168 -8.324 -0.130 0.49 24.93 1851 SER A O 1
ATOM 6154 N N . ARG A 1 396 ? -24.279 -6.551 -0.983 1.00 21.16 1852 ARG A N 1
ATOM 6155 C CA . ARG A 1 396 ? -25.438 -6.684 -0.109 1.00 24.08 1852 ARG A CA 1
ATOM 6156 C C . ARG A 1 396 ? -26.368 -7.782 -0.556 1.00 33.48 1852 ARG A C 1
ATOM 6157 O O . ARG A 1 396 ? -26.866 -7.773 -1.686 1.00 27.57 1852 ARG A O 1
ATOM 6179 N N . VAL A 1 397 ? -26.666 -8.669 0.377 1.00 25.80 1853 VAL A N 1
ATOM 6180 C CA . VAL A 1 397 ? -27.552 -9.791 0.134 1.00 33.54 1853 VAL A CA 1
ATOM 6181 C C . VAL A 1 397 ? -28.770 -9.579 1.041 1.00 39.67 1853 VAL A C 1
ATOM 6182 O O . VAL A 1 397 ? -28.640 -9.153 2.202 1.00 36.68 1853 VAL A O 1
ATOM 6196 N N . ARG B 2 4 ? -32.365 -28.195 11.653 1.00 58.07 404 ARG B N 1
ATOM 6197 C CA . ARG B 2 4 ? -30.987 -28.526 11.310 1.00 49.50 404 ARG B CA 1
ATOM 6198 C C . ARG B 2 4 ? -30.072 -28.346 12.520 1.00 49.06 404 ARG B C 1
ATOM 6199 O O . ARG B 2 4 ? -30.204 -27.368 13.265 1.00 51.31 404 ARG B O 1
ATOM 6202 N N . PRO B 2 5 ? -29.138 -29.291 12.724 1.00 51.53 405 PRO B N 1
ATOM 6203 C CA . PRO B 2 5 ? -28.203 -29.161 13.842 1.00 50.74 405 PRO B CA 1
ATOM 6204 C C . PRO B 2 5 ? -27.117 -28.133 13.543 1.00 52.03 405 PRO B C 1
ATOM 6205 O O . PRO B 2 5 ? -26.695 -27.985 12.391 1.00 43.37 405 PRO B O 1
ATOM 6216 N N . ARG B 2 6 ? -26.687 -27.420 14.576 1.00 41.68 406 ARG B N 1
ATOM 6217 C CA . ARG B 2 6 ? -25.579 -26.499 14.453 1.00 35.73 406 ARG B CA 1
ATOM 6218 C C . ARG B 2 6 ? -24.364 -27.152 15.059 1.00 34.86 406 ARG B C 1
ATOM 6219 O O . ARG B 2 6 ? -24.358 -27.467 16.249 1.00 35.99 406 ARG B O 1
ATOM 6240 N N . VAL B 2 7 ? -23.342 -27.351 14.239 1.00 25.15 407 VAL B N 1
ATOM 6241 C CA . VAL B 2 7 ? -22.129 -27.984 14.689 1.00 28.04 407 VAL B CA 1
ATOM 6242 C C . VAL B 2 7 ? -21.275 -26.958 15.419 1.00 25.22 407 VAL B C 1
ATOM 6243 O O . VAL B 2 7 ? -21.110 -25.825 14.942 1.00 27.33 407 VAL B O 1
ATOM 6256 N N . LEU B 2 8 ? -20.734 -27.362 16.556 1.00 25.40 408 LEU B N 1
ATOM 6257 C CA . LEU B 2 8 ? -19.819 -26.513 17.319 1.00 25.04 408 LEU B CA 1
ATOM 6258 C C . LEU B 2 8 ? -18.458 -26.473 16.635 1.00 27.44 408 LEU B C 1
ATOM 6259 O O . LEU B 2 8 ? -17.709 -27.446 16.632 1.00 24.00 408 LEU B O 1
ATOM 6275 N N . LEU B 2 9 ? -18.133 -25.331 16.042 1.00 22.92 409 LEU B N 1
ATOM 6276 C CA . LEU B 2 9 ? -16.837 -25.181 15.397 1.00 18.32 409 LEU B CA 1
ATOM 6277 C C . LEU B 2 9 ? -15.705 -25.103 16.402 1.00 25.41 409 LEU B C 1
ATOM 6278 O O . LEU B 2 9 ? -15.850 -24.505 17.458 1.00 25.66 409 LEU B O 1
ATOM 6294 N N . LYS B 2 10 ? -14.562 -25.639 16.010 1.00 21.96 410 LYS B N 1
ATOM 6295 C CA . LYS B 2 10 ? -13.343 -25.534 16.804 1.00 25.42 410 LYS B CA 1
ATOM 6296 C C . LYS B 2 10 ? -12.672 -24.225 16.485 1.00 25.46 410 LYS B C 1
ATOM 6297 O O . LYS B 2 10 ? -12.239 -24.025 15.353 1.00 27.49 410 LYS B O 1
ATOM 6316 N N . ALA B 2 11 ? -12.570 -23.339 17.471 1.00 23.04 411 ALA B N 1
ATOM 6317 C CA . ALA B 2 11 ? -11.889 -22.072 17.269 1.00 25.71 411 ALA B CA 1
ATOM 6318 C C . ALA B 2 11 ? -10.427 -22.131 17.690 1.00 30.13 411 ALA B C 1
ATOM 6319 O O . ALA B 2 11 ? -10.111 -22.683 18.744 1.00 32.09 411 ALA B O 1
ATOM 6326 N N . PRO B 2 12 ? -9.521 -21.565 16.868 1.00 29.37 412 PRO B N 1
ATOM 6327 C CA . PRO B 2 12 ? -8.184 -21.336 17.415 1.00 34.24 412 PRO B CA 1
ATOM 6328 C C . PRO B 2 12 ? -8.319 -20.463 18.660 1.00 37.69 412 PRO B C 1
ATOM 6329 O O . PRO B 2 12 ? -9.202 -19.603 18.685 1.00 36.03 412 PRO B O 1
ATOM 6340 N N . THR B 2 13 ? -7.526 -20.710 19.694 1.00 38.24 413 THR B N 1
ATOM 6341 C CA . THR B 2 13 ? -7.551 -19.854 20.877 1.00 33.31 413 THR B CA 1
ATOM 6342 C C . THR B 2 13 ? -6.963 -18.497 20.542 1.00 34.72 413 THR B C 1
ATOM 6343 O O . THR B 2 13 ? -6.241 -18.347 19.551 1.00 35.67 413 THR B O 1
ATOM 6354 N N . LEU B 2 14 ? -7.243 -17.515 21.390 1.00 37.38 414 LEU B N 1
ATOM 6355 C CA . LEU B 2 14 ? -6.709 -16.181 21.180 1.00 37.55 414 LEU B CA 1
ATOM 6356 C C . LEU B 2 14 ? -5.195 -16.304 21.046 1.00 41.74 414 LEU B C 1
ATOM 6357 O O . LEU B 2 1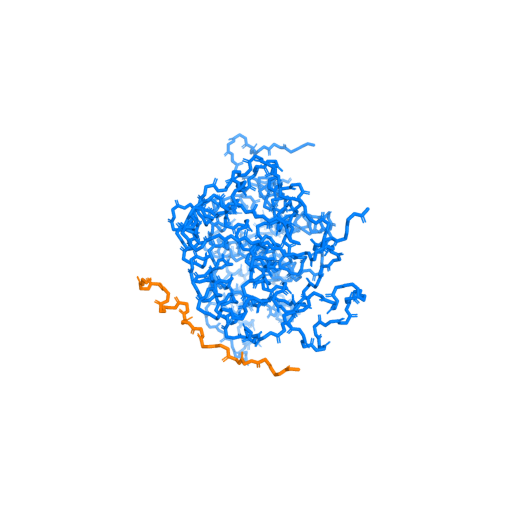4 ? -4.588 -15.762 20.116 1.00 37.50 414 LEU B O 1
ATOM 6373 N N . ALA B 2 15 ? -4.605 -17.097 21.939 1.00 39.64 415 ALA B N 1
ATOM 6374 C CA . ALA B 2 15 ? -3.160 -17.316 21.943 1.00 49.38 415 ALA B CA 1
ATOM 6375 C C . ALA B 2 15 ? -2.680 -17.903 20.621 1.00 40.62 415 ALA B C 1
ATOM 6376 O O . ALA B 2 15 ? -1.686 -17.445 20.058 1.00 54.08 415 ALA B O 1
ATOM 6383 N N . GLU B 2 16 ? -3.380 -18.931 20.146 1.00 47.77 416 GLU B N 1
ATOM 6384 C CA . GLU B 2 16 ? -3.046 -19.588 18.883 1.00 41.65 416 GLU B CA 1
ATOM 6385 C C . GLU B 2 16 ? -3.054 -18.608 17.715 1.00 59.38 416 GLU B C 1
ATOM 6386 O O . GLU B 2 16 ? -2.146 -18.610 16.876 1.00 61.18 416 GLU B O 1
ATOM 6398 N N . MET B 2 17 ? -4.095 -17.785 17.651 1.00 43.69 417 MET B N 1
ATOM 6399 C CA . MET B 2 17 ? -4.189 -16.776 16.608 1.00 45.41 417 MET B CA 1
ATOM 6400 C C . MET B 2 17 ? -2.969 -15.862 16.662 1.00 57.05 417 MET B C 1
ATOM 6401 O O . MET B 2 17 ? -2.429 -15.479 15.624 1.00 55.92 417 MET B O 1
ATOM 6415 N N . GLU B 2 18 ? -2.525 -15.548 17.879 1.00 55.52 418 GLU B N 1
ATOM 6416 C CA . GLU B 2 18 ? -1.390 -14.644 18.094 1.00 68.80 418 GLU B CA 1
ATOM 6417 C C . GLU B 2 18 ? -0.104 -15.128 17.413 1.00 71.49 418 GLU B C 1
ATOM 6418 O O . GLU B 2 18 ? 0.827 -14.343 17.214 1.00 58.37 418 GLU B O 1
ATOM 6422 N N . GLU B 2 19 ? -0.057 -16.415 17.066 1.00 68.53 419 GLU B N 1
ATOM 6423 C CA . GLU B 2 19 ? 1.055 -16.972 16.296 1.00 66.70 419 GLU B CA 1
ATOM 6424 C C . GLU B 2 19 ? 1.022 -16.467 14.857 1.00 63.09 419 GLU B C 1
ATOM 6425 O O . GLU B 2 19 ? 1.772 -15.559 14.494 1.00 76.38 419 GLU B O 1
ATOM 6429 N N . MET B 2 20 ? 0.152 -17.055 14.043 1.00 63.52 420 MET B N 1
ATOM 6430 C CA . MET B 2 20 ? 0.037 -16.674 12.641 1.00 62.72 420 MET B CA 1
ATOM 6431 C C . MET B 2 20 ? -1.089 -17.444 11.944 1.00 67.96 420 MET B C 1
ATOM 6432 O O . MET B 2 20 ? -1.930 -16.856 11.253 1.00 64.38 420 MET B O 1
#

Solvent-accessible surface area: 18344 Å² total; per-residue (Å²): 106,155,100,45,97,4,15,3,35,2,105,80,148,30,12,119,70,0,2,84,26,0,0,70,106,7,100,12,116,25,126,27,4,24,140,46,64,7,1,0,1,10,0,4,0,4,1,0,20,17,1,3,136,82,96,51,53,106,20,0,107,50,0,0,27,16,0,0,40,8,4,58,61,4,26,183,156,61,6,120,54,26,39,0,0,0,3,3,0,6,3,2,3,30,3,1,0,1,1,36,2,2,9,15,70,147,52,45,42,171,148,20,74,88,92,6,54,120,9,17,6,78,41,13,41,4,35,62,1,28,125,9,0,30,58,2,0,66,82,3,3,65,64,1,1,123,7,2,7,93,51,0,78,84,16,0,33,16,1,0,0,83,38,136,112,199,62,69,79,28,66,174,68,61,84,10,10,63,5,0,27,108,32,3,60,43,5,26,64,5,5,64,60,3,34,6,11,86,80,2,10,37,38,0,5,58,1,3,0,22,2,0,2,0,18,0,0,17,41,0,0,100,81,139,83,7,1,22,116,66,31,0,80,22,0,128,109,1,10,49,54,0,47,53,12,2,150,95,57,127,9,96,114,13,23,0,77,101,15,0,58,20,1,33,4,0,2,75,0,0,40,47,157,20,162,75,95,119,15,0,92,52,0,20,90,42,0,117,35,3,22,27,34,6,0,24,57,0,1,76,16,3,59,29,102,75,123,149,55,129,128,21,51,99,81,10,10,144,41,0,74,85,103,20,183,141,65,212,54,45,129,86,47,72,28,85,21,138,78,43,53,119,23,87,24,64,58,48,32,19,108,54,30,2,24,80,6,124,38,30,102,92,27,39,7,77,47,15,52,92,51,124,116,98,93,96,18,164,6,16,71,17,77,97,6,69,89,123

GO terms:
  GO:0016887 ATP hydrolysis activity (F, IDA)
  GO:0005829 cytosol (C, TAS)
  GO:0031982 vesicle (C, IDA)
  GO:0032433 filopodium tip (C, IDA)
  GO:0042470 melanosome (C, IDA)
  GO:0055037 recycling endosome (C, IDA)
  GO:0001726 ruffle (C, IDA)
  GO:0005737 cytoplasm (C, IDA)
  GO:0005764 lysosome (C, IDA)
  GO:0005769 early endosome (C, IDA)
  GO:0005770 late endosome (C, IDA)
  GO:0005777 peroxisome (C, IDA)
  GO:0005783 endoplasmic reticulum (C, IDA)
  GO:0005829 cytosol (C, IDA)
  GO:0005884 actin filament (C, IDA)
  GO:0016020 membrane (C, IDA)
  GO:0070062 extracellular exosome (C, HDA)
  GO:0016020 membrane (C, HDA)
  GO:0003723 RNA binding (F, HDA)
  GO:0030050 vesicle transport along actin filament (P, IMP)

B-factor: mean 34.11, std 13.43, range [12.68, 86.83]

Sequence (388 aa):
EKDFQGMLEYKKEDEQKLVKNLILELKPRGVAVNLIPGLPAYILFMCVRHADYLNDDQKVRSLLLTSTINSIKKKVLKKRGDDFFETVSFWLSSNTCRFLHCLKQYSGEEGFMKHNTSRQNEHCLTNFDLAEYRQQVLSSDLAIQIYQQLVRVLENNILQQQPMIVSGMLEHETTSSIADEGTTYTLDSILRQLNSSFHSSVMCQQHGMDPELIKQVVKQMMFYIIGAITLNNNLLLRKDMCSWSKGMQIRYNVSQLEEEWLRDKNLMNSGAKETLEPLIQAAQLLQVKKKTDDDAEEAICSMCNALTTAQIVKVLNLYTPVNEFEERVSVSFIRTIQMRLRDRKDSPQLLMDAKHIFPVTFPFNPSSSLALETIQIPASLGLGFISSRVRPRVLLKAPTLAEMEEM

Foldseek 3Di:
DDFFLLAKDFDPVCLLVVCCLLFQPDDLPDPQCLVDFLQSLSHLVSDLLVCLVVVNVVSNVVNLVSNLVRLVVNCVVCVLPLSSLLQCLQNLLSNLLLCQCQQLDPVSPPPPDPLSPSSHRDHDRCVVSSVVSVVSSQVSLLSNLVSLCVVCVQQQQQAQFVDDDVDDCADVPHRHLSVVLVSVVVSVVSSVSNVHDPLQSLQSLLLVLLLSLQSNLQVCLVDLPQQALVNLVSNVVSLVVVCVSCVVVVNNVSCNSVSNLQVNLLSVLSNFDQDDPVSLVCNLVRRPVAFLLQSLSSLQSYDYPDPVDDHHDPVSNVSNCVVCVPPPTDPDHGDPSSDRDRDDSDNDHDPDNSSPDDRDVVSVVVSMDGD/DDDDDDDDDDPVRVVPD

Organism: Homo sapiens (NCBI:txid9606)

Secondary structure (P-SEA, 3-state):
ccccccbbbbcccaaaaaaaaacccccccccccccccaaaaaaaaaaaaaaaaaccaaaaaaaaaaaaaaaaaaaaaccccaaaaaaaaaaaaaaaaaaaaacccccccccccaaaaaaccccccaaaaaaaaaaaaaaaaaaaaaaaaaaaccccccccccccccccccccccccaaaaaaaaaaaaaaaaaacccaaaaaaaaaaaaaaaaaaaaaaaaaccccccaaaaaaaaaaaaaaaaaaaaaccccccccccaaaaaaaaaaaccccccaaaaaaaaaccccccaaaaaaaaaaccccccccccccaaaaaaaaaaaccccccccccccccccccccccbbbbccccccccccccccccccccc/ccccccccccaaaaacc

Radius of gyration: 26.28 Å; Cα contacts (8 Å, |Δi|>4): 524; chains: 2; bounding box: 43×58×78 Å